Protein 8C2O (pdb70)

Organism: Escherichia coli (strain K12) (NCBI:txid83333)

B-factor: mean 55.03, std 24.87, range [28.3, 195.24]

Sequence (454 aa):
GKRVVVLDPGHGGIDTGAIGRNGSKEKHVVLAIAKNVRSILRNHGIDARLTRSGDTFIPLYDRVEIAHKHGADLFMSIHADGFTNPKAAGASVFALSNRGASSAMAKYLSERENRADEVAGKKATDKDHLLQQVLFDLVQTDTIKNSLTLGSHILKKIKPVHKLHSRNTEQAAFVVLKSPSVPSVLVETSFITNPEEERLLGTAAFRQKIATAIAEGVISYFHWFDNQKRVVVLDPGHGGIDTGAIGRNGSKEKHVVLAIAKNVRSILRNNHGIDARLTRSSGDTFIPLYDRVEIAHKHGADLFMSIHADGFTNPKAAGASVFALSNRGASSAMAKYLSERENRADEVAGKKATDKDHLLQQVLFDLVQTDTIKNSLTLGSHILKKIKPVHKLHSRNTEQAAFVVLKSPSVPSVLVETSFITNPEEERLLGTAAFRQKIATAIAEGVISYFHWFDN

GO terms:
  GO:0030288 outer membrane-bounded periplasmic space (C, IDA)
  GO:0008270 zinc ion binding (F, IDA)
  GO:0008745 N-acetylmuramoyl-L-alanine amidase activity (F, IDA)
  GO:0051301 cell division (P, EXP)
  GO:0071236 cellular response to antibiotic (P, EXP)
  GO:0042597 periplasmic space (C, IDA)

InterPro domains:
  IPR002508 N-acetylmuramoyl-L-alanine amidase, catalytic domain [PF01520] (59-273)
  IPR002508 N-acetylmuramoyl-L-alanine amidase, catalytic domain [SM00646] (118-273)
  IPR002508 N-acetylmuramoyl-L-alanine amidase, catalytic domain [cd02696] (58-273)
  IPR006311 Twin-arginine translocation pathway, signal sequence [PS51318] (1-34)
  IPR050695 N-acetylmuramoyl-L-alanine amidase 3 [PTHR30404] (40-277)

CATH classification: 3.40.630.40

Nearest PDB structures (foldseek):
  8c2o-assembly2_B  TM=9.843E-01  e=1.343E-42  Escherichia coli
  4bin-assembly1_A  TM=9.698E-01  e=2.801E-27  Escherichia coli K-12
  3ne8-assembly1_A-2  TM=9.179E-01  e=1.299E-21  Bartonella henselae
  8c0j-assembly1_A  TM=8.934E-01  e=5.867E-20  Citrobacter rodentium
  5emi-assembly1_A  TM=8.824E-01  e=1.692E-16  Nostoc punctiforme PCC 73102

Secondary structure (DSSP, 8-state):
---EEEEEE--BTTB---B-TT--BHHHHHHHHHHHHHHHHHHTT-EEEES-SSS----HHHHHHHHHHTT-SEEEEEE----SSTT--SBEEEEE-SS--SSHHHHHHHHHHHGGGGGGT-PPPHHHHHHHHHHHHTS-HHHHHHHHHHHHHHHHHHTTTS-BS-SS-EEE--GGG--SSS-EEEEE---TTSHHHHHHHTSHHHHHHHHHHHHHHHHHHHHHHHH-/--EEEEEE--BTTB---B-TT--BHHHHHHHHHHHHHHHHHHTT-EEEES-SSS----HHHHHHHHHHTT-SEEEEEE----SSTT--SBEEEEE-SS--SSHHHHHHHHHHHTHHHHTT--S-SHHHHHHHHHHHH--HHHHHHHHHHHHHHHHHHTTTS-BSSSS-EEE--GGG--SSS-EEEEE---TTSHHHHHHHTSHHHHHHHHHHHHHHHHHHHHHHH-

Structure (mmCIF, N/CA/C/O backbone):
data_8C2O
#
_entry.id   8C2O
#
_cell.length_a   59.515
_cell.length_b   73.899
_cell.length_c   115.563
_cell.angle_alpha   90.000
_cell.angle_beta   90.000
_cell.angle_gamma   90.000
#
_symmetry.space_group_name_H-M   'P 2 21 21'
#
loop_
_entity.id
_entity.type
_entity.pdbx_description
1 polymer 'N-acetylmuramoyl-L-alanine amidase AmiA'
2 non-polymer 'ZINC ION'
3 water water
#
loop_
_atom_site.group_PDB
_atom_site.id
_atom_site.type_symbol
_atom_site.label_atom_id
_atom_site.label_alt_id
_atom_site.label_comp_id
_atom_site.label_asym_id
_atom_site.label_entity_id
_atom_site.label_seq_id
_atom_site.pdbx_PDB_ins_code
_atom_site.Cartn_x
_atom_site.Cartn_y
_atom_site.Cartn_z
_atom_site.occupancy
_atom_site.B_iso_or_equiv
_atom_site.auth_seq_id
_atom_site.auth_comp_id
_atom_site.auth_asym_id
_atom_site.auth_atom_id
_atom_site.pdbx_PDB_model_num
ATOM 1 N N . GLY A 1 22 ? -38.295 11.939 -2.852 1.000 102.176 55 GLY A N 1
ATOM 2 C CA . GLY A 1 22 ? -36.986 11.781 -3.518 1.000 103.912 55 GLY A CA 1
ATOM 3 C C . GLY A 1 22 ? -36.915 12.527 -4.853 1.000 100.454 55 GLY A C 1
ATOM 4 O O . GLY A 1 22 ? -36.679 11.910 -5.894 1.000 86.802 55 GLY A O 1
ATOM 5 N N . LYS A 1 23 ? -37.115 13.856 -4.793 1.000 95.444 56 LYS A N 1
ATOM 6 C CA . LYS A 1 23 ? -36.980 14.760 -5.935 1.000 92.271 56 LYS A CA 1
ATOM 7 C C . LYS A 1 23 ? -35.494 14.951 -6.260 1.000 80.581 56 LYS A C 1
ATOM 8 O O . LYS A 1 23 ? -34.638 14.964 -5.364 1.000 74.333 56 LYS A O 1
ATOM 14 N N . ARG A 1 24 ? -35.184 15.079 -7.555 1.000 70.335 57 ARG A N 1
ATOM 15 C CA . ARG A 1 24 ? -33.825 15.347 -7.995 1.000 62.242 57 ARG A CA 1
ATOM 16 C C . ARG A 1 24 ? -33.467 16.809 -7.713 1.000 50.332 57 ARG A C 1
ATOM 17 O O . ARG A 1 24 ? -34.261 17.711 -8.000 1.000 48.923 57 ARG A O 1
ATOM 25 N N . VAL A 1 25 ? -32.252 17.029 -7.190 1.000 41.958 58 VAL A N 1
ATOM 26 C CA . VAL A 1 25 ? -31.733 18.374 -7.006 1.000 43.276 58 VAL A CA 1
ATOM 27 C C . VAL A 1 25 ? -30.631 18.655 -8.024 1.000 41.744 58 VAL A C 1
ATOM 28 O O . VAL A 1 25 ? -29.663 17.922 -8.123 1.000 48.842 58 VAL A O 1
ATOM 32 N N . VAL A 1 26 ? -30.796 19.735 -8.784 1.000 39.439 59 VAL A N 1
ATOM 33 C CA . VAL A 1 26 ? -29.820 20.134 -9.772 1.000 36.670 59 VAL A CA 1
ATOM 34 C C . VAL A 1 26 ? -29.360 21.534 -9.408 1.000 36.430 59 VAL A C 1
ATOM 35 O O . VAL A 1 26 ? -30.202 22.427 -9.260 1.000 35.903 59 VAL A O 1
ATOM 39 N N . VAL A 1 27 ? -28.041 21.739 -9.302 1.000 35.019 60 VAL A N 1
ATOM 40 C CA . VAL A 1 27 ? -27.561 23.070 -8.951 1.000 36.798 60 VAL A CA 1
ATOM 41 C C . VAL A 1 27 ? -26.904 23.669 -10.181 1.000 35.354 60 VAL A C 1
ATOM 42 O O . VAL A 1 27 ? -26.039 23.033 -10.761 1.000 36.137 60 VAL A O 1
ATOM 46 N N . LEU A 1 28 ? -27.401 24.844 -10.569 1.000 35.839 61 LEU A N 1
ATOM 47 C CA . LEU A 1 28 ? -26.977 25.558 -11.757 1.000 37.823 61 LEU A CA 1
ATOM 48 C C . LEU A 1 28 ? -26.151 26.741 -11.307 1.000 37.465 61 LEU A C 1
ATOM 49 O O . LEU A 1 28 ? -26.612 27.529 -10.503 1.000 42.744 61 LEU A O 1
ATOM 54 N N . ASP A 1 29 ? -24.955 26.866 -11.864 1.000 40.737 62 ASP A N 1
ATOM 55 C CA . ASP A 1 29 ? -24.045 27.921 -11.496 1.000 36.646 62 ASP A CA 1
ATOM 56 C C . ASP A 1 29 ? -23.897 28.850 -12.691 1.000 39.734 62 ASP A C 1
ATOM 57 O O . ASP A 1 29 ? -23.141 28.559 -13.616 1.000 41.114 62 ASP A O 1
ATOM 62 N N . PRO A 1 30 ? -24.555 30.021 -12.687 1.000 34.720 63 PRO A N 1
ATOM 63 C CA . PRO A 1 30 ? -24.306 31.019 -13.712 1.000 39.832 63 PRO A CA 1
ATOM 64 C C . PRO A 1 30 ? -22.937 31.638 -13.452 1.000 38.476 63 PRO A C 1
ATOM 65 O O . PRO A 1 30 ? -22.709 32.257 -12.422 1.000 39.834 63 PRO A O 1
ATOM 69 N N . GLY A 1 31 ? -22.026 31.455 -14.402 1.000 37.388 64 GLY A N 1
ATOM 70 C CA . GLY A 1 31 ? -20.637 31.804 -14.210 1.000 34.482 64 GLY A CA 1
ATOM 71 C C . GLY A 1 31 ? -20.493 33.301 -14.026 1.000 33.140 64 GLY A C 1
ATOM 72 O O . GLY A 1 31 ? -21.355 34.059 -14.451 1.000 34.600 64 GLY A O 1
ATOM 73 N N . HIS A 1 32 ? -19.399 33.701 -13.370 1.000 37.360 65 HIS A N 1
ATOM 74 C CA . HIS A 1 32 ? -19.090 35.103 -13.176 1.000 36.944 65 HIS A CA 1
ATOM 75 C C . HIS A 1 32 ? -20.188 35.755 -12.339 1.000 36.851 65 HIS A C 1
ATOM 76 O O . HIS A 1 32 ? -20.961 35.069 -11.655 1.000 38.596 65 HIS A O 1
ATOM 83 N N . GLY A 1 33 ? -20.203 37.086 -12.344 1.000 33.699 66 GLY A N 1
ATOM 84 C CA . GLY A 1 33 ? -21.123 37.834 -11.510 1.000 36.572 66 GLY A CA 1
ATOM 85 C C . GLY A 1 33 ? -20.427 39.002 -10.812 1.000 39.844 66 GLY A C 1
ATOM 86 O O . GLY A 1 33 ? -19.260 38.924 -10.430 1.000 39.342 66 GLY A O 1
ATOM 87 N N . GLY A 1 34 ? -21.156 40.105 -10.677 1.000 45.727 67 GLY A N 1
ATOM 88 C CA . GLY A 1 34 ? -20.661 41.284 -9.985 1.000 46.510 67 GLY A CA 1
ATOM 89 C C . GLY A 1 34 ? -19.463 41.882 -10.702 1.000 49.546 67 GLY A C 1
ATOM 90 O O . GLY A 1 34 ? -19.531 42.177 -11.892 1.000 46.545 67 GLY A O 1
ATOM 91 N N . ILE A 1 35 ? -18.354 42.033 -9.965 1.000 53.409 68 ILE A N 1
ATOM 92 C CA . ILE A 1 35 ? -17.168 42.685 -10.510 1.000 50.687 68 ILE A CA 1
ATOM 93 C C . ILE A 1 35 ? -16.563 41.815 -11.609 1.000 47.971 68 ILE A C 1
ATOM 94 O O . ILE A 1 35 ? -15.793 42.326 -12.402 1.000 41.760 68 ILE A O 1
ATOM 99 N N . ASP A 1 36 ? -16.854 40.494 -11.614 1.000 47.205 69 ASP A N 1
ATOM 100 C CA . ASP A 1 36 ? -16.399 39.605 -12.678 1.000 40.085 69 ASP A CA 1
ATOM 101 C C . ASP A 1 36 ? -17.435 39.587 -13.794 1.000 36.916 69 ASP A C 1
ATOM 102 O O . ASP A 1 36 ? -18.454 38.918 -13.686 1.000 42.924 69 ASP A O 1
ATOM 107 N N . THR A 1 37 ? -17.168 40.359 -14.852 1.000 36.610 70 THR A N 1
ATOM 108 C CA . THR A 1 37 ? -18.018 40.439 -16.024 1.000 35.243 70 THR A CA 1
ATOM 109 C C . THR A 1 37 ? -18.008 39.140 -16.833 1.000 36.141 70 THR A C 1
ATOM 110 O O . THR A 1 37 ? -18.885 38.949 -17.646 1.000 38.308 70 THR A O 1
ATOM 114 N N . GLY A 1 38 ? -17.042 38.254 -16.599 1.000 32.759 71 GLY A N 1
ATOM 115 C CA . GLY A 1 38 ? -16.683 37.239 -17.567 1.000 40.297 71 GLY A CA 1
ATOM 116 C C . GLY A 1 38 ? -16.123 37.850 -18.852 1.000 37.566 71 GLY A C 1
ATOM 117 O O . GLY A 1 38 ? -15.711 38.994 -18.858 1.000 37.972 71 GLY A O 1
ATOM 118 N N . ALA A 1 39 ? -16.130 37.084 -19.942 1.000 34.012 72 ALA A N 1
ATOM 119 C CA . ALA A 1 39 ? -15.675 37.591 -21.227 1.000 35.166 72 ALA A CA 1
ATOM 120 C C . ALA A 1 39 ? -16.604 38.699 -21.689 1.000 33.684 72 ALA A C 1
ATOM 121 O O . ALA A 1 39 ? -17.775 38.681 -21.333 1.000 46.649 72 ALA A O 1
ATOM 123 N N . ILE A 1 40 ? -16.042 39.685 -22.398 1.000 39.822 73 ILE A N 1
ATOM 124 C CA . ILE A 1 40 ? -16.785 40.735 -23.084 1.000 40.442 73 ILE A CA 1
ATOM 125 C C . ILE A 1 40 ? -16.713 40.541 -24.602 1.000 39.031 73 ILE A C 1
ATOM 126 O O . ILE A 1 40 ? -15.640 40.347 -25.143 1.000 39.250 73 ILE A O 1
ATOM 131 N N . GLY A 1 41 ? -17.846 40.646 -25.299 1.000 39.960 74 GLY A N 1
ATOM 132 C CA . GLY A 1 41 ? -17.864 40.483 -26.745 1.000 43.142 74 GLY A CA 1
ATOM 133 C C . GLY A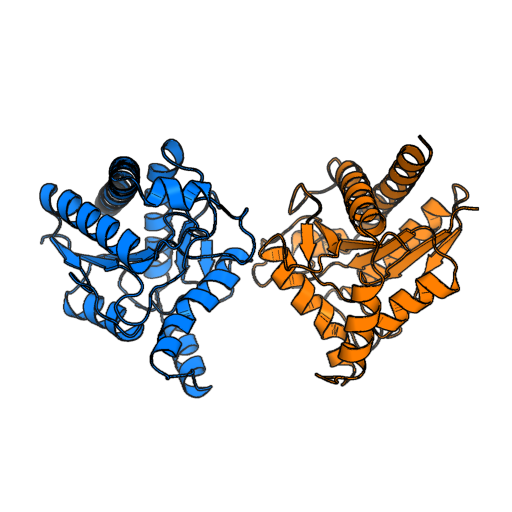 1 41 ? -17.322 41.724 -27.434 1.000 44.457 74 GLY A C 1
ATOM 134 O O . GLY A 1 41 ? -17.152 42.763 -26.795 1.000 38.581 74 GLY A O 1
ATOM 135 N N . ARG A 1 42 ? -17.081 41.598 -28.746 1.000 47.331 75 ARG A N 1
ATOM 136 C CA . ARG A 1 42 ? -16.578 42.697 -29.553 1.000 45.546 75 ARG A CA 1
ATOM 137 C C . ARG A 1 42 ? -17.505 43.903 -29.405 1.000 45.524 75 ARG A C 1
ATOM 138 O O . ARG A 1 42 ? -17.033 45.025 -29.337 1.000 44.949 75 ARG A O 1
ATOM 146 N N . ASN A 1 43 ? -18.824 43.668 -29.320 1.000 46.974 76 ASN A N 1
ATOM 147 C CA . ASN A 1 43 ? -19.770 44.763 -29.226 1.000 41.556 76 ASN A CA 1
ATOM 148 C C . ASN A 1 43 ? -20.263 44.955 -27.797 1.000 42.107 76 ASN A C 1
ATOM 149 O O . ASN A 1 43 ? -21.345 45.482 -27.599 1.000 44.230 76 ASN A O 1
ATOM 154 N N . GLY A 1 44 ? -19.482 44.555 -26.786 1.000 42.102 77 GLY A N 1
ATOM 155 C CA . GLY A 1 44 ? -19.745 45.018 -25.430 1.000 45.313 77 GLY A CA 1
ATOM 156 C C . GLY A 1 44 ? -20.614 44.117 -24.541 1.000 44.053 77 GLY A C 1
ATOM 157 O O . GLY A 1 44 ? -20.756 44.410 -23.365 1.000 40.804 77 GLY A O 1
ATOM 158 N N . SER A 1 45 ? -21.198 43.036 -25.064 1.000 42.126 78 SER A N 1
ATOM 159 C CA . SER A 1 45 ? -22.010 42.142 -24.243 1.000 43.324 78 SER A CA 1
ATOM 160 C C . SER A 1 45 ? -21.127 41.490 -23.167 1.000 39.367 78 SER A C 1
ATOM 161 O O . SER A 1 45 ? -19.989 41.170 -23.433 1.000 37.285 78 SER A O 1
ATOM 164 N N . LYS A 1 46 ? -21.670 41.261 -21.971 1.000 37.454 79 LYS A N 1
ATOM 165 C CA . LYS A 1 46 ? -20.973 40.644 -20.862 1.000 37.981 79 LYS A CA 1
ATOM 166 C C . LYS A 1 46 ? -21.492 39.220 -20.667 1.000 37.825 79 LYS A C 1
ATOM 167 O O . LYS A 1 46 ? -22.689 38.981 -20.561 1.000 35.855 79 LYS A O 1
ATOM 173 N N . GLU A 1 47 ? -20.558 38.269 -20.607 1.000 30.817 80 GLU A N 1
ATOM 174 C CA . GLU A 1 47 ? -20.874 36.883 -20.327 1.000 30.091 80 GLU A CA 1
ATOM 175 C C . GLU A 1 47 ? -21.812 36.754 -19.129 1.000 33.799 80 GLU A C 1
ATOM 176 O O . GLU A 1 47 ? -22.764 35.987 -19.200 1.000 36.154 80 GLU A O 1
ATOM 182 N N . LYS A 1 48 ? -21.552 37.500 -18.042 1.000 30.843 81 LYS A N 1
ATOM 183 C CA . LYS A 1 48 ? -22.222 37.266 -16.769 1.000 32.007 81 LYS A CA 1
ATOM 184 C C . LYS A 1 48 ? -23.725 37.511 -16.879 1.000 37.902 81 LYS A C 1
ATOM 185 O O . LYS A 1 48 ? -24.500 36.836 -16.186 1.000 35.730 81 LYS A O 1
ATOM 191 N N . HIS A 1 49 ? -24.145 38.454 -17.745 1.000 41.279 82 HIS A N 1
ATOM 192 C CA . HIS A 1 49 ? -25.565 38.795 -17.907 1.000 42.041 82 HIS A CA 1
ATOM 193 C C . HIS A 1 49 ? -26.314 37.752 -18.740 1.000 38.116 82 HIS A C 1
ATOM 194 O O . HIS A 1 49 ? -27.460 37.380 -18.491 1.000 41.041 82 HIS A O 1
ATOM 201 N N . VAL A 1 50 ? -25.630 37.324 -19.778 1.000 37.082 83 VAL A N 1
ATOM 202 C CA . VAL A 1 50 ? -26.098 36.330 -20.715 1.000 39.463 83 VAL A CA 1
ATOM 203 C C . VAL A 1 50 ? -26.307 34.990 -20.004 1.000 33.333 83 VAL A C 1
ATOM 204 O O . VAL A 1 50 ? -27.315 34.325 -20.211 1.000 38.232 83 VAL A O 1
ATOM 208 N N . VAL A 1 51 ? -25.361 34.561 -19.180 1.000 34.703 84 VAL A N 1
ATOM 209 C CA . VAL A 1 51 ? -25.412 33.232 -18.596 1.000 35.622 84 VAL A CA 1
ATOM 210 C C . VAL A 1 51 ? -26.396 33.203 -17.438 1.000 34.666 84 VAL A C 1
ATOM 211 O O . VAL A 1 51 ? -26.929 32.133 -17.144 1.000 37.123 84 VAL A O 1
ATOM 215 N N . LEU A 1 52 ? -26.646 34.346 -16.790 1.000 38.398 85 LEU A N 1
ATOM 216 C CA . LEU A 1 52 ? -27.699 34.410 -15.780 1.000 40.727 85 LEU A CA 1
ATOM 217 C C . LEU A 1 52 ? -29.053 34.211 -16.446 1.000 40.837 85 LEU A C 1
ATOM 218 O O . LEU A 1 52 ? -29.883 33.455 -15.942 1.000 41.776 85 LEU A O 1
ATOM 223 N N . ALA A 1 53 ? -29.265 34.854 -17.603 1.000 43.070 86 ALA A N 1
ATOM 224 C CA . ALA A 1 53 ? -30.520 34.719 -18.344 1.000 37.908 86 ALA A CA 1
ATOM 225 C C . ALA A 1 53 ? -30.745 33.267 -18.751 1.000 38.532 86 ALA A C 1
ATOM 226 O O . ALA A 1 53 ? -31.800 32.692 -18.490 1.000 44.042 86 ALA A O 1
ATOM 228 N N . ILE A 1 54 ? -29.706 32.629 -19.288 1.000 35.947 87 ILE A N 1
ATOM 229 C CA . ILE A 1 54 ? -29.824 31.251 -19.740 1.000 37.275 87 ILE A CA 1
ATOM 230 C C . ILE A 1 54 ? -30.049 30.323 -18.552 1.000 37.424 87 ILE A C 1
ATOM 231 O O . ILE A 1 54 ? -30.881 29.440 -18.617 1.000 39.653 87 ILE A O 1
ATOM 236 N N . ALA A 1 55 ? -29.266 30.503 -17.487 1.000 39.334 88 ALA A N 1
ATOM 237 C CA . ALA A 1 55 ? -29.422 29.712 -16.274 1.000 42.191 88 ALA A CA 1
ATOM 238 C C . ALA A 1 55 ? -30.843 29.792 -15.705 1.000 38.836 88 ALA A C 1
ATOM 239 O O . ALA A 1 55 ? -31.441 28.756 -15.388 1.000 37.844 88 ALA A O 1
ATOM 241 N N . LYS A 1 56 ? -31.406 31.002 -15.610 1.000 41.337 89 LYS A N 1
ATOM 242 C CA . LYS A 1 56 ? -32.774 31.133 -15.109 1.000 43.574 89 LYS A CA 1
ATOM 243 C C . LYS A 1 56 ? -33.751 30.357 -15.989 1.000 41.248 89 LYS A C 1
ATOM 244 O O . LYS A 1 56 ? -34.631 29.678 -15.478 1.000 42.874 89 LYS A O 1
ATOM 250 N N . ASN A 1 57 ? -33.575 30.427 -17.311 1.000 40.204 90 ASN A N 1
ATOM 251 C CA . ASN A 1 57 ? -34.437 29.720 -18.240 1.000 41.297 90 ASN A CA 1
ATOM 252 C C . ASN A 1 57 ? -34.354 28.207 -17.979 1.000 42.145 90 ASN A C 1
ATOM 253 O O . ASN A 1 57 ? -35.377 27.519 -17.886 1.000 48.528 90 ASN A O 1
ATOM 258 N N . VAL A 1 58 ? -33.134 27.685 -17.852 1.000 35.526 91 VAL A N 1
ATOM 259 C CA . VAL A 1 58 ? -32.937 26.267 -17.573 1.000 36.950 91 VAL A CA 1
ATOM 260 C C . VAL A 1 58 ? -33.654 25.878 -16.274 1.000 42.468 91 VAL A C 1
ATOM 261 O O . VAL A 1 58 ? -34.284 24.827 -16.221 1.000 40.846 91 VAL A O 1
ATOM 265 N N . ARG A 1 59 ? -33.510 26.695 -15.216 1.000 45.349 92 ARG A N 1
ATOM 266 C CA . ARG A 1 59 ? -34.140 26.422 -13.930 1.000 47.139 92 ARG A CA 1
ATOM 267 C C . ARG A 1 59 ? -35.644 26.232 -14.113 1.000 47.572 92 ARG A C 1
ATOM 268 O O . ARG A 1 59 ? -36.192 25.252 -13.607 1.000 43.746 92 ARG A O 1
ATOM 276 N N . SER A 1 60 ? -36.293 27.185 -14.804 1.000 50.391 93 SER A N 1
ATOM 277 C CA . SER A 1 60 ? -37.738 27.165 -15.012 1.000 50.044 93 SER A CA 1
ATOM 278 C C . SER A 1 60 ? -38.171 25.876 -15.697 1.000 51.592 93 SER A C 1
ATOM 279 O O . SER A 1 60 ? -39.107 25.225 -15.258 1.000 57.400 93 SER A O 1
ATOM 282 N N . ILE A 1 61 ? -37.491 25.524 -16.786 1.000 48.303 94 ILE A N 1
ATOM 283 C CA . ILE A 1 61 ? -37.845 24.333 -17.526 1.000 43.703 94 ILE A CA 1
ATOM 284 C C . ILE A 1 61 ? -37.685 23.116 -16.621 1.000 42.143 94 ILE A C 1
ATOM 285 O O . ILE A 1 61 ? -38.535 22.250 -16.617 1.000 44.786 94 ILE A O 1
ATOM 290 N N . LEU A 1 62 ? -36.587 23.007 -15.874 1.000 44.627 95 LEU A N 1
ATOM 291 C CA . LEU A 1 62 ? -36.393 21.850 -15.007 1.000 41.682 95 LEU A CA 1
ATOM 292 C C . LEU A 1 62 ? -37.448 21.797 -13.911 1.000 42.136 95 LEU A C 1
ATOM 293 O O . LEU A 1 62 ? -37.876 20.716 -13.534 1.000 55.536 95 LEU A O 1
ATOM 298 N N . ARG A 1 63 ? -37.868 22.944 -13.386 1.000 44.759 96 ARG A N 1
ATOM 299 C CA . ARG A 1 63 ? -38.861 22.936 -12.319 1.000 52.885 96 ARG A CA 1
ATOM 300 C C . ARG A 1 63 ? -40.237 22.572 -12.886 1.000 51.707 96 ARG A C 1
ATOM 301 O O . ARG A 1 63 ? -40.988 21.835 -12.248 1.00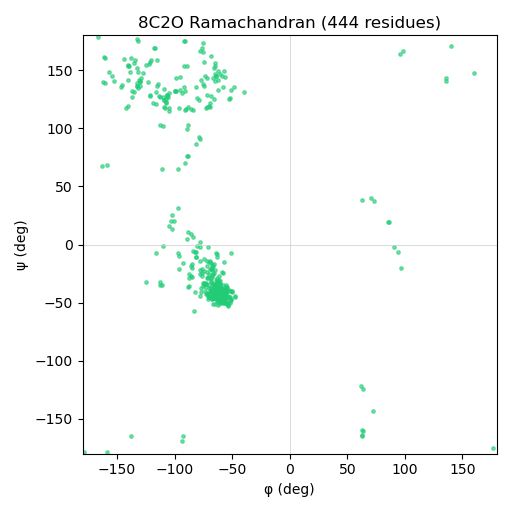0 47.801 96 ARG A O 1
ATOM 309 N N . ASN A 1 64 ? -40.538 23.041 -14.099 1.000 52.057 97 ASN A N 1
ATOM 310 C CA . ASN A 1 64 ? -41.771 22.678 -14.788 1.000 50.221 97 ASN A CA 1
ATOM 311 C C . ASN A 1 64 ? -41.857 21.165 -14.967 1.000 46.716 97 ASN A C 1
ATOM 312 O O . ASN A 1 64 ? -42.945 20.633 -15.054 1.000 61.816 97 ASN A O 1
ATOM 317 N N . HIS A 1 65 ? -40.719 20.470 -14.980 1.000 50.147 98 HIS A N 1
ATOM 318 C CA . HIS A 1 65 ? -40.659 19.025 -15.128 1.000 45.157 98 HIS A CA 1
ATOM 319 C C . HIS A 1 65 ? -40.340 18.304 -13.823 1.000 49.912 98 HIS A C 1
ATOM 320 O O . HIS A 1 65 ? -39.940 17.149 -13.852 1.000 51.123 98 HIS A O 1
ATOM 327 N N . GLY A 1 66 ? -40.473 18.983 -12.680 1.000 53.176 99 GLY A N 1
ATOM 328 C CA . GLY A 1 66 ? -40.469 18.286 -11.404 1.000 53.201 99 GLY A CA 1
ATOM 329 C C . GLY A 1 66 ? -39.075 18.038 -10.835 1.000 58.260 99 GLY A C 1
ATOM 330 O O . GLY A 1 66 ? -38.906 17.197 -9.951 1.000 51.720 99 GLY A O 1
ATOM 331 N N . ILE A 1 67 ? -38.083 18.793 -11.320 1.000 58.194 100 ILE A N 1
ATOM 332 C CA . ILE A 1 67 ? -36.733 18.731 -10.783 1.000 53.406 100 ILE A CA 1
ATOM 333 C C . ILE A 1 67 ? -36.495 19.971 -9.933 1.000 51.369 100 ILE A C 1
ATOM 334 O O . ILE A 1 67 ? -36.773 21.089 -10.379 1.000 45.258 100 ILE A O 1
ATOM 339 N N . ASP A 1 68 ? -35.990 19.764 -8.708 1.000 45.501 101 ASP A N 1
ATOM 340 C CA . ASP A 1 68 ? -35.684 20.870 -7.824 1.000 38.822 101 ASP A CA 1
ATOM 341 C C . ASP A 1 68 ? -34.347 21.488 -8.255 1.000 39.379 101 ASP A C 1
ATOM 342 O O . ASP A 1 68 ? -33.276 21.065 -7.838 1.000 48.691 101 ASP A O 1
ATOM 347 N N . ALA A 1 69 ? -34.437 22.502 -9.101 1.000 40.559 102 ALA A N 1
ATOM 348 C CA . ALA A 1 69 ? -33.303 23.187 -9.677 1.000 43.459 102 ALA A CA 1
ATOM 349 C C . ALA A 1 69 ? -33.036 24.496 -8.928 1.000 40.905 102 ALA A C 1
ATOM 350 O O . ALA A 1 69 ? -33.921 25.309 -8.773 1.000 44.031 102 ALA A O 1
ATOM 352 N N . ARG A 1 70 ? -31.782 24.745 -8.551 1.000 46.498 103 ARG A N 1
ATOM 353 C CA . ARG A 1 70 ? -31.432 25.926 -7.775 1.000 49.568 103 ARG A CA 1
ATOM 354 C C . ARG A 1 70 ? -30.223 26.607 -8.405 1.000 41.292 103 ARG A C 1
ATOM 355 O O . ARG A 1 70 ? -29.353 25.922 -8.925 1.000 39.931 103 ARG A O 1
ATOM 363 N N . LEU A 1 71 ? -30.165 27.941 -8.276 1.000 41.603 104 LEU A N 1
ATOM 364 C CA . LEU A 1 71 ? -29.046 28.771 -8.700 1.000 38.975 104 LEU A CA 1
ATOM 365 C C . LEU A 1 71 ? -28.075 29.047 -7.557 1.000 41.683 104 LEU A C 1
ATOM 366 O O . LEU A 1 71 ? -28.471 29.236 -6.396 1.000 39.762 104 LEU A O 1
ATOM 371 N N . THR A 1 72 ? -26.782 29.089 -7.915 1.000 43.278 105 THR A N 1
ATOM 372 C CA . THR A 1 72 ? -25.745 29.557 -7.010 1.000 39.255 105 THR A CA 1
ATOM 373 C C . THR A 1 72 ? -25.883 31.063 -6.810 1.000 39.398 105 THR A C 1
ATOM 374 O O . THR A 1 72 ? -25.462 31.576 -5.789 1.000 42.711 105 THR A O 1
ATOM 378 N N . ARG A 1 73 ? -26.481 31.766 -7.782 1.000 41.765 106 ARG A N 1
ATOM 379 C CA . ARG A 1 73 ? -26.806 33.177 -7.634 1.000 40.421 106 ARG A CA 1
ATOM 380 C C . ARG A 1 73 ? -28.000 33.490 -8.519 1.000 43.115 106 ARG A C 1
ATOM 381 O O . ARG A 1 73 ? -28.098 33.004 -9.631 1.000 45.711 106 ARG A O 1
ATOM 389 N N . SER A 1 74 ? -28.899 34.322 -8.010 1.000 46.820 107 SER A N 1
ATOM 390 C CA . SER A 1 74 ? -30.082 34.726 -8.737 1.000 46.180 107 SER A CA 1
ATOM 391 C C . SER A 1 74 ? -29.961 36.193 -9.119 1.000 42.487 107 SER A C 1
ATOM 392 O O . SER A 1 74 ? -30.830 36.670 -9.830 1.000 45.621 107 SER A O 1
ATOM 395 N N . GLY A 1 75 ? -28.861 36.871 -8.723 1.000 42.890 108 GLY A N 1
ATOM 396 C CA . GLY A 1 75 ? -28.622 38.233 -9.185 1.000 39.664 108 GLY A CA 1
ATOM 397 C C . GLY A 1 75 ? -27.162 38.457 -9.558 1.000 45.754 108 GLY A C 1
ATOM 398 O O . GLY A 1 75 ? -26.389 37.515 -9.705 1.000 37.661 108 GLY A O 1
ATOM 399 N N . ASP A 1 76 ? -26.782 39.728 -9.683 1.000 44.203 109 ASP A N 1
ATOM 400 C CA . ASP A 1 76 ? -25.477 40.072 -10.202 1.000 46.339 109 ASP A CA 1
ATOM 401 C C . ASP A 1 76 ? -24.467 40.138 -9.062 1.000 50.348 109 ASP A C 1
ATOM 402 O O . ASP A 1 76 ? -23.992 41.223 -8.712 1.000 41.252 109 ASP A O 1
ATOM 407 N N . THR A 1 77 ? -24.045 38.957 -8.592 1.000 48.547 110 THR A N 1
ATOM 408 C CA . THR A 1 77 ? -23.180 38.854 -7.420 1.000 52.211 110 THR A CA 1
ATOM 409 C C . THR A 1 77 ? -21.898 38.094 -7.758 1.000 44.846 110 THR A C 1
ATOM 410 O O . THR A 1 77 ? -21.959 37.074 -8.425 1.000 51.539 110 THR A O 1
ATOM 414 N N . PHE A 1 78 ? -20.758 38.538 -7.231 1.000 40.480 111 PHE A N 1
ATOM 415 C CA . PHE A 1 78 ? -19.530 37.787 -7.341 1.000 41.020 111 PHE A CA 1
ATOM 416 C C . PHE A 1 78 ? -19.544 36.597 -6.386 1.000 47.375 111 PHE A C 1
ATOM 417 O O . PHE A 1 78 ? -19.981 36.726 -5.243 1.000 45.511 111 PHE A O 1
ATOM 425 N N . ILE A 1 79 ? -19.061 35.439 -6.869 1.000 48.290 112 ILE A N 1
ATOM 426 C CA . ILE A 1 79 ? -18.925 34.280 -6.007 1.000 43.352 112 ILE A CA 1
ATOM 427 C C . ILE A 1 79 ? -17.583 33.619 -6.288 1.000 42.530 112 ILE A C 1
ATOM 428 O O . ILE A 1 79 ? -17.274 33.306 -7.432 1.000 41.202 112 ILE A O 1
ATOM 433 N N . PRO A 1 80 ? -16.749 33.386 -5.254 1.000 37.789 113 PRO A N 1
ATOM 434 C CA . PRO A 1 80 ? -15.524 32.603 -5.410 1.000 38.840 113 PRO A CA 1
ATOM 435 C C . PRO A 1 80 ? -15.811 31.177 -5.874 1.000 36.475 113 PRO A C 1
ATOM 436 O O . PRO A 1 80 ? -16.855 30.591 -5.579 1.000 40.104 113 PRO A O 1
ATOM 440 N N . LEU A 1 81 ? -14.884 30.640 -6.662 1.000 37.956 114 LEU A N 1
ATOM 441 C CA . LEU A 1 81 ? -15.128 29.397 -7.364 1.000 36.994 114 LEU A CA 1
ATOM 442 C C . LEU A 1 81 ? -15.446 28.265 -6.387 1.000 36.979 114 LEU A C 1
ATOM 443 O O . LEU A 1 81 ? -16.391 27.516 -6.620 1.000 35.598 114 LEU A O 1
ATOM 448 N N . TYR A 1 82 ? -14.731 28.175 -5.263 1.000 40.830 115 TYR A N 1
ATOM 449 C CA . TYR A 1 82 ? -14.968 27.125 -4.272 1.000 40.638 115 TYR A CA 1
ATOM 450 C C . TYR A 1 82 ? -16.365 27.208 -3.681 1.000 38.691 115 TYR A C 1
ATOM 451 O O . TYR A 1 82 ? -16.965 26.169 -3.421 1.000 41.149 115 TYR A O 1
ATOM 460 N N . ASP A 1 83 ? -16.875 28.430 -3.511 1.000 41.774 116 ASP A N 1
ATOM 461 C CA . ASP A 1 83 ? -18.178 28.654 -2.892 1.000 39.905 116 ASP A CA 1
ATOM 462 C C . ASP A 1 83 ? -19.307 28.149 -3.759 1.000 39.432 116 ASP A C 1
ATOM 463 O O . ASP A 1 83 ? -20.322 27.709 -3.234 1.000 45.487 116 ASP A O 1
ATOM 468 N N . ARG A 1 84 ? -19.116 28.194 -5.089 1.000 39.092 117 ARG A N 1
ATOM 469 C CA . ARG A 1 84 ? -20.090 27.653 -6.020 1.000 32.141 117 ARG A CA 1
ATOM 470 C C . ARG A 1 84 ? -20.268 26.156 -5.796 1.000 32.909 117 ARG A C 1
ATOM 471 O O . ARG A 1 84 ? -21.388 25.644 -5.758 1.000 39.338 117 ARG A O 1
ATOM 479 N N . VAL A 1 85 ? -19.144 25.444 -5.694 1.000 36.272 118 VAL A N 1
ATOM 480 C CA . VAL A 1 85 ? -19.142 24.027 -5.404 1.000 37.624 118 VAL A CA 1
ATOM 481 C C . VAL A 1 85 ? -19.631 23.778 -3.975 1.000 38.782 118 VAL A C 1
ATOM 482 O O . VAL A 1 85 ? -20.390 22.838 -3.765 1.000 37.254 118 VAL A O 1
ATOM 486 N N . GLU A 1 86 ? -19.261 24.617 -2.999 1.000 40.269 119 GLU A N 1
ATOM 487 C CA . GLU A 1 86 ? -19.785 24.444 -1.647 1.000 44.955 119 GLU A CA 1
ATOM 488 C C . GLU A 1 86 ? -21.310 24.489 -1.653 1.000 47.299 119 GLU A C 1
ATOM 489 O O . GLU A 1 86 ? -21.941 23.655 -0.980 1.000 40.487 119 GLU A O 1
ATOM 495 N N . ILE A 1 87 ? -21.892 25.384 -2.478 1.000 47.687 120 ILE A N 1
ATOM 496 C CA . ILE A 1 87 ? -23.348 25.493 -2.551 1.000 44.862 120 ILE A CA 1
ATOM 497 C C . ILE A 1 87 ? -23.935 24.202 -3.096 1.000 44.954 120 ILE A C 1
ATOM 498 O O . ILE A 1 87 ? -24.934 23.745 -2.590 1.000 46.232 120 ILE A O 1
ATOM 503 N N . ALA A 1 88 ? -23.290 23.567 -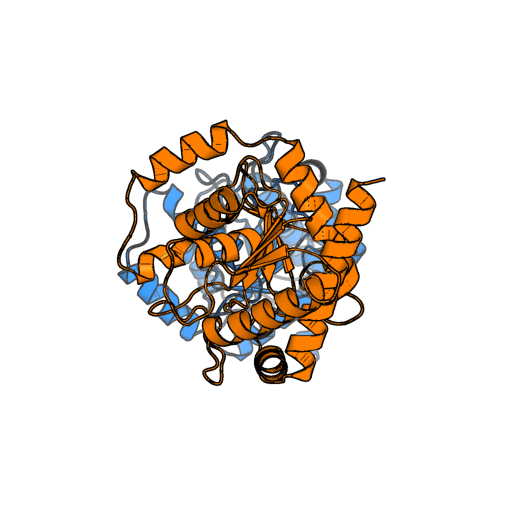4.076 1.000 44.986 121 ALA A N 1
ATOM 504 C CA . ALA A 1 88 ? -23.783 22.290 -4.568 1.000 41.659 121 ALA A CA 1
ATOM 505 C C . ALA A 1 88 ? -23.830 21.252 -3.455 1.000 41.257 121 ALA A C 1
ATOM 506 O O . ALA A 1 88 ? -24.784 20.471 -3.373 1.000 49.436 121 ALA A O 1
ATOM 508 N N . HIS A 1 89 ? -22.749 21.195 -2.671 1.000 40.507 122 HIS A N 1
ATOM 509 C CA . HIS A 1 89 ? -22.647 20.256 -1.570 1.000 46.083 122 HIS A CA 1
ATOM 510 C C . HIS A 1 89 ? -23.719 20.514 -0.516 1.000 49.096 122 HIS A C 1
ATOM 511 O O . HIS A 1 89 ? -24.404 19.564 -0.134 1.000 45.223 122 HIS A O 1
ATOM 518 N N . LY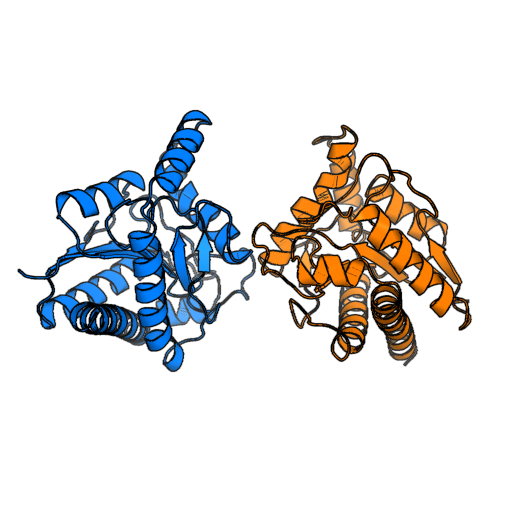S A 1 90 ? -23.927 21.782 -0.126 1.000 51.843 123 LYS A N 1
ATOM 519 C CA . LYS A 1 90 ? -24.902 22.106 0.923 1.000 54.384 123 LYS A CA 1
ATOM 520 C C . LYS A 1 90 ? -26.310 21.676 0.530 1.000 55.968 123 LYS A C 1
ATOM 521 O O . LYS A 1 90 ? -27.067 21.226 1.379 1.000 57.232 123 LYS A O 1
ATOM 527 N N . HIS A 1 91 ? -26.666 21.814 -0.747 1.000 53.133 124 HIS A N 1
ATOM 528 C CA . HIS A 1 91 ? -28.018 21.5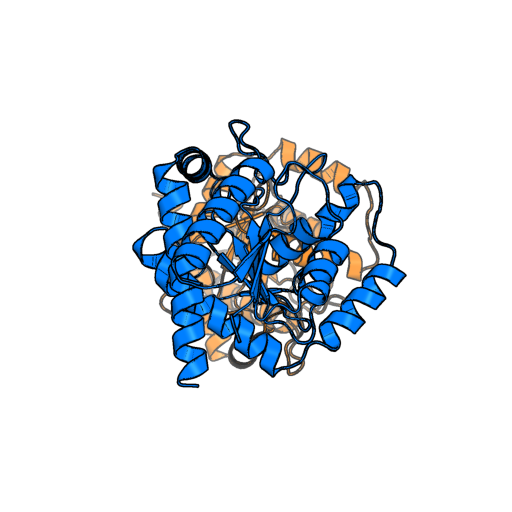40 -1.200 1.000 45.412 124 HIS A CA 1
ATOM 529 C C . HIS A 1 91 ? -28.219 20.058 -1.484 1.000 39.991 124 HIS A C 1
ATOM 530 O O . HIS A 1 91 ? -29.319 19.657 -1.848 1.000 48.107 124 HIS A O 1
ATOM 537 N N . GLY A 1 92 ? -27.159 19.256 -1.397 1.000 43.707 125 GLY A N 1
ATOM 538 C CA . GLY A 1 92 ? -27.277 17.823 -1.633 1.000 48.248 125 GLY A CA 1
ATOM 539 C C . GLY A 1 92 ? -27.534 17.469 -3.109 1.000 48.280 125 GLY A C 1
ATOM 540 O O . GLY A 1 92 ? -28.258 16.531 -3.408 1.000 46.864 125 GLY A O 1
ATOM 541 N N . ALA A 1 93 ? -26.865 18.174 -4.016 1.000 43.560 126 ALA A N 1
ATOM 542 C CA . ALA A 1 93 ? -27.130 18.096 -5.440 1.000 44.088 126 ALA A CA 1
ATOM 543 C C . ALA A 1 93 ? -26.877 16.701 -6.007 1.000 42.225 126 ALA A C 1
ATOM 544 O O . ALA A 1 93 ? -25.900 16.038 -5.676 1.000 45.475 126 ALA A O 1
ATOM 546 N N . ASP A 1 94 ? -27.755 16.311 -6.927 1.000 38.411 127 ASP A N 1
ATOM 547 C CA . ASP A 1 94 ? -27.593 15.107 -7.722 1.000 44.271 127 ASP A CA 1
ATOM 548 C C . ASP A 1 94 ? -26.735 15.422 -8.933 1.000 45.154 127 ASP A C 1
ATOM 549 O O . ASP A 1 94 ? -26.138 14.528 -9.528 1.000 48.352 127 ASP A O 1
ATOM 554 N N . LEU A 1 95 ? -26.637 16.715 -9.241 1.000 46.988 128 LEU A N 1
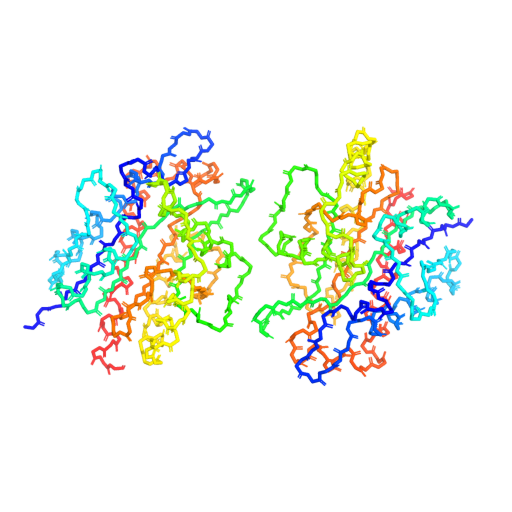ATOM 555 C CA . LEU A 1 95 ? -26.023 17.151 -10.476 1.000 46.437 128 LEU A CA 1
ATOM 556 C C . LEU A 1 95 ? -25.659 18.632 -10.348 1.000 40.266 128 LEU A C 1
ATOM 557 O O . LEU A 1 95 ? -26.373 19.380 -9.707 1.000 38.478 128 LEU A O 1
ATOM 562 N N . PHE A 1 96 ? -24.489 19.033 -10.867 1.000 39.752 129 PHE A N 1
ATOM 563 C CA . PHE A 1 96 ? -24.028 20.420 -10.799 1.000 40.603 129 PHE A CA 1
ATOM 564 C C . PHE A 1 96 ? -23.567 20.850 -12.180 1.000 36.702 129 PHE A C 1
ATOM 565 O O . PHE A 1 96 ? -22.827 20.123 -12.823 1.000 40.312 129 PHE A O 1
ATOM 573 N N . MET A 1 97 ? -23.971 22.051 -12.602 1.000 39.847 130 MET A N 1
ATOM 574 C CA . MET A 1 97 ? -23.697 22.493 -13.954 1.000 36.882 130 MET A CA 1
ATOM 575 C C . MET A 1 97 ? -23.376 23.982 -13.963 1.000 36.777 130 MET A C 1
ATOM 576 O O . MET A 1 97 ? -24.231 24.779 -13.610 1.000 32.771 130 MET A O 1
ATOM 581 N N . SER A 1 98 ? -22.142 24.327 -14.387 1.000 32.985 131 SER A N 1
ATOM 582 C CA . SER A 1 98 ? -21.752 25.705 -14.576 1.000 33.597 131 SER A CA 1
ATOM 583 C C . SER A 1 98 ? -22.016 26.126 -16.033 1.000 41.514 131 SER A C 1
ATOM 584 O O . SER A 1 98 ? -21.676 25.415 -16.968 1.000 34.556 131 SER A O 1
ATOM 587 N N . ILE A 1 99 ? -22.595 27.309 -16.221 1.000 42.438 132 ILE A N 1
ATOM 588 C CA . ILE A 1 99 ? -23.015 27.793 -17.520 1.000 40.340 132 ILE A CA 1
ATOM 589 C C . ILE A 1 99 ? -22.247 29.066 -17.838 1.000 40.088 132 ILE A C 1
ATOM 590 O O . ILE A 1 99 ? -22.314 30.045 -17.092 1.000 35.537 132 ILE A O 1
ATOM 595 N N . HIS A 1 100 ? -21.530 29.015 -18.970 1.000 35.638 133 HIS A N 1
ATOM 596 C CA . HIS A 1 100 ? -20.605 30.053 -19.363 1.000 34.920 133 HIS A CA 1
ATOM 597 C C . HIS A 1 100 ? -20.861 30.396 -20.817 1.000 38.666 133 HIS A C 1
ATOM 598 O O . HIS A 1 100 ? -21.667 29.762 -21.494 1.000 41.178 133 HIS A O 1
ATOM 605 N N . ALA A 1 101 ? -20.116 31.391 -21.271 1.000 41.467 134 ALA A N 1
ATOM 606 C CA . ALA A 1 101 ? -20.093 31.852 -22.651 1.000 35.369 134 ALA A CA 1
ATOM 607 C C . ALA A 1 101 ? -18.820 32.674 -22.783 1.000 34.965 134 ALA A C 1
ATOM 608 O O . ALA A 1 101 ? -18.864 33.895 -22.886 1.000 35.562 134 ALA A O 1
ATOM 610 N N . ASP A 1 102 ? -17.684 31.983 -22.693 1.000 34.626 135 ASP A N 1
ATOM 611 C CA . ASP A 1 102 ? -16.431 32.665 -22.453 1.000 37.617 135 ASP A CA 1
ATOM 612 C C . ASP A 1 102 ? -15.738 32.996 -23.783 1.000 38.592 135 ASP A C 1
ATOM 613 O O . ASP A 1 102 ? -16.351 33.043 -24.857 1.000 34.531 135 ASP A O 1
ATOM 618 N N . GLY A 1 103 ? -14.443 33.329 -23.696 1.000 36.180 136 GLY A N 1
ATOM 619 C CA . GLY A 1 103 ? -13.778 33.959 -24.821 1.000 39.608 136 GLY A CA 1
ATOM 620 C C . GLY A 1 103 ? -12.523 33.211 -25.259 1.000 42.381 136 GLY A C 1
ATOM 621 O O . GLY A 1 103 ? -11.918 32.485 -24.482 1.000 37.609 136 GLY A O 1
ATOM 622 N N . PHE A 1 104 ? -12.203 33.411 -26.543 1.000 48.754 137 PHE A N 1
ATOM 623 C CA . PHE A 1 104 ? -10.885 33.164 -27.093 1.000 47.338 137 PHE A CA 1
ATOM 624 C C . PHE A 1 104 ? -10.333 34.454 -27.703 1.000 49.408 137 PHE A C 1
ATOM 625 O O . PHE A 1 104 ? -11.090 35.350 -28.059 1.000 47.163 137 PHE A O 1
ATOM 633 N N . THR A 1 105 ? -9.000 34.525 -27.813 1.000 52.277 138 THR A N 1
ATOM 634 C CA . THR A 1 105 ? -8.284 35.699 -28.294 1.000 52.279 138 THR A CA 1
ATOM 635 C C . THR A 1 105 ? -8.465 35.899 -29.792 1.000 51.201 138 THR A C 1
ATOM 636 O O . THR A 1 105 ? -8.179 36.981 -30.294 1.000 61.691 138 THR A O 1
ATOM 640 N N . ASN A 1 106 ? -8.964 34.878 -30.493 1.000 48.928 139 ASN A N 1
ATOM 641 C CA . ASN A 1 106 ? -9.308 35.026 -31.900 1.000 52.200 139 ASN A CA 1
ATOM 642 C C . ASN A 1 106 ? -10.829 35.044 -32.061 1.000 47.649 139 ASN A C 1
ATOM 643 O O . ASN A 1 106 ? -11.511 34.070 -31.763 1.000 51.277 139 ASN A O 1
ATOM 648 N N . PRO A 1 107 ? -11.395 36.119 -32.637 1.000 51.150 140 PRO A N 1
ATOM 649 C CA . PRO A 1 107 ? -12.826 36.165 -32.962 1.000 52.901 140 PRO A CA 1
ATOM 650 C C . PRO A 1 107 ? -13.464 35.019 -33.753 1.000 43.208 140 PRO A C 1
ATOM 651 O O . PRO A 1 107 ? -14.681 35.000 -33.898 1.000 46.234 140 PRO A O 1
ATOM 655 N N . LYS A 1 108 ? -12.689 34.065 -34.263 1.000 48.908 141 LYS A N 1
ATOM 656 C CA . LYS A 1 108 ? -13.274 33.072 -35.167 1.000 55.757 141 LYS A CA 1
ATOM 657 C C . LYS A 1 108 ? -13.649 31.803 -34.410 1.000 47.487 141 LYS A C 1
ATOM 658 O O . LYS A 1 108 ? -14.466 30.995 -34.870 1.000 42.688 141 LYS A O 1
ATOM 664 N N . ALA A 1 109 ? -13.040 31.609 -33.244 1.000 46.145 142 ALA A N 1
ATOM 665 C CA . ALA A 1 109 ? -13.436 30.480 -32.413 1.000 46.954 142 ALA A CA 1
ATOM 666 C C . ALA A 1 109 ? -14.935 30.584 -32.105 1.000 36.858 142 ALA A C 1
ATOM 667 O O . ALA A 1 109 ? -15.435 31.655 -31.794 1.000 39.971 142 ALA A O 1
ATOM 669 N N . ALA A 1 110 ? -15.634 29.457 -32.225 1.000 33.372 143 ALA A N 1
ATOM 670 C CA . ALA A 1 110 ? -17.072 29.421 -32.232 1.000 37.448 143 ALA A CA 1
ATOM 671 C C . ALA A 1 110 ? -17.580 28.007 -31.911 1.000 37.049 143 ALA A C 1
ATOM 672 O O . ALA A 1 110 ? -16.860 27.006 -32.029 1.000 37.252 143 ALA A O 1
ATOM 674 N N . GLY A 1 111 ? -18.856 27.971 -31.509 1.000 36.181 144 GLY A N 1
ATOM 675 C CA . GLY A 1 111 ? -19.554 26.768 -31.131 1.000 39.195 144 GLY A CA 1
ATOM 676 C C . GLY A 1 111 ? -19.546 26.522 -29.621 1.000 38.301 144 GLY A C 1
ATOM 677 O O . GLY A 1 111 ? -18.694 27.053 -28.924 1.000 37.567 144 GLY A O 1
ATOM 678 N N . ALA A 1 112 ? -20.458 25.623 -29.210 1.000 36.112 145 ALA A N 1
ATOM 679 C CA . ALA A 1 112 ? -20.729 25.249 -27.835 1.000 42.099 145 ALA A CA 1
ATOM 680 C C . ALA A 1 112 ? -19.861 24.053 -27.456 1.000 46.102 145 ALA A C 1
ATOM 681 O O . ALA A 1 112 ? -19.479 23.302 -28.352 1.000 41.913 145 ALA A O 1
ATOM 683 N N . SER A 1 113 ? -19.567 23.935 -26.137 1.000 36.137 146 SER A N 1
ATOM 684 C CA . SER A 1 113 ? -18.728 22.890 -25.574 1.000 37.796 146 SER A CA 1
ATOM 685 C C . SER A 1 113 ? -19.331 22.435 -24.258 1.000 38.653 146 SER A C 1
ATOM 686 O O . SER A 1 113 ? -20.009 23.203 -23.584 1.000 38.211 146 SER A O 1
ATOM 689 N N . VAL A 1 114 ? -19.041 21.193 -23.884 1.000 38.921 147 VAL A N 1
ATOM 690 C CA . VAL A 1 114 ? -19.275 20.737 -22.528 1.000 39.460 147 VAL A CA 1
ATOM 691 C C . VAL A 1 114 ? -17.986 20.065 -22.069 1.000 40.702 147 VAL A C 1
ATOM 692 O O . VAL A 1 114 ? -17.363 19.365 -22.875 1.000 37.075 147 VAL A O 1
ATOM 696 N N . PHE A 1 115 ? -17.644 20.285 -20.783 1.000 38.457 148 PHE A N 1
ATOM 697 C CA . PHE A 1 115 ? -16.401 19.836 -20.181 1.000 38.690 148 PHE A CA 1
ATOM 698 C C . PHE A 1 115 ? -16.714 19.114 -18.876 1.000 40.271 148 PHE A C 1
ATOM 699 O O . PHE A 1 115 ? -17.580 19.538 -18.132 1.000 36.560 148 PHE A O 1
ATOM 707 N N . ALA A 1 116 ? -15.987 18.010 -18.643 1.000 39.699 149 ALA A N 1
ATOM 708 C CA . ALA A 1 116 ? -15.931 17.311 -17.378 1.000 37.255 149 ALA A CA 1
ATOM 709 C C . ALA A 1 116 ? -14.481 17.383 -16.887 1.000 39.159 149 ALA A C 1
ATOM 710 O O . ALA A 1 116 ? -13.612 17.864 -17.614 1.000 33.140 149 ALA A O 1
ATOM 712 N N . LEU A 1 117 ? -14.244 16.992 -15.626 1.000 42.322 150 LEU A N 1
ATOM 713 C CA . LEU A 1 117 ? -12.909 17.020 -15.027 1.000 40.918 150 LEU A CA 1
ATOM 714 C C . LEU A 1 117 ? -11.969 16.017 -15.688 1.000 43.458 150 LEU A C 1
ATOM 715 O O . LEU A 1 117 ? -12.374 14.917 -16.057 1.000 39.802 150 LEU A O 1
ATOM 720 N N . SER A 1 118 ? -10.703 16.437 -15.804 1.000 48.221 151 SER A N 1
ATOM 721 C CA . SER A 1 118 ? -9.552 15.550 -15.846 1.000 51.236 151 SER A CA 1
ATOM 722 C C . SER A 1 118 ? -8.481 16.131 -14.922 1.000 56.326 151 SER A C 1
ATOM 723 O O . SER A 1 118 ? -8.177 17.327 -14.972 1.000 65.529 151 SER A O 1
ATOM 726 N N . ASN A 1 119 ? -7.929 15.284 -14.049 1.000 60.941 152 ASN A N 1
ATOM 727 C CA . ASN A 1 119 ? -6.814 15.669 -13.181 1.000 64.182 152 ASN A CA 1
ATOM 728 C C . ASN A 1 119 ? -5.488 15.209 -13.802 1.000 73.465 152 ASN A C 1
ATOM 729 O O . ASN A 1 119 ? -4.417 15.525 -13.296 1.000 60.740 152 ASN A O 1
ATOM 734 N N . ARG A 1 120 ? -5.575 14.436 -14.894 1.000 89.817 153 ARG A N 1
ATOM 735 C CA . ARG A 1 120 ? -4.425 13.839 -15.557 1.000 92.583 153 ARG A CA 1
ATOM 736 C C . ARG A 1 120 ? -3.843 14.780 -16.610 1.000 83.793 153 ARG A C 1
ATOM 737 O O . ARG A 1 120 ? -2.630 14.813 -16.779 1.000 88.286 153 ARG A O 1
ATOM 745 N N . GLY A 1 121 ? -4.710 15.518 -17.313 1.000 79.725 154 GLY A N 1
ATOM 746 C CA . GLY A 1 121 ? -4.290 16.408 -18.387 1.000 63.822 154 GLY A CA 1
ATOM 747 C C . GLY A 1 121 ? -5.460 16.739 -19.308 1.000 55.239 154 GLY A C 1
ATOM 748 O O . GLY A 1 121 ? -6.353 15.919 -19.502 1.000 44.286 154 GLY A O 1
ATOM 749 N N . ALA A 1 122 ? -5.461 17.952 -19.871 1.000 50.350 155 ALA A N 1
ATOM 750 C CA . ALA A 1 122 ? -6.528 18.402 -20.759 1.000 44.161 155 ALA A CA 1
ATOM 751 C C . ALA A 1 122 ? -6.695 17.448 -21.953 1.000 44.079 155 ALA A C 1
ATOM 752 O O . ALA A 1 122 ? -5.742 16.847 -22.413 1.000 46.722 155 ALA A O 1
ATOM 754 N N . SER A 1 123 ? -7.916 17.329 -22.467 1.000 45.255 156 SER A N 1
ATOM 755 C CA . SER A 1 123 ? -8.209 16.469 -23.593 1.000 41.963 156 SER A CA 1
ATOM 756 C C . SER A 1 123 ? -7.992 17.213 -24.912 1.000 44.088 156 SER A C 1
ATOM 757 O O . SER A 1 123 ? -7.720 16.578 -25.921 1.000 39.480 156 SER A O 1
ATOM 760 N N . SER A 1 124 ? -8.097 18.546 -24.889 1.000 42.319 157 SER A N 1
ATOM 761 C CA . SER A 1 124 ? -7.917 19.372 -26.080 1.000 42.039 157 SER A CA 1
ATOM 762 C C . SER A 1 124 ? -7.228 20.661 -25.665 1.000 44.678 157 SER A C 1
ATOM 763 O O . SER A 1 124 ? -7.199 21.022 -24.470 1.000 47.172 157 SER A O 1
ATOM 766 N N . ALA A 1 125 ? -6.618 21.332 -26.643 1.000 38.769 158 ALA A N 1
ATOM 767 C CA . ALA A 1 125 ? -5.931 22.572 -26.339 1.000 38.824 158 ALA A CA 1
ATOM 768 C C . ALA A 1 125 ? -6.948 23.597 -25.862 1.000 42.193 158 ALA A C 1
ATOM 769 O O . ALA A 1 125 ? -6.642 24.403 -24.978 1.000 37.723 158 ALA A O 1
ATOM 771 N N . MET A 1 126 ? -8.174 23.534 -26.413 1.000 42.422 159 MET A N 1
ATOM 772 C CA . MET A 1 126 ? -9.148 24.538 -26.042 1.000 36.993 159 MET A CA 1
ATOM 773 C C . MET A 1 126 ? -9.646 24.277 -24.615 1.000 38.387 159 MET A C 1
ATOM 774 O O . MET A 1 126 ? -9.908 25.236 -23.887 1.000 40.254 159 MET A O 1
ATOM 779 N N . ALA A 1 127 ? -9.743 23.007 -24.199 1.000 39.481 160 ALA A N 1
ATOM 780 C CA . ALA A 1 127 ? -10.079 22.668 -22.815 1.000 43.335 160 ALA A CA 1
ATOM 781 C C . ALA A 1 127 ? -9.026 23.218 -21.857 1.000 38.366 160 ALA A C 1
ATOM 782 O O . ALA A 1 127 ? -9.323 23.731 -20.772 1.000 41.967 160 ALA A O 1
ATOM 784 N N . LYS A 1 128 ? -7.773 23.140 -22.282 1.000 37.862 161 LYS A N 1
ATOM 785 C CA . LYS A 1 128 ? -6.713 23.570 -21.398 1.000 40.905 161 LYS A CA 1
ATOM 786 C C . LYS A 1 128 ? -6.768 25.089 -21.287 1.000 40.022 161 LYS A C 1
ATOM 787 O O . LYS A 1 128 ? -6.639 25.629 -20.184 1.000 41.379 161 LYS A O 1
ATOM 793 N N . TYR A 1 129 ? -6.937 25.769 -22.424 1.000 38.356 162 TYR A N 1
ATOM 794 C CA . TYR A 1 129 ? -7.045 27.225 -22.450 1.000 39.766 162 TYR A CA 1
ATOM 795 C C . TYR A 1 129 ? -8.168 27.732 -21.540 1.000 35.707 162 TYR A C 1
ATOM 796 O O . TYR A 1 129 ? -7.933 28.648 -20.748 1.000 41.059 162 TYR A O 1
ATOM 805 N N . LEU A 1 130 ? -9.373 27.147 -21.669 1.000 33.307 163 LEU A N 1
ATOM 806 C CA . LEU A 1 130 ? -10.567 27.665 -21.017 1.000 31.597 163 LEU A CA 1
ATOM 807 C C . LEU A 1 130 ? -10.544 27.323 -19.524 1.000 38.685 163 LEU A C 1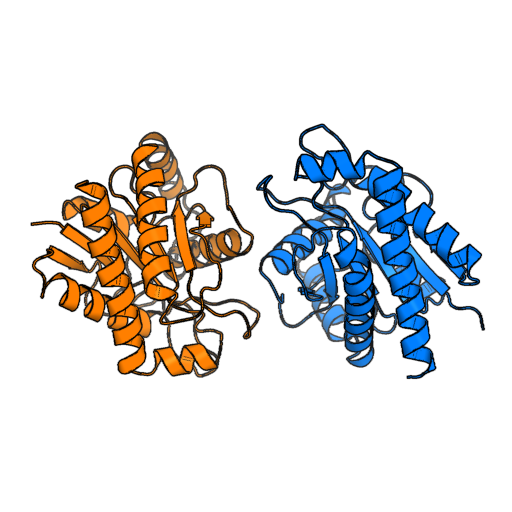
ATOM 808 O O . LEU A 1 130 ? -10.964 28.137 -18.707 1.000 43.054 163 LEU A O 1
ATOM 813 N N . SER A 1 131 ? -10.018 26.151 -19.153 1.000 39.404 164 SER A N 1
ATOM 814 C CA . SER A 1 131 ? -9.860 25.838 -17.741 1.000 45.736 164 SER A CA 1
ATOM 815 C C . SER A 1 131 ? -8.988 26.885 -17.048 1.000 46.621 164 SER A C 1
ATOM 816 O O . SER A 1 131 ? -9.328 27.315 -15.944 1.000 37.877 164 SER A O 1
ATOM 819 N N . GLU A 1 132 ? -7.918 27.338 -17.712 1.000 47.895 165 GLU A N 1
ATOM 820 C CA . GLU A 1 132 ? -7.057 28.390 -17.168 1.000 52.222 165 GLU A CA 1
ATOM 821 C C . GLU A 1 132 ? -7.795 29.723 -17.070 1.000 50.255 165 GLU A C 1
ATOM 822 O O . GLU A 1 132 ? -7.824 30.359 -16.025 1.000 55.770 165 GLU A O 1
ATOM 828 N N . ARG A 1 133 ? -8.414 30.135 -18.169 1.000 48.016 166 ARG A N 1
ATOM 829 C CA . ARG A 1 133 ? -9.157 31.378 -18.191 1.000 48.626 166 ARG A CA 1
ATOM 830 C C . ARG A 1 133 ? -10.282 31.339 -17.140 1.000 55.144 166 ARG A C 1
ATOM 831 O O . ARG A 1 133 ? -10.449 32.294 -16.377 1.000 46.729 166 ARG A O 1
ATOM 839 N N . GLU A 1 134 ? -11.062 30.241 -17.081 1.000 45.801 167 GLU A N 1
ATOM 840 C CA . GLU A 1 134 ? -12.173 30.195 -16.149 1.000 44.315 167 GLU A CA 1
ATOM 841 C C . GLU A 1 134 ? -11.635 30.110 -14.710 1.000 45.149 167 GLU A C 1
ATOM 842 O O . GLU A 1 134 ? -12.197 30.683 -13.777 1.000 37.317 167 GLU A O 1
ATOM 848 N N . ASN A 1 135 ? -10.553 29.371 -14.504 1.000 43.174 168 ASN A N 1
ATOM 849 C CA . ASN A 1 135 ? -10.057 29.163 -13.155 1.000 43.039 168 ASN A CA 1
ATOM 850 C C . ASN A 1 135 ? -9.499 30.442 -12.546 1.000 47.254 168 ASN A C 1
ATOM 851 O O . ASN A 1 135 ? -9.439 30.512 -11.324 1.000 51.428 168 ASN A O 1
ATOM 856 N N . ARG A 1 136 ? -9.132 31.427 -13.377 1.000 52.018 169 ARG A N 1
ATOM 857 C CA . ARG A 1 136 ? -8.539 32.674 -12.901 1.000 55.389 169 ARG A CA 1
ATOM 858 C C . ARG A 1 136 ? -9.599 33.726 -12.582 1.000 55.461 169 ARG A C 1
ATOM 859 O O . ARG A 1 136 ? -9.267 34.871 -12.254 1.000 53.590 169 ARG A O 1
ATOM 867 N N . ALA A 1 137 ? -10.885 33.365 -12.673 1.000 51.218 170 ALA A N 1
ATOM 868 C CA . ALA A 1 137 ? -11.957 34.275 -12.305 1.000 47.074 170 ALA A CA 1
ATOM 869 C C . ALA A 1 137 ? -11.789 34.784 -10.871 1.000 40.427 170 ALA A C 1
ATOM 870 O O . ALA A 1 137 ? -12.159 35.906 -10.580 1.000 46.362 170 ALA A O 1
ATOM 872 N N . ASP A 1 138 ? -11.267 33.943 -9.976 1.000 47.901 171 ASP A N 1
ATOM 873 C CA . ASP A 1 138 ? -11.018 34.291 -8.588 1.000 56.463 171 ASP A CA 1
ATOM 874 C C . ASP A 1 138 ? -10.059 35.486 -8.454 1.000 55.137 171 ASP A C 1
ATOM 875 O O . ASP A 1 138 ? -10.087 36.183 -7.441 1.000 50.379 171 ASP A O 1
ATOM 880 N N . GLU A 1 139 ? -9.224 35.730 -9.474 1.000 52.476 172 GLU A N 1
ATOM 881 C CA . GLU A 1 139 ? -8.246 36.807 -9.419 1.000 60.425 172 GLU A CA 1
ATOM 882 C C . GLU A 1 139 ? -8.876 38.195 -9.459 1.000 48.310 172 GLU A C 1
ATOM 883 O O . GLU A 1 139 ? -8.232 39.153 -9.077 1.000 54.288 172 GLU A O 1
ATOM 889 N N . VAL A 1 140 ? -10.104 38.297 -9.961 1.000 47.398 173 VAL A N 1
ATOM 890 C CA . VAL A 1 140 ? -10.753 39.583 -10.100 1.000 45.960 173 VAL A CA 1
ATOM 891 C C . VAL A 1 140 ? -10.891 40.178 -8.704 1.000 47.912 173 VAL A C 1
ATOM 892 O O . VAL A 1 140 ? -10.895 41.393 -8.553 1.000 53.389 173 VAL A O 1
ATOM 896 N N . ALA A 1 141 ? -10.958 39.318 -7.677 1.000 56.506 174 ALA A N 1
ATOM 897 C CA . ALA A 1 141 ? -11.132 39.777 -6.307 1.000 65.607 174 ALA A CA 1
ATOM 898 C C . ALA A 1 141 ? -9.793 40.069 -5.615 1.000 70.653 174 ALA A C 1
ATOM 899 O O . ALA A 1 141 ? -9.784 40.275 -4.405 1.000 63.937 174 ALA A O 1
ATOM 901 N N . GLY A 1 142 ? -8.685 40.100 -6.378 1.000 74.566 175 GLY A N 1
ATOM 902 C CA . GLY A 1 142 ? -7.360 40.421 -5.861 1.000 80.017 175 GLY A CA 1
ATOM 903 C C . GLY A 1 142 ? -6.552 39.167 -5.526 1.000 86.816 175 GLY A C 1
ATOM 904 O O . GLY A 1 142 ? -5.328 39.202 -5.490 1.000 75.520 175 GLY A O 1
ATOM 905 N N . LYS A 1 143 ? -7.262 38.050 -5.335 1.000 103.111 176 LYS A N 1
ATOM 906 C CA . LYS A 1 143 ? -6.721 36.815 -4.790 1.000 113.613 176 LYS A CA 1
ATOM 907 C C . LYS A 1 143 ? -6.003 36.026 -5.888 1.000 94.548 176 LYS A C 1
ATOM 908 O O . LYS A 1 143 ? -6.598 35.151 -6.515 1.000 89.623 176 LYS A O 1
ATOM 914 N N . LYS A 1 144 ? -4.712 36.327 -6.102 1.000 91.189 177 LYS A N 1
ATOM 915 C CA . LYS A 1 144 ? -3.844 35.507 -6.946 1.000 103.235 177 LYS A CA 1
ATOM 916 C C . LYS A 1 144 ? -3.524 34.190 -6.224 1.000 92.856 177 LYS A C 1
ATOM 917 O O . LYS A 1 144 ? -3.348 34.177 -5.002 1.000 80.619 177 LYS A O 1
ATOM 923 N N . ALA A 1 145 ? -3.441 33.087 -6.985 1.000 77.780 178 ALA A N 1
ATOM 924 C CA . ALA A 1 145 ? -3.331 31.753 -6.411 1.000 73.643 178 ALA A CA 1
ATOM 925 C C . ALA A 1 145 ? -1.886 31.460 -5.994 1.000 79.904 178 ALA A C 1
ATOM 926 O O . ALA A 1 145 ? -0.978 31.558 -6.821 1.000 74.410 178 ALA A O 1
ATOM 928 N N . THR A 1 146 ? -1.693 31.069 -4.717 1.000 73.037 179 THR A N 1
ATOM 929 C CA . THR A 1 146 ? -0.397 30.660 -4.193 1.000 65.349 179 THR A CA 1
ATOM 930 C C . THR A 1 146 ? -0.081 29.256 -4.714 1.000 69.898 179 THR A C 1
ATOM 931 O O . THR A 1 146 ? -0.965 28.566 -5.227 1.000 72.909 179 THR A O 1
ATOM 935 N N . ASP A 1 147 ? 1.182 28.833 -4.584 1.000 82.565 180 ASP A N 1
ATOM 936 C CA . ASP A 1 147 ? 1.563 27.472 -4.945 1.000 79.837 180 ASP A CA 1
ATOM 937 C C . ASP A 1 147 ? 0.770 26.493 -4.090 1.000 70.055 180 ASP A C 1
ATOM 938 O O . ASP A 1 147 ? 0.412 25.428 -4.572 1.000 65.241 180 ASP A O 1
ATOM 943 N N . LYS A 1 148 ? 0.568 26.851 -2.813 1.000 72.414 181 LYS A N 1
ATOM 944 C CA . LYS A 1 148 ? -0.098 26.001 -1.832 1.000 77.126 181 LYS A CA 1
ATOM 945 C C . LYS A 1 148 ? -1.561 25.818 -2.241 1.000 70.669 181 LYS A C 1
ATOM 946 O O . LYS A 1 148 ? -2.099 24.733 -2.074 1.000 68.997 181 LYS A O 1
ATOM 952 N N . ASP A 1 149 ? -2.191 26.880 -2.767 1.000 66.198 182 ASP A N 1
ATOM 953 C CA . ASP A 1 149 ? -3.531 26.807 -3.339 1.000 70.473 182 ASP A CA 1
ATOM 954 C C . ASP A 1 149 ? -3.575 25.813 -4.496 1.000 66.210 182 ASP A C 1
ATOM 955 O O . ASP A 1 149 ? -4.510 25.005 -4.581 1.000 61.293 182 ASP A O 1
ATOM 960 N N . HIS A 1 150 ? -2.578 25.907 -5.393 1.000 62.114 183 HIS A N 1
ATOM 961 C CA . HIS A 1 150 ? -2.494 25.017 -6.547 1.000 71.947 183 HIS A CA 1
ATOM 962 C C . HIS A 1 150 ? -2.321 23.551 -6.117 1.000 59.244 183 HIS A C 1
ATOM 963 O O . HIS A 1 150 ? -2.889 22.642 -6.723 1.000 47.282 183 HIS A O 1
ATOM 970 N N . LEU A 1 151 ? -1.513 23.321 -5.078 1.000 61.417 184 LEU A N 1
ATOM 971 C CA . LEU A 1 151 ? -1.275 21.977 -4.573 1.000 72.575 184 LEU A CA 1
ATOM 972 C C . LEU A 1 151 ? -2.599 21.390 -4.090 1.000 62.716 184 LEU A C 1
ATOM 973 O O . LEU A 1 151 ? -2.930 20.250 -4.427 1.000 55.174 184 LEU A O 1
ATOM 978 N N . LEU A 1 152 ? -3.367 22.202 -3.349 1.000 54.828 185 LEU A N 1
ATOM 979 C CA . LEU A 1 152 ? -4.634 21.756 -2.788 1.000 56.166 185 LEU A CA 1
ATOM 980 C C . LEU A 1 152 ? -5.624 21.469 -3.910 1.000 47.158 185 LEU A C 1
ATOM 981 O O . LEU A 1 152 ? -6.384 20.502 -3.818 1.000 46.463 185 LEU A O 1
ATOM 986 N N . GLN A 1 153 ? -5.557 22.240 -5.001 1.000 54.010 186 GLN A N 1
ATOM 987 C CA . GLN A 1 153 ? -6.403 21.928 -6.147 1.000 59.914 186 GLN A CA 1
ATOM 988 C C . GLN A 1 153 ? -6.111 20.546 -6.726 1.000 51.704 186 GLN A C 1
ATOM 989 O O . GLN A 1 153 ? -7.035 19.772 -6.984 1.000 58.996 186 GLN A O 1
ATOM 995 N N . GLN A 1 154 ? -4.832 20.277 -6.981 1.000 51.438 187 GLN A N 1
ATOM 996 C CA . GLN A 1 154 ? -4.441 19.053 -7.661 1.000 59.457 187 GLN A CA 1
ATOM 997 C C . GLN A 1 154 ? -4.832 17.863 -6.788 1.000 50.277 187 GLN A C 1
ATOM 998 O O . GLN A 1 154 ? -5.352 16.881 -7.302 1.000 47.642 187 GLN A O 1
ATOM 1004 N N . VAL A 1 155 ? -4.587 17.978 -5.472 1.000 45.449 188 VAL A N 1
ATOM 1005 C CA . VAL A 1 155 ? -4.923 16.933 -4.512 1.000 47.033 188 VAL A CA 1
ATOM 1006 C C . VAL A 1 155 ? -6.418 16.642 -4.596 1.000 43.732 188 VAL A C 1
ATOM 1007 O O . VAL A 1 155 ? -6.818 15.492 -4.733 1.000 50.622 188 VAL A O 1
ATOM 1011 N N . LEU A 1 156 ? -7.230 17.708 -4.558 1.000 48.836 189 LEU A N 1
ATOM 1012 C CA . LEU A 1 156 ? -8.689 17.623 -4.599 1.000 49.292 189 LEU A CA 1
ATOM 1013 C C . LEU A 1 156 ? -9.209 17.067 -5.924 1.000 42.703 189 LEU A C 1
ATOM 1014 O O . LEU A 1 156 ? -10.123 16.264 -5.905 1.000 51.357 189 LEU A O 1
ATOM 1019 N N . PHE A 1 157 ? -8.640 17.476 -7.061 1.000 43.850 190 PHE A N 1
ATOM 1020 C CA . PHE A 1 157 ? -9.009 16.862 -8.337 1.000 48.232 190 PHE A CA 1
ATOM 1021 C C . PHE A 1 157 ? -8.657 15.373 -8.325 1.000 46.699 190 PHE A C 1
ATOM 1022 O O . PHE A 1 157 ? -9.391 14.541 -8.848 1.000 45.496 190 PHE A O 1
ATOM 1030 N N . ASP A 1 158 ? -7.513 15.034 -7.733 1.000 46.592 191 ASP A N 1
ATOM 1031 C CA . ASP A 1 158 ? -7.067 13.647 -7.700 1.000 54.842 191 ASP A CA 1
ATOM 1032 C C . ASP A 1 158 ? -8.053 12.784 -6.907 1.000 49.164 191 ASP A C 1
ATOM 1033 O O . ASP A 1 158 ? -8.230 11.638 -7.276 1.000 51.216 191 ASP A O 1
ATOM 1038 N N . LEU A 1 159 ? -8.772 13.345 -5.911 1.000 52.398 192 LEU A N 1
ATOM 1039 C CA . LEU A 1 159 ? -9.709 12.584 -5.065 1.000 51.701 192 LEU A CA 1
ATOM 1040 C C . LEU A 1 159 ? -11.100 12.336 -5.690 1.000 43.550 192 LEU A C 1
ATOM 1041 O O . LEU A 1 159 ? -11.936 11.588 -5.154 1.000 42.265 192 LEU A O 1
ATOM 1046 N N . VAL A 1 160 ? -11.424 12.983 -6.813 1.000 47.417 193 VAL A N 1
ATOM 1047 C CA . VAL A 1 160 ? -12.728 12.812 -7.464 1.000 44.713 193 VAL A CA 1
ATOM 1048 C C . VAL A 1 160 ? -12.891 11.350 -7.901 1.000 47.638 193 VAL A C 1
ATOM 1049 O O . VAL A 1 160 ? -11.970 10.758 -8.448 1.000 44.870 193 VAL A O 1
ATOM 1053 N N . GLN A 1 161 ? -14.048 10.743 -7.616 1.000 51.567 194 GLN A N 1
ATOM 1054 C CA . GLN A 1 161 ? -14.264 9.328 -7.898 1.000 52.134 194 GLN A CA 1
ATOM 1055 C C . GLN A 1 161 ? -14.307 9.107 -9.412 1.000 58.254 194 GLN A C 1
ATOM 1056 O O . GLN A 1 161 ? -14.432 10.045 -10.185 1.000 63.717 194 GLN A O 1
ATOM 1062 N N . THR A 1 162 ? -14.137 7.860 -9.839 1.000 65.559 195 THR A N 1
ATOM 1063 C CA . THR A 1 162 ? -14.079 7.546 -11.253 1.000 59.097 195 THR A CA 1
ATOM 1064 C C . THR A 1 162 ? -15.507 7.562 -11.780 1.000 53.194 195 THR A C 1
ATOM 1065 O O . THR A 1 162 ? -15.765 8.151 -12.833 1.000 46.557 195 THR A O 1
ATOM 1069 N N . ASP A 1 163 ? -16.420 6.950 -11.015 1.000 46.296 196 ASP A N 1
ATOM 1070 C CA . ASP A 1 163 ? -17.851 6.982 -11.320 1.000 54.191 196 ASP A CA 1
ATOM 1071 C C . ASP A 1 163 ? -18.380 8.414 -11.477 1.000 49.770 196 ASP A C 1
ATOM 1072 O O . ASP A 1 163 ? -19.252 8.661 -12.300 1.000 55.346 196 ASP A O 1
ATOM 1077 N N . THR A 1 164 ? -17.874 9.362 -10.676 1.000 47.805 197 THR A N 1
ATOM 1078 C CA . THR A 1 164 ? -18.311 10.738 -10.770 1.000 46.743 197 THR A CA 1
ATOM 1079 C C . THR A 1 164 ? -17.956 11.281 -12.152 1.000 43.213 197 THR A C 1
ATOM 1080 O O . THR A 1 164 ? -18.799 11.890 -12.809 1.000 49.794 197 THR A O 1
ATOM 1084 N N . ILE A 1 165 ? -16.705 11.073 -12.571 1.000 42.384 198 ILE A N 1
ATOM 1085 C CA . ILE A 1 165 ? -16.185 11.637 -13.815 1.000 41.934 198 ILE A CA 1
ATOM 1086 C C . ILE A 1 165 ? -16.860 10.958 -15.009 1.000 47.151 198 ILE A C 1
ATOM 1087 O O . ILE A 1 165 ? -17.290 11.650 -15.941 1.000 44.254 198 ILE A O 1
ATOM 1092 N N . LYS A 1 166 ? -17.013 9.625 -14.921 1.000 42.458 199 LYS A N 1
ATOM 1093 C CA . LYS A 1 166 ? -17.771 8.828 -15.873 1.000 48.600 199 LYS A CA 1
ATOM 1094 C C . LYS A 1 166 ? -19.204 9.334 -16.016 1.000 47.927 199 LYS A C 1
ATOM 1095 O O . LYS A 1 166 ? -19.741 9.411 -17.124 1.000 52.625 199 LYS A O 1
ATOM 1101 N N . ASN A 1 167 ? -19.847 9.661 -14.898 1.000 43.521 200 ASN A N 1
ATOM 1102 C CA . ASN A 1 167 ? -21.219 10.134 -14.952 1.000 41.175 200 ASN A CA 1
ATOM 1103 C C . ASN A 1 167 ? -21.284 11.550 -15.519 1.000 38.468 200 ASN A C 1
ATOM 1104 O O . ASN A 1 167 ? -22.259 11.877 -16.204 1.000 40.612 200 ASN A O 1
ATOM 1109 N N . SER A 1 168 ? -20.264 12.373 -15.243 1.000 33.055 201 SER A N 1
ATOM 1110 C CA . SER A 1 168 ? -20.225 13.722 -15.776 1.000 34.073 201 SER A CA 1
ATOM 1111 C C . SER A 1 168 ? -20.022 13.658 -17.304 1.000 40.596 201 SER A C 1
ATOM 1112 O O . SER A 1 168 ? -20.586 14.469 -18.034 1.000 36.576 201 SER A O 1
ATOM 1115 N N . LEU A 1 169 ? -19.186 12.726 -17.794 1.000 43.353 202 LEU A N 1
ATOM 1116 C CA . LEU A 1 169 ? -18.955 12.561 -19.229 1.000 44.467 202 LEU A CA 1
ATOM 1117 C C . LEU A 1 169 ? -20.244 12.158 -19.929 1.000 40.383 202 LEU A C 1
ATOM 1118 O O . LEU A 1 169 ? -20.541 12.661 -21.014 1.000 50.235 202 LEU A O 1
ATOM 1123 N N . THR A 1 170 ? -21.008 11.269 -19.299 1.000 41.723 203 THR A N 1
ATOM 1124 C CA . THR A 1 170 ? -22.277 10.811 -19.850 1.000 38.127 203 THR A CA 1
ATOM 1125 C C . THR A 1 170 ? -23.246 11.979 -19.845 1.000 41.614 203 THR A C 1
ATOM 1126 O O . THR A 1 170 ? -23.917 12.247 -20.830 1.000 45.904 203 THR A O 1
ATOM 1130 N N . LEU A 1 171 ? -23.326 12.689 -18.720 1.000 47.077 204 LEU A N 1
ATOM 1131 C CA . LEU A 1 171 ? -24.183 13.854 -18.700 1.000 44.086 204 LEU A CA 1
ATOM 1132 C C . LEU A 1 171 ? -23.817 14.741 -19.888 1.000 40.116 204 LEU A C 1
ATOM 1133 O O . LEU A 1 171 ? -24.700 15.140 -20.646 1.000 42.044 204 LEU A O 1
ATOM 1138 N N . GLY A 1 172 ? -22.514 15.019 -20.034 1.000 36.838 205 GLY A N 1
ATOM 1139 C CA . GLY A 1 172 ? -21.997 15.876 -21.086 1.000 42.302 205 GLY A CA 1
ATOM 1140 C C . GLY A 1 172 ? -22.416 15.425 -22.493 1.000 39.040 205 GLY A C 1
ATOM 1141 O O . GLY A 1 172 ? -22.770 16.242 -23.326 1.000 39.990 205 GLY A O 1
ATOM 1142 N N . SER A 1 173 ? -22.380 14.123 -22.769 1.000 44.370 206 SER A N 1
ATOM 1143 C CA . SER A 1 173 ? -22.770 13.655 -24.092 1.000 43.665 206 SER A CA 1
ATOM 1144 C C . SER A 1 173 ? -24.279 13.776 -24.265 1.000 41.984 206 SER A C 1
ATOM 1145 O O . SER A 1 173 ? -24.759 14.017 -25.367 1.000 43.142 206 SER A O 1
ATOM 1148 N N . HIS A 1 174 ? -25.045 13.679 -23.176 1.000 41.504 207 HIS A N 1
ATOM 1149 C CA . HIS A 1 174 ? -26.474 13.918 -23.291 1.000 43.285 207 HIS A CA 1
ATOM 1150 C C . HIS A 1 174 ? -26.762 15.367 -23.677 1.000 45.593 207 HIS A C 1
ATOM 1151 O O . HIS A 1 174 ? -27.658 15.620 -24.482 1.000 48.730 207 HIS A O 1
ATOM 1158 N N . ILE A 1 175 ? -26.006 16.315 -23.105 1.000 46.183 208 ILE A N 1
ATOM 1159 C CA . ILE A 1 175 ? -26.254 17.727 -23.374 1.000 43.796 208 ILE A CA 1
ATOM 1160 C C . ILE A 1 175 ? -25.818 18.075 -24.801 1.000 40.018 208 ILE A C 1
ATOM 1161 O O . ILE A 1 175 ? -26.527 18.809 -25.471 1.000 39.611 208 ILE A O 1
ATOM 1166 N N . LEU A 1 176 ? -24.671 17.553 -25.256 1.000 42.089 209 LEU A N 1
ATOM 1167 C CA . LEU A 1 176 ? -24.163 17.837 -26.593 1.000 45.143 209 LEU A CA 1
ATOM 1168 C C . LEU A 1 176 ? -25.102 17.324 -27.673 1.000 41.613 209 LEU A C 1
ATOM 1169 O O . LEU A 1 176 ? -25.335 18.009 -28.657 1.000 44.397 209 LEU A O 1
ATOM 1174 N N . LYS A 1 177 ? -25.624 16.119 -27.470 1.000 54.539 210 LYS A N 1
ATOM 1175 C CA . LYS A 1 177 ? -26.634 15.525 -28.326 1.000 57.828 210 LYS A CA 1
ATOM 1176 C C . LYS A 1 177 ? -27.797 16.493 -28.549 1.000 56.108 210 LYS A C 1
ATOM 1177 O O . LYS A 1 177 ? -28.322 16.583 -29.659 1.000 54.386 210 LYS A O 1
ATOM 1183 N N . LYS A 1 178 ? -28.222 17.224 -27.508 1.000 51.453 211 LYS A N 1
ATOM 1184 C CA . LYS A 1 178 ? -29.388 18.085 -27.650 1.000 45.787 211 LYS A CA 1
ATOM 1185 C C . LYS A 1 178 ? -29.007 19.444 -28.231 1.000 46.067 211 LYS A C 1
ATOM 1186 O O . LYS A 1 178 ? -29.841 20.087 -28.871 1.000 43.935 211 LYS A O 1
ATOM 1192 N N . ILE A 1 179 ? -27.771 19.902 -28.007 1.000 43.434 212 ILE A N 1
ATOM 1193 C CA . ILE A 1 179 ? -27.374 21.199 -28.538 1.000 44.568 212 ILE A CA 1
ATOM 1194 C C . ILE A 1 179 ? -27.121 21.076 -30.034 1.000 41.133 212 ILE A C 1
ATOM 1195 O O . ILE A 1 179 ? -27.324 22.027 -30.761 1.000 43.144 212 ILE A O 1
ATOM 1200 N N . LYS A 1 180 ? -26.628 19.913 -30.458 1.000 44.066 213 LYS A N 1
ATOM 1201 C CA . LYS A 1 180 ? -26.055 19.737 -31.789 1.000 55.132 213 LYS A CA 1
ATOM 1202 C C . LYS A 1 180 ? -27.044 20.138 -32.887 1.000 49.395 213 LYS A C 1
ATOM 1203 O O . LYS A 1 180 ? -26.690 20.916 -33.752 1.000 48.534 213 LYS A O 1
ATOM 1209 N N . PRO A 1 181 ? -28.309 19.670 -32.901 1.000 51.049 214 PRO A N 1
ATOM 1210 C CA . PRO A 1 181 ? -29.246 20.100 -33.945 1.000 52.483 214 PRO A CA 1
ATOM 1211 C C . PRO A 1 181 ? -29.560 21.599 -33.940 1.000 52.783 214 PRO A C 1
ATOM 1212 O O . PRO A 1 181 ? -30.147 22.105 -34.872 1.000 54.171 214 PRO A O 1
ATOM 1216 N N . VAL A 1 182 ? -29.148 22.319 -32.905 1.000 53.006 215 VAL A N 1
ATOM 1217 C CA . VAL A 1 182 ? -29.634 23.668 -32.664 1.000 49.840 215 VAL A CA 1
ATOM 1218 C C . VAL A 1 182 ? -28.518 24.674 -32.904 1.000 47.054 215 VAL A C 1
ATOM 1219 O O . VAL A 1 182 ? -28.785 25.794 -33.340 1.000 46.235 215 VAL A O 1
ATOM 1223 N N . HIS A 1 183 ? -27.279 24.278 -32.574 1.000 41.889 216 HIS A N 1
ATOM 1224 C CA . HIS A 1 183 ? -26.153 25.183 -32.680 1.000 42.159 216 HIS A CA 1
ATOM 1225 C C . HIS A 1 183 ? -24.877 24.374 -32.865 1.000 45.244 216 HIS A C 1
ATOM 1226 O O . HIS A 1 183 ? -24.743 23.269 -32.330 1.000 52.774 216 HIS A O 1
ATOM 1233 N N . LYS A 1 184 ? -23.980 24.951 -33.662 1.000 42.378 217 LYS A N 1
ATOM 1234 C CA . LYS A 1 184 ? -22.606 24.519 -33.846 1.000 47.994 217 LYS A CA 1
ATOM 1235 C C . LYS A 1 184 ? -21.962 24.067 -32.525 1.000 49.577 217 LYS A C 1
ATOM 1236 O O . LYS A 1 184 ? -22.002 24.771 -31.509 1.000 43.489 217 LYS A O 1
ATOM 1242 N N . LEU A 1 185 ? -21.328 22.885 -32.563 1.000 48.710 218 LEU A N 1
ATOM 1243 C CA . LEU A 1 185 ? -20.455 22.421 -31.499 1.000 41.947 218 LEU A CA 1
ATOM 1244 C C . LEU A 1 185 ? -19.007 22.767 -31.824 1.000 40.275 218 LEU A C 1
ATOM 1245 O O . LEU A 1 185 ? -18.522 22.549 -32.936 1.000 44.766 218 LEU A O 1
ATOM 1250 N N . HIS A 1 186 ? -18.297 23.322 -30.846 1.000 42.557 219 HIS A N 1
ATOM 1251 C CA . HIS A 1 186 ? -16.879 23.553 -31.035 1.000 45.160 219 HIS A CA 1
ATOM 1252 C C . HIS A 1 186 ? -16.153 22.208 -31.092 1.000 46.970 219 HIS A C 1
ATOM 1253 O O . HIS A 1 186 ? -15.136 22.067 -31.766 1.000 50.055 219 HIS A O 1
ATOM 1260 N N . SER A 1 187 ? -16.675 21.237 -30.350 1.000 47.958 220 SER A N 1
ATOM 1261 C CA . SER A 1 187 ? -16.171 19.880 -30.392 1.000 48.872 220 SER A CA 1
ATOM 1262 C C . SER A 1 187 ? -17.343 18.930 -30.187 1.000 51.305 220 SER A C 1
ATOM 1263 O O . SER A 1 187 ? -18.175 19.209 -29.328 1.000 52.155 220 SER A O 1
ATOM 1266 N N . ARG A 1 188 ? -17.378 17.840 -30.973 1.000 53.591 221 ARG A N 1
ATOM 1267 C CA . ARG A 1 188 ? -18.417 16.819 -30.917 1.000 59.658 221 ARG A CA 1
ATOM 1268 C C . ARG A 1 188 ? -18.386 15.982 -29.639 1.000 54.821 221 ARG A C 1
ATOM 1269 O O . ARG A 1 188 ? -19.323 15.235 -29.373 1.000 66.069 221 ARG A O 1
ATOM 1277 N N . ASN A 1 189 ? -17.304 16.038 -28.864 1.000 46.005 222 ASN A N 1
ATOM 1278 C CA . ASN A 1 189 ? -17.234 15.217 -27.661 1.000 55.273 222 ASN A CA 1
ATOM 1279 C C . ASN A 1 189 ? -17.183 16.063 -26.394 1.000 43.152 222 ASN A C 1
ATOM 1280 O O . ASN A 1 189 ? -16.747 17.203 -26.426 1.000 36.162 222 ASN A O 1
ATOM 1285 N N . THR A 1 190 ? -17.554 15.451 -25.263 1.000 43.627 223 THR A N 1
ATOM 1286 C CA . THR A 1 190 ? -17.324 16.099 -23.991 1.000 39.333 223 THR A CA 1
ATOM 1287 C C . THR A 1 190 ? -15.837 16.077 -23.772 1.000 41.297 223 THR A C 1
ATOM 1288 O O . THR A 1 190 ? -15.270 14.988 -23.682 1.000 47.552 223 THR A O 1
ATOM 1292 N N . GLU A 1 191 ? -15.238 17.267 -23.664 1.000 41.100 224 GLU A N 1
ATOM 1293 C CA . GLU A 1 191 ? -13.806 17.365 -23.426 1.000 37.792 224 GLU A CA 1
ATOM 1294 C C . GLU A 1 191 ? -13.583 17.420 -21.907 1.000 43.708 224 GLU A C 1
ATOM 1295 O O . GLU A 1 191 ? -14.545 17.421 -21.130 1.000 50.740 224 GLU A O 1
ATOM 1301 N N . GLN A 1 192 ? -12.317 17.410 -21.482 1.000 40.351 225 GLN A N 1
ATOM 1302 C CA . GLN A 1 192 ? -11.990 17.386 -20.076 1.000 40.705 225 GLN A CA 1
ATOM 1303 C C . GLN A 1 192 ? -10.800 18.294 -19.801 1.000 43.194 225 GLN A C 1
ATOM 1304 O O . GLN A 1 192 ? -9.853 18.341 -20.590 1.000 43.963 225 GLN A O 1
ATOM 1310 N N . ALA A 1 193 ? -10.866 18.987 -18.661 1.000 37.710 226 ALA A N 1
ATOM 1311 C CA . ALA A 1 193 ? -9.701 19.677 -18.137 1.000 42.190 226 ALA A CA 1
ATOM 1312 C C . ALA A 1 193 ? -9.886 19.927 -16.640 1.000 38.560 226 ALA A C 1
ATOM 1313 O O . ALA A 1 193 ? -10.859 19.464 -16.054 1.000 36.609 226 ALA A O 1
ATOM 1315 N N . ALA A 1 194 ? -8.910 20.588 -16.017 1.000 39.143 227 ALA A N 1
ATOM 1316 C CA . ALA A 1 194 ? -8.893 20.776 -14.574 1.000 39.550 227 ALA A CA 1
ATOM 1317 C C . ALA A 1 194 ? -9.590 22.084 -14.214 1.000 37.052 227 ALA A C 1
ATOM 1318 O O . ALA A 1 194 ? -8.943 23.048 -13.824 1.000 39.074 227 ALA A O 1
ATOM 1320 N N . PHE A 1 195 ? -10.911 22.093 -14.389 1.000 41.503 228 PHE A N 1
ATOM 1321 C CA . PHE A 1 195 ? -11.756 23.197 -13.957 1.000 38.768 228 PHE A CA 1
ATOM 1322 C C . PHE A 1 195 ? -12.006 23.118 -12.442 1.000 36.951 228 PHE A C 1
ATOM 1323 O O . PHE A 1 195 ? -12.515 22.126 -11.930 1.000 32.740 228 PHE A O 1
ATOM 1331 N N . VAL A 1 196 ? -11.682 24.186 -11.723 1.000 41.962 229 VAL A N 1
ATOM 1332 C CA . VAL A 1 196 ? -11.945 24.272 -10.285 1.000 36.539 229 VAL A CA 1
ATOM 1333 C C . VAL A 1 196 ? -13.400 23.921 -9.957 1.000 36.745 229 VAL A C 1
ATOM 1334 O O . VAL A 1 196 ? -13.628 23.140 -9.040 1.000 39.729 229 VAL A O 1
ATOM 1338 N N . VAL A 1 197 ? -14.393 24.475 -10.693 1.000 35.071 230 VAL A N 1
ATOM 1339 C CA . VAL A 1 197 ? -15.791 24.265 -10.316 1.000 35.302 230 VAL A CA 1
ATOM 1340 C C . VAL A 1 197 ? -16.237 22.830 -10.575 1.000 36.684 230 VAL A C 1
ATOM 1341 O O . VAL A 1 197 ? -17.367 22.462 -10.225 1.000 34.584 230 VAL A O 1
ATOM 1345 N N . LEU A 1 198 ? -15.350 21.987 -11.127 1.000 40.240 231 LEU A N 1
ATOM 1346 C CA . LEU A 1 198 ? -15.685 20.579 -11.321 1.000 39.488 231 LEU A CA 1
ATOM 1347 C C . LEU A 1 198 ? -15.029 19.687 -10.266 1.000 38.342 231 LEU A C 1
ATOM 1348 O O . LEU A 1 198 ? -14.962 18.473 -10.453 1.000 39.177 231 LEU A O 1
ATOM 1353 N N . LYS A 1 199 ? -14.625 20.266 -9.132 1.000 38.238 232 LYS A N 1
ATOM 1354 C CA . LYS A 1 199 ? -13.847 19.550 -8.132 1.000 42.189 232 LYS A CA 1
ATOM 1355 C C . LYS A 1 199 ? -14.671 18.704 -7.154 1.000 37.134 232 LYS A C 1
ATOM 1356 O O . LYS A 1 199 ? -14.102 18.180 -6.202 1.000 44.086 232 LYS A O 1
ATOM 1362 N N . SER A 1 200 ? -15.987 18.562 -7.339 1.000 37.369 233 SER A N 1
ATOM 1363 C CA . SER A 1 200 ? -16.775 17.775 -6.410 1.000 38.474 233 SER A CA 1
ATOM 1364 C C . SER A 1 200 ? -16.449 16.295 -6.603 1.000 43.440 233 SER A C 1
ATOM 1365 O O . SER A 1 200 ? -16.429 15.786 -7.734 1.000 42.407 233 SER A O 1
ATOM 1368 N N . PRO A 1 201 ? -16.113 15.578 -5.510 1.000 39.439 234 PRO A N 1
ATOM 1369 C CA . PRO A 1 201 ? -15.786 14.159 -5.590 1.000 45.534 234 PRO A CA 1
ATOM 1370 C C . PRO A 1 201 ? -16.940 13.244 -5.962 1.000 40.140 234 PRO A C 1
ATOM 1371 O O . PRO A 1 201 ? -16.678 12.205 -6.552 1.000 39.539 234 PRO A O 1
ATOM 1375 N N . SER A 1 202 ? -18.180 13.667 -5.656 1.000 41.364 235 SER A N 1
ATOM 1376 C CA . SER A 1 202 ? -19.345 12.801 -5.607 1.000 40.695 235 SER A CA 1
ATOM 1377 C C . SER A 1 202 ? -20.465 13.310 -6.503 1.000 42.807 235 SER A C 1
ATOM 1378 O O . SER A 1 202 ? -21.261 12.490 -6.990 1.000 39.649 235 SER A O 1
ATOM 1381 N N . VAL A 1 203 ? -20.580 14.645 -6.658 1.000 35.062 236 VAL A N 1
ATOM 1382 C CA . VAL A 1 203 ? -21.618 15.214 -7.507 1.000 40.051 236 VAL A CA 1
ATOM 1383 C C . VAL A 1 203 ? -21.149 15.264 -8.965 1.000 38.130 236 VAL A C 1
ATOM 1384 O O . VAL A 1 203 ? -20.182 15.946 -9.307 1.000 40.977 236 VAL A O 1
ATOM 1388 N N . PRO A 1 204 ? -21.798 14.544 -9.903 1.000 42.563 237 PRO A N 1
ATOM 1389 C CA . PRO A 1 204 ? -21.512 14.724 -11.339 1.000 43.914 237 PRO A CA 1
ATOM 1390 C C . PRO A 1 204 ? -21.632 16.194 -11.717 1.000 41.973 237 PRO A C 1
ATOM 1391 O O . PRO A 1 204 ? -22.657 16.830 -11.438 1.000 43.239 237 PRO A O 1
ATOM 1395 N N . SER A 1 205 ? -20.556 16.711 -12.317 1.000 43.745 238 SER A N 1
ATOM 1396 C CA . SER A 1 205 ? -20.424 18.128 -12.600 1.000 36.950 238 SER A CA 1
ATOM 1397 C C . SER A 1 205 ? -19.946 18.315 -14.045 1.000 41.343 238 SER A C 1
ATOM 1398 O O . SER A 1 205 ? -19.014 17.648 -14.492 1.000 47.257 238 SER A O 1
ATOM 1401 N N . VAL A 1 206 ? -20.548 19.268 -14.750 1.000 36.999 239 VAL A N 1
ATOM 1402 C CA . VAL A 1 206 ? -20.045 19.711 -16.031 1.000 38.024 239 VAL A CA 1
ATOM 1403 C C . VAL A 1 206 ? -20.072 21.234 -16.101 1.000 36.710 239 VAL A C 1
ATOM 1404 O O . VAL A 1 206 ? -20.809 21.894 -15.373 1.000 35.995 239 VAL A O 1
ATOM 1408 N N . LEU A 1 207 ? -19.215 21.763 -16.972 1.000 33.713 240 LEU A N 1
ATOM 1409 C CA . LEU A 1 207 ? -19.255 23.161 -17.359 1.000 36.393 240 LEU A CA 1
ATOM 1410 C C . LEU A 1 207 ? -19.656 23.232 -18.833 1.000 37.746 240 LEU A C 1
ATOM 1411 O O . LEU A 1 207 ? -19.066 22.578 -19.682 1.000 34.191 240 LEU A O 1
ATOM 1416 N N . VAL A 1 208 ? -20.683 24.026 -19.119 1.000 39.250 241 VAL A N 1
ATOM 1417 C CA . VAL A 1 208 ? -21.222 24.180 -20.444 1.000 33.500 241 VAL A CA 1
ATOM 1418 C C . VAL A 1 208 ? -20.836 25.550 -20.978 1.000 39.905 241 VAL A C 1
ATOM 1419 O O . VAL A 1 208 ? -21.146 26.557 -20.356 1.000 36.168 241 VAL A O 1
ATOM 1423 N N . GLU A 1 209 ? -20.153 25.566 -22.132 1.000 42.148 242 GLU A N 1
ATOM 1424 C CA . GLU A 1 209 ? -19.937 26.798 -22.861 1.000 38.495 242 GLU A CA 1
ATOM 1425 C C . GLU A 1 209 ? -21.034 26.849 -23.905 1.000 37.499 242 GLU A C 1
ATOM 1426 O O . GLU A 1 209 ? -21.115 25.952 -24.719 1.000 43.273 242 GLU A O 1
ATOM 1432 N N . THR A 1 210 ? -21.903 27.865 -23.809 1.000 37.955 243 THR A N 1
ATOM 1433 C CA . THR A 1 210 ? -23.033 28.035 -24.694 1.000 35.239 243 THR A CA 1
ATOM 1434 C C . THR A 1 210 ? -22.618 28.573 -26.069 1.000 38.274 243 THR A C 1
ATOM 1435 O O . THR A 1 210 ? -23.365 28.393 -27.026 1.000 42.250 243 THR A O 1
ATOM 1439 N N . SER A 1 211 ? -21.447 29.208 -26.134 1.000 36.141 244 SER A N 1
ATOM 1440 C CA . SER A 1 211 ? -20.849 29.791 -27.327 1.000 35.184 244 SER A CA 1
ATOM 1441 C C . SER A 1 211 ? -19.562 30.477 -26.881 1.000 36.349 244 SER A C 1
ATOM 1442 O O . SER A 1 211 ? -19.173 30.387 -25.705 1.000 36.696 244 SER A O 1
ATOM 1445 N N . PHE A 1 212 ? -18.907 31.164 -27.821 1.000 32.615 245 PHE A N 1
ATOM 1446 C CA . PHE A 1 212 ? -17.850 32.112 -27.522 1.000 35.660 245 PHE A CA 1
ATOM 1447 C C . PHE A 1 212 ? -18.411 33.518 -27.692 1.000 36.550 245 PHE A C 1
ATOM 1448 O O . PHE A 1 212 ? -18.783 33.925 -28.782 1.000 33.731 245 PHE A O 1
ATOM 1456 N N . ILE A 1 213 ? -18.482 34.267 -26.600 1.000 37.865 246 ILE A N 1
ATOM 1457 C CA . ILE A 1 213 ? -19.044 35.601 -26.701 1.000 37.784 246 ILE A CA 1
ATOM 1458 C C . ILE A 1 213 ? -18.143 36.469 -27.573 1.000 34.262 246 ILE A C 1
ATOM 1459 O O . ILE A 1 213 ? -18.579 37.525 -27.993 1.000 35.014 246 ILE A O 1
ATOM 1464 N N . THR A 1 214 ? -16.889 36.033 -27.791 1.000 37.762 247 THR A N 1
ATOM 1465 C CA . THR A 1 214 ? -15.860 36.786 -28.503 1.000 37.349 247 THR A CA 1
ATOM 1466 C C . THR A 1 214 ? -16.039 36.642 -30.023 1.000 42.229 247 THR A C 1
ATOM 1467 O O . THR A 1 214 ? -15.409 37.361 -30.802 1.000 44.157 247 THR A O 1
ATOM 1471 N N . ASN A 1 215 ? -16.912 35.726 -30.441 1.000 43.071 248 ASN A N 1
ATOM 1472 C CA . ASN A 1 215 ? -17.273 35.553 -31.833 1.000 42.499 248 ASN A CA 1
ATOM 1473 C C . ASN A 1 215 ? -18.440 36.485 -32.109 1.000 46.594 248 ASN A C 1
ATOM 1474 O O . ASN A 1 215 ? -19.467 36.361 -31.446 1.000 45.263 248 ASN A O 1
ATOM 1479 N N . PRO A 1 216 ? -18.309 37.474 -33.025 1.000 37.441 249 PRO A N 1
ATOM 1480 C CA . PRO A 1 216 ? -19.378 38.448 -33.254 1.000 37.709 249 PRO A CA 1
ATOM 1481 C C . PRO A 1 216 ? -20.768 37.888 -33.547 1.000 37.624 249 PRO A C 1
ATOM 1482 O O . PRO A 1 216 ? -21.766 38.400 -33.035 1.000 40.736 249 PRO A O 1
ATOM 1486 N N . GLU A 1 217 ? -20.828 36.819 -34.326 1.000 38.727 250 GLU A N 1
ATOM 1487 C CA . GLU A 1 217 ? -22.104 36.211 -34.666 1.000 41.430 250 GLU A CA 1
ATOM 1488 C C . GLU A 1 217 ? -22.732 35.586 -33.419 1.000 40.930 250 GLU A C 1
ATOM 1489 O O . GLU A 1 217 ? -23.900 35.797 -33.109 1.000 44.927 250 GLU A O 1
ATOM 1495 N N . GLU A 1 218 ? -21.940 34.831 -32.666 1.000 38.989 251 GLU A N 1
ATOM 1496 C CA . GLU A 1 218 ? -22.451 34.218 -31.450 1.000 42.700 251 GLU A CA 1
ATOM 1497 C C . GLU A 1 218 ? -22.843 35.236 -30.374 1.000 35.109 251 GLU A C 1
ATOM 1498 O O . GLU A 1 218 ? -23.874 35.042 -29.740 1.000 34.761 251 GLU A O 1
ATOM 1504 N N . GLU A 1 219 ? -22.087 36.334 -30.214 1.000 32.954 252 GLU A N 1
ATOM 1505 C CA . GLU A 1 219 ? -22.514 37.455 -29.372 1.000 36.339 252 GLU A CA 1
ATOM 1506 C C . GLU A 1 219 ? -23.904 37.972 -29.764 1.000 39.180 252 GLU A C 1
ATOM 1507 O O . GLU A 1 219 ? -24.725 38.272 -28.907 1.000 43.983 252 GLU A O 1
ATOM 1513 N N . ARG A 1 220 ? -24.147 38.130 -31.065 1.000 44.378 253 ARG A N 1
ATOM 1514 C CA . ARG A 1 220 ? -25.416 38.599 -31.575 1.000 43.193 253 ARG A CA 1
ATOM 1515 C C . ARG A 1 220 ? -26.510 37.609 -31.184 1.000 45.432 253 ARG A C 1
ATOM 1516 O O . ARG A 1 220 ? -27.587 38.001 -30.708 1.000 49.018 253 ARG A O 1
ATOM 1524 N N . LEU A 1 221 ? -26.232 36.311 -31.379 1.000 46.818 254 LEU A N 1
ATOM 1525 C CA . LEU A 1 221 ? -27.224 35.298 -31.058 1.000 44.075 254 LEU A CA 1
ATOM 1526 C C . LEU A 1 221 ? -27.531 35.301 -29.562 1.000 45.699 254 LEU A C 1
ATOM 1527 O O . LEU A 1 221 ? -28.699 35.160 -29.177 1.000 46.918 254 LEU A O 1
ATOM 1532 N N . LEU A 1 222 ? -26.472 35.462 -28.751 1.000 35.617 255 LEU A N 1
ATOM 1533 C CA . LEU A 1 222 ? -26.581 35.435 -27.308 1.000 39.997 255 LEU A CA 1
ATOM 1534 C C . LEU A 1 222 ? -27.399 36.627 -26.851 1.000 44.109 255 LEU A C 1
ATOM 1535 O O . LEU A 1 222 ? -28.036 36.528 -25.803 1.000 34.929 255 LEU A O 1
ATOM 1540 N N . GLY A 1 223 ? -27.418 37.681 -27.691 1.000 43.428 256 GLY A N 1
ATOM 1541 C CA . GLY A 1 223 ? -28.219 38.858 -27.429 1.000 42.400 256 GLY A CA 1
ATOM 1542 C C . GLY A 1 223 ? -29.702 38.688 -27.757 1.000 45.098 256 GLY A C 1
ATOM 1543 O O . GLY A 1 223 ? -30.432 39.644 -27.621 1.000 43.950 256 GLY A O 1
ATOM 1544 N N . THR A 1 224 ? -30.157 37.506 -28.196 1.000 47.592 257 THR A N 1
ATOM 1545 C CA . THR A 1 224 ? -31.551 37.338 -28.565 1.000 53.978 257 THR A CA 1
ATOM 1546 C C . THR A 1 224 ? -32.226 36.369 -27.600 1.000 59.823 257 THR A C 1
ATOM 1547 O O . THR A 1 224 ? -31.671 35.319 -27.281 1.000 52.362 257 THR A O 1
ATOM 1551 N N . ALA A 1 225 ? -33.460 36.717 -27.205 1.000 51.957 258 ALA A N 1
ATOM 1552 C CA . ALA A 1 225 ? -34.256 35.885 -26.330 1.000 54.340 258 ALA A CA 1
ATOM 1553 C C . ALA A 1 225 ? -34.443 34.503 -26.939 1.000 55.026 258 ALA A C 1
ATOM 1554 O O . ALA A 1 225 ? -34.387 33.518 -26.214 1.000 53.781 258 ALA A O 1
ATOM 1556 N N . ALA A 1 226 ? -34.675 34.431 -28.259 1.000 49.351 259 ALA A N 1
ATOM 1557 C CA . ALA A 1 226 ? -34.994 33.172 -28.904 1.000 43.856 259 ALA A CA 1
ATOM 1558 C C . ALA A 1 226 ? -33.849 32.170 -28.785 1.000 40.632 259 ALA A C 1
ATOM 1559 O O . ALA A 1 226 ? -34.041 30.988 -28.523 1.000 44.810 259 ALA A O 1
ATOM 1561 N N . PHE A 1 227 ? -32.643 32.640 -29.058 1.000 43.983 260 PHE A N 1
ATOM 1562 C CA . PHE A 1 227 ? -31.460 31.802 -28.969 1.000 45.038 260 PHE A CA 1
ATOM 1563 C C . PHE A 1 227 ? -31.203 31.384 -27.516 1.000 41.870 260 PHE A C 1
ATOM 1564 O O . PHE A 1 227 ? -30.947 30.217 -27.242 1.000 41.474 260 PHE A O 1
ATOM 1572 N N . ARG A 1 228 ? -31.274 32.324 -26.575 1.000 37.790 261 ARG A N 1
ATOM 1573 C CA . ARG A 1 228 ? -31.063 31.964 -25.172 1.000 41.387 261 ARG A CA 1
ATOM 1574 C C . ARG A 1 228 ? -32.034 30.873 -24.747 1.000 43.982 261 ARG A C 1
ATOM 1575 O O . ARG A 1 228 ? -31.654 29.953 -24.035 1.000 43.876 261 ARG A O 1
ATOM 1583 N N . GLN A 1 229 ? -33.278 30.961 -25.241 1.000 48.752 262 GLN A N 1
ATOM 1584 C CA . GLN A 1 229 ? -34.325 30.005 -24.925 1.000 48.835 262 GLN A CA 1
ATOM 1585 C C . GLN A 1 229 ? -34.036 28.656 -25.579 1.000 49.506 262 GLN A C 1
ATOM 1586 O O . GLN A 1 229 ? -34.186 27.617 -24.940 1.000 48.002 262 GLN A O 1
ATOM 1592 N N . LYS A 1 230 ? -33.640 28.677 -26.855 1.000 53.344 263 LYS A N 1
ATOM 1593 C CA . LYS A 1 230 ? -33.294 27.459 -27.578 1.000 56.802 263 LYS A CA 1
ATOM 1594 C C . LYS A 1 230 ? -32.144 26.728 -26.878 1.000 46.275 263 LYS A C 1
ATOM 1595 O O . LYS A 1 230 ? -32.213 25.539 -26.651 1.000 48.268 263 LYS A O 1
ATOM 1601 N N . ILE A 1 231 ? -31.071 27.446 -26.550 1.000 43.765 264 ILE A N 1
ATOM 1602 C CA . ILE A 1 231 ? -29.927 26.882 -25.843 1.000 46.320 264 ILE A CA 1
ATOM 1603 C C . ILE A 1 231 ? -30.341 26.334 -24.477 1.000 39.290 264 ILE A C 1
ATOM 1604 O O . ILE A 1 231 ? -29.963 25.212 -24.142 1.000 35.658 264 ILE A O 1
ATOM 1609 N N . ALA A 1 232 ? -31.133 27.093 -23.703 1.000 42.662 265 ALA A N 1
ATOM 1610 C CA . ALA A 1 232 ? -31.581 26.627 -22.391 1.000 46.882 265 ALA A CA 1
ATOM 1611 C C . ALA A 1 232 ? -32.463 25.378 -22.512 1.000 47.072 265 ALA A C 1
ATOM 1612 O O . ALA A 1 232 ? -32.471 24.513 -21.624 1.000 42.058 265 ALA A O 1
ATOM 1614 N N . THR A 1 233 ? -33.207 25.282 -23.625 1.000 43.798 266 THR A N 1
ATOM 1615 C CA . THR A 1 233 ? -34.113 24.167 -23.816 1.000 51.544 266 THR A CA 1
ATOM 1616 C C . THR A 1 233 ? -33.279 22.914 -24.059 1.000 51.265 266 THR A C 1
ATOM 1617 O O . THR A 1 233 ? -33.537 21.864 -23.476 1.000 46.164 266 THR A O 1
ATOM 1621 N N . ALA A 1 234 ? -32.239 23.070 -24.879 1.000 49.429 267 ALA A N 1
ATOM 1622 C CA . ALA A 1 234 ? -31.340 21.980 -25.226 1.000 48.590 267 ALA A CA 1
ATOM 1623 C C . ALA A 1 234 ? -30.604 21.496 -23.978 1.000 41.976 267 ALA A C 1
ATOM 1624 O O . ALA A 1 234 ? -30.541 20.300 -23.695 1.000 37.330 267 ALA A O 1
ATOM 1626 N N . ILE A 1 235 ? -30.091 22.431 -23.180 1.000 43.593 268 ILE A N 1
ATOM 1627 C CA . ILE A 1 235 ? -29.475 22.033 -21.917 1.000 45.806 268 ILE A CA 1
ATOM 1628 C C . ILE A 1 235 ? -30.440 21.250 -21.016 1.000 39.890 268 ILE A C 1
ATOM 1629 O O . ILE A 1 235 ? -30.074 20.196 -20.509 1.000 39.334 268 ILE A O 1
ATOM 1634 N N . ALA A 1 236 ? -31.676 21.726 -20.832 1.000 41.926 269 ALA A N 1
ATOM 1635 C CA . ALA A 1 236 ? -32.622 21.055 -19.934 1.000 41.792 269 ALA A CA 1
ATOM 1636 C C . ALA A 1 236 ? -33.026 19.672 -20.452 1.000 43.658 269 ALA A C 1
ATOM 1637 O O . ALA A 1 236 ? -33.141 18.728 -19.679 1.000 39.139 269 ALA A O 1
ATOM 1639 N N . GLU A 1 237 ? -33.267 19.552 -21.762 1.000 40.053 270 GLU A N 1
ATOM 1640 C CA . GLU A 1 237 ? -33.507 18.263 -22.392 1.000 45.270 270 GLU A CA 1
ATOM 1641 C C . GLU A 1 237 ? -32.349 17.313 -22.113 1.000 41.511 270 GLU A C 1
ATOM 1642 O O . GLU A 1 237 ? -32.564 16.120 -21.927 1.000 46.325 270 GLU A O 1
ATOM 1648 N N . GLY A 1 238 ? -31.123 17.849 -22.174 1.000 43.502 271 GLY A N 1
ATOM 1649 C CA . GLY A 1 238 ? -29.944 17.058 -21.876 1.000 44.087 271 GLY A CA 1
ATOM 1650 C C . GLY A 1 238 ? -29.942 16.506 -20.451 1.000 42.119 271 GLY A C 1
ATOM 1651 O O . GLY A 1 238 ? -29.677 15.332 -20.230 1.000 49.437 271 GLY A O 1
ATOM 1652 N N . VAL A 1 239 ? -30.245 17.373 -19.490 1.000 39.503 272 VAL A N 1
ATOM 1653 C CA . VAL A 1 239 ? -30.337 16.964 -18.103 1.000 41.734 272 VAL A CA 1
ATOM 1654 C C . VAL A 1 239 ? -31.405 15.878 -17.964 1.000 41.406 272 VAL A C 1
ATOM 1655 O O . VAL A 1 239 ? -31.204 14.879 -17.280 1.000 36.902 272 VAL A O 1
ATOM 1659 N N . ILE A 1 240 ? -32.576 16.118 -18.563 1.000 44.370 273 ILE A N 1
ATOM 1660 C CA . ILE A 1 240 ? -33.702 15.222 -18.394 1.000 45.222 273 ILE A CA 1
ATOM 1661 C C . ILE A 1 240 ? -33.362 13.881 -19.016 1.000 48.632 273 ILE A C 1
ATOM 1662 O O . ILE A 1 240 ? -33.581 12.851 -18.400 1.000 58.094 273 ILE A O 1
ATOM 1667 N N . SER A 1 241 ? -32.805 13.919 -20.224 1.000 45.591 274 SER A N 1
ATOM 1668 C CA . SER A 1 241 ? -32.370 12.723 -20.920 1.000 42.517 274 SER A CA 1
ATOM 1669 C C . SER A 1 241 ? -31.375 11.953 -20.061 1.000 43.941 274 SER A C 1
ATOM 1670 O O . SER A 1 241 ? -31.453 10.731 -19.950 1.000 54.117 274 SER A O 1
ATOM 1673 N N . TYR A 1 242 ? -30.441 12.673 -19.433 1.000 48.687 275 TYR A N 1
ATOM 1674 C CA . TYR A 1 242 ? -29.455 12.064 -18.556 1.000 45.588 275 TYR A CA 1
ATOM 1675 C C . TYR A 1 242 ? -30.124 11.357 -17.387 1.000 47.181 275 TYR A C 1
ATOM 1676 O O . TYR A 1 242 ? -29.702 10.261 -17.037 1.000 50.800 275 TYR A O 1
ATOM 1685 N N . PHE A 1 243 ? -31.133 11.977 -16.773 1.000 43.906 276 PHE A N 1
ATOM 1686 C CA . PHE A 1 243 ? -31.755 11.342 -15.620 1.000 49.265 276 PHE A CA 1
ATOM 1687 C C . PHE A 1 243 ? -32.487 10.072 -16.062 1.000 57.024 276 PHE A C 1
ATOM 1688 O O . PHE A 1 243 ? -32.525 9.089 -15.317 1.000 49.709 276 PHE A O 1
ATOM 1696 N N . HIS A 1 244 ? -33.051 10.098 -17.276 1.000 57.361 277 HIS A N 1
ATOM 1697 C CA . HIS A 1 244 ? -33.753 8.948 -17.829 1.000 61.035 277 HIS A CA 1
ATOM 1698 C C . HIS A 1 244 ? -32.785 7.778 -17.977 1.000 55.782 277 HIS A C 1
ATOM 1699 O O . HIS A 1 244 ? -33.073 6.680 -17.513 1.000 59.194 277 HIS A O 1
ATOM 1706 N N . TRP A 1 245 ? -31.647 8.033 -18.634 1.000 53.709 278 TRP A N 1
ATOM 1707 C CA . TRP A 1 245 ? -30.600 7.043 -18.801 1.000 50.761 278 TRP A CA 1
ATOM 1708 C C . TRP A 1 245 ? -30.182 6.504 -17.437 1.000 56.095 278 TRP A C 1
ATOM 1709 O O . TRP A 1 245 ? -29.973 5.307 -17.265 1.000 68.919 278 TRP A O 1
ATOM 1720 N N . PHE A 1 246 ? -30.021 7.403 -16.468 1.000 62.011 279 PHE A N 1
ATOM 1721 C CA . PHE A 1 246 ? -29.479 7.019 -15.182 1.000 58.517 279 PHE A CA 1
ATOM 1722 C C . PHE A 1 246 ? -30.427 6.029 -14.521 1.000 63.316 279 PHE A C 1
ATOM 1723 O O . PHE A 1 246 ? -29.951 5.058 -13.937 1.000 65.721 279 PHE A O 1
ATOM 1731 N N . ASP A 1 247 ? -31.740 6.275 -14.641 1.000 54.308 280 ASP A N 1
ATOM 1732 C CA . ASP A 1 247 ? -32.745 5.512 -13.914 1.000 66.152 280 ASP A CA 1
ATOM 1733 C C . ASP A 1 247 ? -32.889 4.114 -14.515 1.000 77.544 280 ASP A C 1
ATOM 1734 O O . ASP A 1 247 ? -33.018 3.139 -13.775 1.000 79.692 280 ASP A O 1
ATOM 1739 N N . ASN A 1 248 ? -32.845 4.018 -15.848 1.000 86.382 281 ASN A N 1
ATOM 1740 C CA . ASN A 1 248 ? -32.725 2.731 -16.520 1.000 94.170 281 ASN A CA 1
ATOM 1741 C C . ASN A 1 248 ? -31.359 2.112 -16.219 1.000 84.630 281 ASN A C 1
ATOM 1742 O O . ASN A 1 248 ? -31.200 0.908 -16.349 1.000 81.979 281 ASN A O 1
ATOM 1747 N N . GLN A 1 249 ? -30.408 2.939 -15.769 1.000 81.887 282 GLN A N 1
ATOM 1748 C CA . GLN A 1 249 ? -29.028 2.549 -15.519 1.000 88.948 282 GLN A CA 1
ATOM 1749 C C . GLN A 1 249 ? -28.291 2.458 -16.864 1.000 99.815 282 GLN A C 1
ATOM 1750 O O . GLN A 1 249 ? -28.989 2.490 -17.918 1.000 95.390 282 GLN A O 1
ATOM 1756 N N . LYS B 1 23 ? 19.249 28.058 -58.991 1.000 61.907 56 LYS B N 1
ATOM 1757 C CA . LYS B 1 23 ? 18.720 26.961 -58.133 1.000 75.783 56 LYS B CA 1
ATOM 1758 C C . LYS B 1 23 ? 17.855 27.555 -57.012 1.000 78.081 56 LYS B C 1
ATOM 1759 O O . LYS B 1 23 ? 18.155 28.604 -56.462 1.000 66.702 56 LYS B O 1
ATOM 1765 N N . ARG B 1 24 ? 16.741 26.887 -56.698 1.000 70.701 57 ARG B N 1
ATOM 1766 C CA . ARG B 1 24 ? 15.867 27.312 -55.614 1.000 56.560 57 ARG B CA 1
ATOM 1767 C C . ARG B 1 24 ? 16.441 26.806 -54.291 1.000 49.630 57 ARG B C 1
ATOM 1768 O O . ARG B 1 24 ? 16.916 25.681 -54.222 1.000 47.794 57 ARG B O 1
ATOM 1776 N N . VAL B 1 25 ? 16.463 27.653 -53.267 1.000 46.573 58 VAL B N 1
ATOM 1777 C CA . VAL B 1 25 ? 17.078 27.307 -51.990 1.000 50.047 58 VAL B CA 1
ATOM 1778 C C . VAL B 1 25 ? 16.004 27.130 -50.916 1.000 50.860 58 VAL B C 1
ATOM 1779 O O . VAL B 1 25 ? 15.174 27.998 -50.686 1.000 55.424 58 VAL B O 1
ATOM 1783 N N . VAL B 1 26 ? 16.045 25.979 -50.256 1.000 46.363 59 VAL B N 1
ATOM 1784 C CA . VAL B 1 26 ? 15.130 25.628 -49.199 1.000 47.040 59 VAL B CA 1
ATOM 1785 C C . VAL B 1 26 ? 15.953 25.352 -47.943 1.000 44.583 59 VAL B C 1
ATOM 1786 O O . VAL B 1 26 ? 16.898 24.572 -47.997 1.000 42.095 59 VAL B O 1
ATOM 1790 N N . VAL B 1 27 ? 15.603 25.975 -46.808 1.000 45.940 60 VAL B N 1
ATOM 1791 C CA . VAL B 1 27 ? 16.308 25.675 -45.569 1.000 40.878 60 VAL B CA 1
ATOM 1792 C C . VAL B 1 27 ? 15.374 24.900 -44.658 1.000 37.314 60 VAL B C 1
ATOM 1793 O O . VAL B 1 27 ? 14.269 25.354 -44.426 1.000 31.044 60 VAL B O 1
ATOM 1797 N N . LEU B 1 28 ? 15.823 23.716 -44.230 1.000 39.238 61 LEU B N 1
ATOM 1798 C CA . LEU B 1 28 ? 15.080 22.822 -43.356 1.000 44.599 61 LEU B CA 1
ATOM 1799 C C . LEU B 1 28 ? 15.687 22.877 -41.961 1.000 41.308 61 LEU B C 1
ATOM 1800 O O . LEU B 1 28 ? 16.885 22.689 -41.812 1.000 37.769 61 LEU B O 1
ATOM 1805 N N . ASP B 1 29 ? 14.855 23.142 -40.959 1.000 39.881 62 ASP B N 1
ATOM 1806 C CA . ASP B 1 29 ? 15.303 23.247 -39.575 1.000 36.068 62 ASP B CA 1
ATOM 1807 C C . ASP B 1 29 ? 14.785 22.053 -38.787 1.000 33.825 62 ASP B C 1
ATOM 1808 O O . ASP B 1 29 ? 13.627 22.020 -38.403 1.000 36.753 62 ASP B O 1
ATOM 1813 N N . PRO B 1 30 ? 15.610 21.033 -38.514 1.000 31.263 63 PRO B N 1
ATOM 1814 C CA . PRO B 1 30 ? 15.204 19.932 -37.661 1.000 35.557 63 PRO B CA 1
ATOM 1815 C C . PRO B 1 30 ? 15.140 20.426 -36.214 1.000 31.964 63 PRO B C 1
ATOM 1816 O O . PRO B 1 30 ? 16.137 20.858 -35.662 1.000 32.951 63 PRO B O 1
ATOM 1820 N N . GLY B 1 31 ? 13.950 20.357 -35.634 1.000 32.591 64 GLY B N 1
ATOM 1821 C CA . GLY B 1 31 ? 13.696 20.998 -34.364 1.000 39.846 64 GLY B CA 1
ATOM 1822 C C . GLY B 1 31 ? 14.518 20.394 -33.239 1.000 34.519 64 GLY B C 1
ATOM 1823 O O . GLY B 1 31 ? 14.922 19.234 -33.347 1.000 34.055 64 GLY B O 1
ATOM 1824 N N . HIS B 1 32 ? 14.787 21.197 -32.203 1.000 32.996 65 HIS B N 1
ATOM 1825 C CA . HIS B 1 32 ? 15.523 20.701 -31.043 1.000 37.754 65 HIS B CA 1
ATOM 1826 C C . HIS B 1 32 ? 16.928 20.271 -31.477 1.000 41.697 65 HIS B C 1
ATOM 1827 O O . HIS B 1 32 ? 17.432 20.703 -32.518 1.000 44.055 65 HIS B O 1
ATOM 1834 N N . GLY B 1 33 ? 17.600 19.499 -30.624 1.000 46.052 66 GLY B N 1
ATOM 1835 C CA . GLY B 1 33 ? 18.993 19.161 -30.873 1.000 46.489 66 GLY B CA 1
ATOM 1836 C C . GLY B 1 33 ? 19.856 19.275 -29.617 1.000 42.922 66 GLY B C 1
ATOM 1837 O O . GLY B 1 33 ? 19.679 20.190 -28.830 1.000 43.161 66 GLY B O 1
ATOM 1838 N N . GLY B 1 34 ? 20.790 18.333 -29.454 1.000 44.590 67 GLY B N 1
ATOM 1839 C CA . GLY B 1 34 ? 21.719 18.372 -28.342 1.000 49.468 67 GLY B CA 1
ATOM 1840 C C . GLY B 1 34 ? 20.987 18.270 -27.006 1.000 47.301 67 GLY B C 1
ATOM 1841 O O . GLY B 1 34 ? 20.263 17.304 -26.777 1.000 49.489 67 GLY B O 1
ATOM 1842 N N . ILE B 1 35 ? 21.165 19.277 -26.144 1.000 48.878 68 ILE B N 1
ATOM 1843 C CA . ILE B 1 35 ? 20.657 19.245 -24.773 1.000 48.880 68 ILE B CA 1
ATOM 1844 C C . ILE B 1 35 ? 19.133 19.200 -24.832 1.000 45.775 68 ILE B C 1
ATOM 1845 O O . ILE B 1 35 ? 18.518 18.631 -23.927 1.000 37.475 68 ILE B O 1
ATOM 1850 N N . ASP B 1 36 ? 18.560 19.813 -25.897 1.000 40.595 69 ASP B N 1
ATOM 1851 C CA . ASP B 1 36 ? 17.117 19.880 -26.080 1.000 40.201 69 ASP B CA 1
ATOM 1852 C C . ASP B 1 36 ? 16.637 18.641 -26.836 1.000 38.432 69 ASP B C 1
ATOM 1853 O O . ASP B 1 36 ? 16.785 18.534 -28.045 1.000 39.823 69 ASP B O 1
ATOM 1858 N N . THR B 1 37 ? 16.061 17.708 -26.086 1.000 42.963 70 THR B N 1
ATOM 1859 C CA . THR B 1 37 ? 15.542 16.462 -26.613 1.000 39.252 70 THR B CA 1
ATOM 1860 C C . THR B 1 37 ? 14.265 16.665 -27.414 1.000 33.853 70 THR B C 1
ATOM 1861 O O . THR B 1 37 ? 13.904 15.756 -28.158 1.000 30.952 70 THR B O 1
ATOM 1865 N N . GLY B 1 38 ? 13.599 17.819 -27.216 1.000 34.683 71 GLY B N 1
ATOM 1866 C CA . GLY B 1 38 ? 12.189 17.998 -27.565 1.000 33.729 71 GLY B CA 1
ATOM 1867 C C . GLY B 1 38 ? 11.280 17.061 -26.756 1.000 38.348 71 GLY B C 1
ATOM 1868 O O . GLY B 1 38 ? 11.681 16.536 -25.713 1.000 42.492 71 GLY B O 1
ATOM 1869 N N . ALA B 1 39 ? 10.071 16.825 -27.267 1.000 34.570 72 ALA B N 1
ATOM 1870 C CA . ALA B 1 39 ? 9.107 15.963 -26.617 1.000 37.544 72 ALA B CA 1
ATOM 1871 C C . ALA B 1 39 ? 9.621 14.534 -26.615 1.000 45.628 72 ALA B C 1
ATOM 1872 O O . ALA B 1 39 ? 10.394 14.147 -27.489 1.000 39.796 72 ALA B O 1
ATOM 1874 N N . ILE B 1 40 ? 9.175 13.790 -25.592 1.000 45.091 73 ILE B N 1
ATOM 1875 C CA . ILE B 1 40 ? 9.485 12.383 -25.389 1.000 41.913 73 ILE B CA 1
ATOM 1876 C C . ILE B 1 40 ? 8.209 11.553 -25.469 1.000 41.907 73 ILE B C 1
ATOM 1877 O O . ILE B 1 40 ? 7.235 11.879 -24.830 1.000 46.820 73 ILE B O 1
ATOM 1882 N N . GLY B 1 41 ? 8.205 10.470 -26.240 1.000 49.142 74 GLY B N 1
ATOM 1883 C CA . GLY B 1 41 ? 7.036 9.615 -26.328 1.000 47.827 74 GLY B CA 1
ATOM 1884 C C . GLY B 1 41 ? 6.867 8.748 -25.080 1.000 52.702 74 GLY B C 1
ATOM 1885 O O . GLY B 1 41 ? 7.752 8.691 -24.202 1.000 42.359 74 GLY B O 1
ATOM 1886 N N . ARG B 1 42 ? 5.727 8.048 -25.044 1.000 59.448 75 ARG B N 1
ATOM 1887 C CA . ARG B 1 42 ? 5.402 7.168 -23.931 1.000 58.051 75 ARG B CA 1
ATOM 1888 C C . ARG B 1 42 ? 6.479 6.096 -23.830 1.000 53.465 75 ARG B C 1
ATOM 1889 O O . ARG B 1 42 ? 6.833 5.712 -22.710 1.000 47.782 75 ARG B O 1
ATOM 1897 N N . ASN B 1 43 ? 7.050 5.654 -24.974 1.000 44.756 76 ASN B N 1
ATOM 1898 C CA . ASN B 1 43 ? 8.081 4.618 -24.904 1.000 40.418 76 ASN B CA 1
ATOM 1899 C C . ASN B 1 43 ? 9.488 5.193 -25.015 1.000 33.437 76 ASN B C 1
ATOM 1900 O O . ASN B 1 43 ? 10.432 4.451 -25.240 1.000 43.795 76 ASN B O 1
ATOM 1905 N N . GLY B 1 44 ? 9.669 6.485 -24.742 1.000 33.446 77 GLY B N 1
ATOM 1906 C CA . GLY B 1 44 ? 11.004 7.045 -24.592 1.000 35.023 77 GLY B CA 1
ATOM 1907 C C . GLY B 1 44 ? 11.631 7.600 -25.887 1.000 38.305 77 GLY B C 1
ATOM 1908 O O . GLY B 1 44 ? 12.752 8.093 -25.794 1.000 36.928 77 GLY B O 1
ATOM 1909 N N . SER B 1 45 ? 10.965 7.511 -27.068 1.000 37.611 78 SER B N 1
ATOM 1910 C CA . SER B 1 45 ? 11.486 8.149 -28.277 1.000 36.308 78 SER B CA 1
ATOM 1911 C C . SER B 1 45 ? 11.701 9.647 -28.030 1.000 38.784 78 SER B C 1
ATOM 1912 O O . SER B 1 45 ? 10.899 10.266 -27.344 1.000 43.291 78 SER B O 1
ATOM 1915 N N . LYS B 1 46 ? 12.754 10.227 -28.626 1.000 39.203 79 LYS B N 1
ATOM 1916 C CA . LYS B 1 46 ? 13.030 11.657 -28.565 1.000 37.438 79 LYS B CA 1
ATOM 1917 C C . LYS B 1 46 ? 12.719 12.315 -29.907 1.000 38.189 79 LYS B C 1
ATOM 1918 O O . LYS B 1 46 ? 13.222 11.879 -30.964 1.000 37.340 79 LYS B O 1
ATOM 1924 N N . GLU B 1 47 ? 11.933 13.389 -29.829 1.000 36.951 80 GLU B N 1
ATOM 1925 C CA . GLU B 1 47 ? 11.568 14.214 -30.967 1.000 36.620 80 GLU B CA 1
ATOM 1926 C C . GLU B 1 47 ? 12.805 14.553 -31.801 1.000 39.755 80 GLU B C 1
ATOM 1927 O O . GLU B 1 47 ? 12.761 14.447 -33.031 1.000 38.719 80 GLU B O 1
ATOM 1933 N N . LYS B 1 48 ? 13.905 14.940 -31.140 1.000 40.383 81 LYS B N 1
ATOM 1934 C CA . LYS B 1 48 ? 15.041 15.530 -31.829 1.000 37.892 81 LYS B CA 1
ATOM 1935 C C . LYS B 1 48 ? 15.661 14.551 -32.829 1.000 35.256 81 LYS B C 1
ATOM 1936 O O . LYS B 1 48 ? 16.179 14.988 -33.852 1.000 37.797 81 LYS B O 1
ATOM 1942 N N . HIS B 1 49 ? 15.622 13.238 -32.543 1.000 36.330 82 HIS B N 1
ATOM 1943 C CA . HIS B 1 49 ? 16.256 12.243 -33.402 1.000 32.810 82 HIS B CA 1
ATOM 1944 C C . HIS B 1 49 ? 15.352 11.888 -34.592 1.000 37.093 82 HIS B C 1
ATOM 1945 O O . HIS B 1 49 ? 15.788 11.674 -35.726 1.000 40.473 82 HIS B O 1
ATOM 1952 N N . VAL B 1 50 ? 14.076 11.773 -34.289 1.000 35.648 83 VAL B N 1
ATOM 1953 C CA . VAL B 1 50 ? 13.008 11.552 -35.247 1.000 43.510 83 VAL B CA 1
ATOM 1954 C C . VAL B 1 50 ? 12.949 12.658 -36.316 1.000 37.647 83 VAL B C 1
ATOM 1955 O O . VAL B 1 50 ? 12.907 12.375 -37.518 1.000 39.731 83 VAL B O 1
ATOM 1959 N N . VAL B 1 51 ? 12.982 13.928 -35.901 1.000 33.468 84 VAL B N 1
ATOM 1960 C CA . VAL B 1 51 ? 12.864 15.020 -36.865 1.000 31.851 84 VAL B CA 1
ATOM 1961 C C . VAL B 1 51 ? 14.152 15.248 -37.664 1.000 31.747 84 VAL B C 1
ATOM 1962 O O . VAL B 1 51 ? 14.108 15.793 -38.767 1.000 29.660 84 VAL B O 1
ATOM 1966 N N . LEU B 1 52 ? 15.316 14.906 -37.100 1.000 36.934 85 LEU B N 1
ATOM 1967 C CA . LEU B 1 52 ? 16.542 14.960 -37.894 1.000 41.011 85 LEU B CA 1
ATOM 1968 C C . LEU B 1 52 ? 16.456 13.957 -39.059 1.000 39.015 85 LEU B C 1
ATOM 1969 O O . LEU B 1 52 ? 16.835 14.290 -40.186 1.000 36.965 85 LEU B O 1
ATOM 1974 N N . ALA B 1 53 ? 15.950 12.742 -38.777 1.000 36.948 86 ALA B N 1
ATOM 1975 C CA . ALA B 1 53 ? 15.849 11.702 -39.787 1.000 38.299 86 ALA B CA 1
ATOM 1976 C C . ALA B 1 53 ? 14.883 12.135 -40.900 1.000 40.017 86 ALA B C 1
ATOM 1977 O O . ALA B 1 53 ? 15.193 12.036 -42.087 1.000 38.387 86 ALA B O 1
ATOM 1979 N N . ILE B 1 54 ? 13.738 12.701 -40.519 1.000 39.374 87 ILE B N 1
ATOM 1980 C CA . ILE B 1 54 ? 12.751 13.155 -41.477 1.000 40.574 87 ILE B CA 1
ATOM 1981 C C . ILE B 1 54 ? 13.312 14.294 -42.325 1.000 40.400 87 ILE B C 1
ATOM 1982 O O . ILE B 1 54 ? 13.098 14.352 -43.552 1.000 36.097 87 ILE B O 1
ATOM 1987 N N . ALA B 1 55 ? 13.962 15.240 -41.651 1.000 37.721 88 ALA B N 1
ATOM 1988 C CA . ALA B 1 55 ? 14.532 16.394 -42.324 1.000 37.115 88 ALA B CA 1
ATOM 1989 C C . ALA B 1 55 ? 15.550 15.947 -43.372 1.000 40.879 88 ALA B C 1
ATOM 1990 O O . ALA B 1 55 ? 15.514 16.439 -44.514 1.000 39.772 88 ALA B O 1
ATOM 1992 N N . LYS B 1 56 ? 16.436 15.007 -42.990 1.000 35.310 89 LYS B N 1
ATOM 1993 C CA . LYS B 1 56 ? 17.410 14.504 -43.944 1.000 37.498 89 LYS B CA 1
ATOM 1994 C C . LYS B 1 56 ? 16.712 13.905 -45.167 1.000 38.398 89 LYS B C 1
ATOM 1995 O O . LYS B 1 56 ? 17.160 14.117 -46.280 1.000 42.066 89 LYS B O 1
ATOM 2001 N N . ASN B 1 57 ? 15.625 13.162 -44.967 1.000 38.811 90 ASN B N 1
ATOM 2002 C CA . ASN B 1 57 ? 14.929 12.551 -46.075 1.000 35.141 90 ASN B CA 1
ATOM 2003 C C . ASN B 1 57 ? 14.362 13.627 -46.998 1.000 40.764 90 ASN B C 1
ATOM 2004 O O . ASN B 1 57 ? 14.491 13.529 -48.222 1.000 41.476 90 ASN B O 1
ATOM 2009 N N . VAL B 1 58 ? 13.758 14.675 -46.423 1.000 41.269 91 VAL B N 1
ATOM 2010 C CA . VAL B 1 58 ? 13.209 15.758 -47.234 1.000 39.480 91 VAL B CA 1
ATOM 2011 C C . VAL B 1 58 ? 14.323 16.387 -48.074 1.000 41.117 91 VAL B C 1
ATOM 2012 O O . VAL B 1 58 ? 14.123 16.699 -49.255 1.000 37.210 91 VAL B O 1
ATOM 2016 N N . ARG B 1 59 ? 15.486 16.598 -47.443 1.000 41.758 92 ARG B N 1
ATOM 2017 C CA . ARG B 1 59 ? 16.626 17.189 -48.126 1.000 49.759 92 ARG B CA 1
ATOM 2018 C C . ARG B 1 59 ? 16.961 16.393 -49.383 1.000 49.715 92 ARG B C 1
ATOM 2019 O O . ARG B 1 59 ? 17.083 16.962 -50.458 1.000 42.356 92 ARG B O 1
ATOM 2027 N N . SER B 1 60 ? 17.106 15.077 -49.206 1.000 44.739 93 SER B N 1
ATOM 2028 C CA . SER B 1 60 ? 17.485 14.182 -50.276 1.000 49.311 93 SER B CA 1
ATOM 2029 C C . SER B 1 60 ? 16.492 14.251 -51.420 1.000 48.536 93 SER B C 1
ATOM 2030 O O . SER B 1 60 ? 16.900 14.364 -52.556 1.000 47.311 93 SER B O 1
ATOM 2033 N N . ILE B 1 61 ? 15.199 14.150 -51.116 1.000 44.852 94 ILE B N 1
ATOM 2034 C CA . ILE B 1 61 ? 14.202 14.215 -52.175 1.000 48.015 94 ILE B CA 1
ATOM 2035 C C . ILE B 1 61 ? 14.291 15.547 -52.933 1.000 44.992 94 ILE B C 1
ATOM 2036 O O . ILE B 1 61 ? 14.285 15.548 -54.169 1.000 46.793 94 ILE B O 1
ATOM 2041 N N . LEU B 1 62 ? 14.410 16.672 -52.216 1.000 43.709 95 LEU B N 1
ATOM 2042 C CA . LEU B 1 62 ? 14.492 17.957 -52.895 1.000 44.649 95 LEU B CA 1
ATOM 2043 C C . LEU B 1 62 ? 15.765 18.051 -53.751 1.000 45.687 95 LEU B C 1
ATOM 2044 O O . LEU B 1 62 ? 15.754 18.624 -54.837 1.000 41.925 95 LEU B O 1
ATOM 2049 N N . ARG B 1 63 ? 16.873 17.518 -53.263 1.000 43.681 96 ARG B N 1
ATOM 2050 C CA . ARG B 1 63 ? 18.108 17.598 -54.012 1.000 47.027 96 ARG B CA 1
ATOM 2051 C C . ARG B 1 63 ? 18.068 16.661 -55.225 1.000 44.720 96 ARG B C 1
ATOM 2052 O O . ARG B 1 63 ? 18.598 17.021 -56.271 1.000 47.295 96 ARG B O 1
ATOM 2060 N N A ASN B 1 64 ? 17.441 15.490 -55.084 0.500 39.911 97 ASN B N 1
ATOM 2061 N N B ASN B 1 64 ? 17.459 15.477 -55.074 0.500 42.106 97 ASN B N 1
ATOM 2062 C CA A ASN B 1 64 ? 17.284 14.559 -56.188 0.500 41.238 97 ASN B CA 1
ATOM 2063 C CA B ASN B 1 64 ? 17.272 14.581 -56.204 0.500 44.788 97 ASN B CA 1
ATOM 2064 C C A ASN B 1 64 ? 16.549 15.236 -57.342 0.500 43.503 97 ASN B C 1
ATOM 2065 C C B ASN B 1 64 ? 16.728 15.420 -57.350 0.500 43.973 97 ASN B C 1
ATOM 2066 O O A ASN B 1 64 ? 16.755 14.853 -58.487 0.500 47.202 97 ASN B O 1
ATOM 2067 O O B ASN B 1 64 ? 17.300 15.410 -58.437 0.500 38.801 97 ASN B O 1
ATOM 2076 N N . HIS B 1 65 ? 15.714 16.239 -57.035 1.000 46.165 98 HIS B N 1
ATOM 2077 C CA . HIS B 1 65 ? 14.977 16.961 -58.051 1.000 46.740 98 HIS B CA 1
ATOM 2078 C C . HIS B 1 65 ? 15.543 18.356 -58.300 1.000 42.051 98 HIS B C 1
ATOM 2079 O O . HIS B 1 65 ? 14.912 19.148 -58.988 1.000 44.321 98 HIS B O 1
ATOM 2086 N N . GLY B 1 66 ? 16.755 18.645 -57.838 1.000 37.405 99 GLY B N 1
ATOM 2087 C CA . GLY B 1 66 ? 17.439 19.856 -58.284 1.000 45.634 99 GLY B CA 1
ATOM 2088 C C . GLY B 1 66 ? 17.102 21.122 -57.488 1.000 49.329 99 GLY B C 1
ATOM 2089 O O . GLY B 1 66 ? 17.381 22.220 -57.942 1.000 45.445 99 GLY B O 1
ATOM 2090 N N . ILE B 1 67 ? 16.574 20.964 -56.267 1.000 52.411 100 ILE B N 1
ATOM 2091 C CA . ILE B 1 67 ? 16.427 22.066 -55.324 1.000 45.366 100 ILE B CA 1
ATOM 2092 C C . ILE B 1 67 ? 17.554 22.053 -54.289 1.000 39.650 100 ILE B C 1
ATOM 2093 O O . ILE B 1 67 ? 17.901 21.027 -53.743 1.000 42.008 100 ILE B O 1
ATOM 2098 N N . ASP B 1 68 ? 18.164 23.209 -54.075 1.000 41.347 101 ASP B N 1
ATOM 2099 C CA . ASP B 1 68 ? 19.253 23.337 -53.130 1.000 48.026 101 ASP B CA 1
ATOM 2100 C C . ASP B 1 68 ? 18.674 23.395 -51.716 1.000 48.428 101 ASP B C 1
ATOM 2101 O O . ASP B 1 68 ? 18.359 24.467 -51.227 1.000 46.914 101 ASP B O 1
ATOM 2106 N N . ALA B 1 69 ? 18.529 22.229 -51.085 1.000 40.586 102 ALA B N 1
ATOM 2107 C CA . ALA B 1 69 ? 18.008 22.117 -49.746 1.000 49.084 102 ALA B CA 1
ATOM 2108 C C . ALA B 1 69 ? 19.147 21.971 -48.733 1.000 42.432 102 ALA B C 1
ATOM 2109 O O . ALA B 1 69 ? 20.026 21.141 -48.890 1.000 44.564 102 ALA B O 1
ATOM 2111 N N . ARG B 1 70 ? 19.100 22.742 -47.652 1.000 43.988 103 ARG B N 1
ATOM 2112 C CA . ARG B 1 70 ? 20.149 22.722 -46.643 1.000 41.179 103 ARG B CA 1
ATOM 2113 C C . ARG B 1 70 ? 19.522 22.619 -45.255 1.000 38.399 103 ARG B C 1
ATOM 2114 O O . ARG B 1 70 ? 18.400 23.070 -45.053 1.000 45.000 103 ARG B O 1
ATOM 2122 N N . LEU B 1 71 ? 20.267 22.028 -44.319 1.000 42.894 104 LEU B N 1
ATOM 2123 C CA . LEU B 1 71 ? 19.862 21.861 -42.929 1.000 44.398 104 LEU B CA 1
ATOM 2124 C C . LEU B 1 71 ? 20.469 22.940 -42.035 1.000 41.844 104 LEU B C 1
ATOM 2125 O O . LEU B 1 71 ? 21.629 23.287 -42.195 1.000 37.071 104 LEU B O 1
ATOM 2130 N N . THR B 1 72 ? 19.702 23.392 -41.033 1.000 43.194 105 THR B N 1
ATOM 2131 C CA . THR B 1 72 ? 20.246 24.202 -39.956 1.000 40.836 105 THR B CA 1
ATOM 2132 C C . THR B 1 72 ? 21.219 23.384 -39.113 1.000 42.583 105 THR B C 1
ATOM 2133 O O . THR B 1 72 ? 22.086 23.987 -38.482 1.000 44.842 105 THR B O 1
ATOM 2137 N N . ARG B 1 73 ? 21.066 22.043 -39.088 1.000 35.348 106 ARG B N 1
ATOM 2138 C CA . ARG B 1 73 ? 22.027 21.181 -38.405 1.000 33.924 106 ARG B CA 1
ATOM 2139 C C . ARG B 1 73 ? 21.981 19.798 -39.042 1.000 36.003 106 ARG B C 1
ATOM 2140 O O . ARG B 1 73 ? 20.904 19.335 -39.383 1.000 39.502 106 ARG B O 1
ATOM 2148 N N A SER B 1 74 ? 23.135 19.137 -39.155 0.500 37.875 107 SER B N 1
ATOM 2149 N N B SER B 1 74 ? 23.157 19.155 -39.184 0.500 38.637 107 SER B N 1
ATOM 2150 C CA A SER B 1 74 ? 23.193 17.810 -39.744 0.500 37.138 107 SER B CA 1
ATOM 2151 C CA B SER B 1 74 ? 23.303 17.807 -39.732 0.500 38.562 107 SER B CA 1
ATOM 2152 C C A SER B 1 74 ? 23.537 16.776 -38.679 0.500 34.577 107 SER B C 1
ATOM 2153 C C B SER B 1 74 ? 23.356 16.766 -38.626 0.500 35.484 107 SER B C 1
ATOM 2154 O O A SER B 1 74 ? 23.622 15.603 -38.989 0.500 36.174 107 SER B O 1
ATOM 2155 O O B SER B 1 74 ? 23.096 15.593 -38.856 0.500 36.099 107 SER B O 1
ATOM 2160 N N . GLY B 1 75 ? 23.718 17.205 -37.423 1.000 36.158 108 GLY B N 1
ATOM 2161 C CA . GLY B 1 75 ? 23.961 16.285 -36.321 1.000 35.564 108 GLY B CA 1
ATOM 2162 C C . GLY B 1 75 ? 23.196 16.704 -35.072 1.000 35.343 108 GLY B C 1
ATOM 2163 O O . GLY B 1 75 ? 22.379 17.622 -35.096 1.000 37.666 108 GLY B O 1
ATOM 2164 N N . ASP B 1 76 ? 23.519 16.059 -33.966 1.000 41.864 109 ASP B N 1
ATOM 2165 C CA . ASP B 1 76 ? 22.764 16.253 -32.741 1.000 42.052 109 ASP B CA 1
ATOM 2166 C C . ASP B 1 76 ? 23.336 17.423 -31.947 1.000 42.936 109 ASP B C 1
ATOM 2167 O O . ASP B 1 76 ? 23.962 17.198 -30.920 1.000 51.455 109 ASP B O 1
ATOM 2172 N N . THR B 1 77 ? 23.034 18.651 -32.397 1.000 46.939 110 THR B N 1
ATOM 2173 C CA . THR B 1 77 ? 23.541 19.871 -31.795 1.000 46.594 110 THR B CA 1
ATOM 2174 C C . THR B 1 77 ? 22.399 20.832 -31.463 1.000 45.523 110 THR B C 1
ATOM 2175 O O . THR B 1 77 ? 21.407 20.959 -32.172 1.000 38.708 110 THR B O 1
ATOM 2179 N N . PHE B 1 78 ? 22.611 21.589 -30.390 1.000 49.993 111 PHE B N 1
ATOM 2180 C CA . PHE B 1 78 ? 21.699 22.633 -29.992 1.000 50.037 111 PHE B CA 1
ATOM 2181 C C . PHE B 1 78 ? 21.892 23.863 -30.878 1.000 40.202 111 PHE B C 1
ATOM 2182 O O . PHE B 1 78 ? 23.006 24.215 -31.243 1.000 44.445 111 PHE B O 1
ATOM 2190 N N . ILE B 1 79 ? 20.786 24.515 -31.226 1.000 33.082 112 ILE B N 1
ATOM 2191 C CA . ILE B 1 79 ? 20.811 25.782 -31.913 1.000 39.314 112 ILE B CA 1
ATOM 2192 C C . ILE B 1 79 ? 19.759 26.693 -31.283 1.000 38.737 112 ILE B C 1
ATOM 2193 O O . ILE B 1 79 ? 18.603 26.302 -31.126 1.000 39.952 112 ILE B O 1
ATOM 2198 N N . PRO B 1 80 ? 20.099 27.961 -30.955 1.000 42.476 113 PRO B N 1
ATOM 2199 C CA . PRO B 1 80 ? 19.100 28.925 -30.482 1.000 39.687 113 PRO B CA 1
ATOM 2200 C C . PRO B 1 80 ? 18.045 29.200 -31.539 1.000 41.004 113 PRO B C 1
ATOM 2201 O O . PRO B 1 80 ? 18.327 29.163 -32.749 1.000 48.190 113 PRO B O 1
ATOM 2205 N N . LEU B 1 81 ? 16.829 29.504 -31.088 1.000 38.355 114 LEU B N 1
ATOM 2206 C CA . LEU B 1 81 ? 15.718 29.667 -32.011 1.000 44.192 114 LEU B CA 1
ATOM 2207 C C . LEU B 1 81 ? 16.027 30.704 -33.101 1.000 45.942 114 LEU B C 1
ATOM 2208 O O . LEU B 1 81 ? 15.821 30.430 -34.285 1.000 50.491 114 LEU B O 1
ATOM 2213 N N . TYR B 1 82 ? 16.576 31.872 -32.744 1.000 45.957 115 TYR B N 1
ATOM 2214 C CA . TYR B 1 82 ? 16.741 32.934 -33.733 1.000 53.796 115 TYR B CA 1
ATOM 2215 C C . TYR B 1 82 ? 17.870 32.543 -34.673 1.000 53.124 115 TYR B C 1
ATOM 2216 O O . TYR B 1 82 ? 17.810 32.846 -35.870 1.000 52.302 115 TYR B O 1
ATOM 2225 N N . ASP B 1 83 ? 18.876 31.836 -34.127 1.000 50.525 116 ASP B N 1
ATOM 2226 C CA . ASP B 1 83 ? 20.008 31.397 -34.931 1.000 48.600 116 ASP B CA 1
ATOM 2227 C C . ASP B 1 83 ? 19.526 30.582 -36.133 1.000 50.520 116 ASP B C 1
ATOM 2228 O O . ASP B 1 83 ? 20.127 30.678 -37.199 1.000 54.526 116 ASP B O 1
ATOM 2233 N N . ARG B 1 84 ? 18.469 29.779 -35.930 1.000 48.687 117 ARG B N 1
ATOM 2234 C CA . ARG B 1 84 ? 17.884 28.971 -36.985 1.000 48.842 117 ARG B CA 1
ATOM 2235 C C . ARG B 1 84 ? 17.377 29.872 -38.109 1.000 48.148 117 ARG B C 1
ATOM 2236 O O . ARG B 1 84 ? 17.564 29.562 -39.282 1.000 51.080 117 ARG B O 1
ATOM 2244 N N . VAL B 1 85 ? 16.701 30.967 -37.753 1.000 49.238 118 VAL B N 1
ATOM 2245 C CA . VAL B 1 85 ? 16.242 31.939 -38.739 1.000 55.921 118 VAL B CA 1
ATOM 2246 C C . VAL B 1 85 ? 17.427 32.632 -39.422 1.000 53.265 118 VAL B C 1
ATOM 2247 O O . VAL B 1 85 ? 17.433 32.834 -40.636 1.000 44.742 118 VAL B O 1
ATOM 2251 N N . GLU B 1 86 ? 18.443 32.999 -38.641 1.000 52.715 119 GLU B N 1
ATOM 2252 C CA . GLU B 1 86 ? 19.575 33.678 -39.237 1.000 61.757 119 GLU B CA 1
ATOM 2253 C C . GLU B 1 86 ? 20.242 32.739 -40.244 1.000 60.745 119 GLU B C 1
ATOM 2254 O O . GLU B 1 86 ? 20.697 33.217 -41.280 1.000 56.849 119 GLU B O 1
ATOM 2260 N N . ILE B 1 87 ? 20.257 31.416 -39.979 1.000 54.441 120 ILE B N 1
ATOM 2261 C CA . ILE B 1 87 ? 20.860 30.474 -40.910 1.000 48.501 120 ILE B CA 1
ATOM 2262 C C . ILE B 1 87 ? 20.094 30.498 -42.228 1.000 53.485 120 ILE B C 1
ATOM 2263 O O . ILE B 1 87 ? 20.703 30.460 -43.295 1.000 60.526 120 ILE B O 1
ATOM 2268 N N . ALA B 1 88 ? 18.763 30.603 -42.178 1.000 56.338 121 ALA B N 1
ATOM 2269 C CA . ALA B 1 88 ? 17.997 30.710 -43.407 1.000 57.043 121 ALA B CA 1
ATOM 2270 C C . ALA B 1 88 ? 18.396 31.957 -44.196 1.000 56.423 121 ALA B C 1
ATOM 2271 O O . ALA B 1 88 ? 18.475 31.924 -45.424 1.000 53.126 121 ALA B O 1
ATOM 22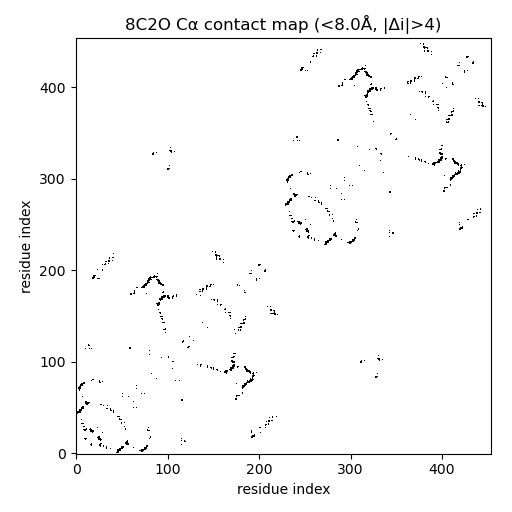73 N N . HIS B 1 89 ? 18.560 33.076 -43.489 1.000 56.787 122 HIS B N 1
ATOM 2274 C CA . HIS B 1 89 ? 18.962 34.334 -44.110 1.000 62.316 122 HIS B CA 1
ATOM 2275 C C . HIS B 1 89 ? 20.359 34.215 -44.726 1.000 58.882 122 HIS B C 1
ATOM 2276 O O . HIS B 1 89 ? 20.522 34.619 -45.875 1.000 58.232 122 HIS B O 1
ATOM 2283 N N . LYS B 1 90 ? 21.340 33.620 -44.017 1.000 51.553 123 LYS B N 1
ATOM 2284 C CA . LYS B 1 90 ? 22.696 33.491 -44.557 1.000 56.831 123 LYS B CA 1
ATOM 2285 C C . LYS B 1 90 ? 22.699 32.723 -45.886 1.000 62.980 123 LYS B C 1
ATOM 2286 O O . LYS B 1 90 ? 23.445 33.080 -46.790 1.000 64.407 123 LYS B O 1
ATOM 2292 N N . HIS B 1 91 ? 21.874 31.666 -46.009 1.000 60.844 124 HIS B N 1
ATOM 2293 C CA . HIS B 1 91 ? 21.891 30.796 -47.178 1.000 53.877 124 HIS B CA 1
ATOM 2294 C C . HIS B 1 91 ? 21.083 31.399 -48.324 1.000 56.252 124 HIS B C 1
ATOM 2295 O O . HIS B 1 91 ? 21.066 30.854 -49.422 1.000 53.122 124 HIS B O 1
ATOM 2302 N N . GLY B 1 92 ? 20.389 32.511 -48.067 1.000 59.063 125 GLY B N 1
ATOM 2303 C CA . GLY B 1 92 ? 19.614 33.174 -49.103 1.000 56.997 125 GLY B CA 1
ATOM 2304 C C . GLY B 1 92 ? 18.350 32.401 -49.461 1.000 54.375 125 GLY B C 1
ATOM 2305 O O . GLY B 1 92 ? 17.949 32.389 -50.617 1.000 48.273 125 GLY B O 1
ATOM 2306 N N . ALA B 1 93 ? 17.702 31.803 -48.451 1.000 59.521 126 ALA B N 1
ATOM 2307 C CA . ALA B 1 93 ? 16.627 30.843 -48.670 1.000 58.201 126 ALA B CA 1
ATOM 2308 C C . ALA B 1 93 ? 15.417 31.491 -49.339 1.000 58.471 126 ALA B C 1
ATOM 2309 O O . ALA B 1 93 ? 15.046 32.615 -49.008 1.000 66.982 126 ALA B O 1
ATOM 2311 N N . ASP B 1 94 ? 14.807 30.745 -50.269 1.000 52.276 127 ASP B N 1
ATOM 2312 C CA . ASP B 1 94 ? 13.551 31.120 -50.879 1.000 49.969 127 ASP B CA 1
ATOM 2313 C C . ASP B 1 94 ? 12.411 30.647 -49.982 1.000 52.114 127 ASP B C 1
ATOM 2314 O O . ASP B 1 94 ? 11.269 31.101 -50.113 1.000 45.510 127 ASP B O 1
ATOM 2319 N N . LEU B 1 95 ? 12.735 29.725 -49.062 1.000 52.522 128 LEU B N 1
ATOM 2320 C CA . LEU B 1 95 ? 11.726 29.027 -48.285 1.000 51.766 128 LEU B CA 1
ATOM 2321 C C . LEU B 1 95 ? 12.372 28.438 -47.028 1.000 49.467 128 LEU B C 1
ATOM 2322 O O . LEU B 1 95 ? 13.517 27.989 -47.094 1.000 52.247 128 LEU B O 1
ATOM 2327 N N . PHE B 1 96 ? 11.684 28.512 -45.871 1.000 48.719 129 PHE B N 1
ATOM 2328 C CA . PHE B 1 96 ? 12.196 27.953 -44.620 1.000 45.903 129 PHE B CA 1
ATOM 2329 C C . PHE B 1 96 ? 11.128 27.082 -43.972 1.000 49.049 129 PHE B C 1
ATOM 2330 O O . PHE B 1 96 ? 9.968 27.495 -43.884 1.000 45.016 129 PHE B O 1
ATOM 2338 N N . MET B 1 97 ? 11.540 25.905 -43.474 1.000 46.604 130 MET B N 1
ATOM 2339 C CA . MET B 1 97 ? 10.608 24.979 -42.861 1.000 43.195 130 MET B CA 1
ATOM 2340 C C . MET B 1 97 ? 11.218 24.313 -41.632 1.000 41.230 130 MET B C 1
ATOM 2341 O O . MET B 1 97 ? 12.221 23.638 -41.740 1.000 45.861 130 MET B O 1
ATOM 2346 N N . SER B 1 98 ? 10.602 24.510 -40.468 1.000 36.519 131 SER B N 1
ATOM 2347 C CA . SER B 1 98 ? 10.962 23.818 -39.235 1.000 37.550 131 SER B CA 1
ATOM 2348 C C . SER B 1 98 ? 10.140 22.530 -39.095 1.000 33.591 131 SER B C 1
ATOM 2349 O O . SER B 1 98 ? 8.937 22.526 -39.282 1.000 38.250 131 SER B O 1
ATOM 2352 N N . ILE B 1 99 ? 10.787 21.413 -38.787 1.000 34.988 132 ILE B N 1
ATOM 2353 C CA . ILE B 1 99 ? 10.148 20.102 -38.753 1.000 33.655 132 ILE B CA 1
ATOM 2354 C C . ILE B 1 99 ? 10.200 19.571 -37.318 1.000 33.856 132 ILE B C 1
ATOM 2355 O O . ILE B 1 99 ? 11.278 19.401 -36.751 1.000 32.060 132 ILE B O 1
ATOM 2360 N N . HIS B 1 100 ? 9.022 19.300 -36.758 1.000 35.172 133 HIS B N 1
ATOM 2361 C CA . HIS B 1 100 ? 8.886 18.936 -35.358 1.000 36.324 133 HIS B CA 1
ATOM 2362 C C . HIS B 1 100 ? 8.001 17.697 -35.268 1.000 39.377 133 HIS B C 1
ATOM 2363 O O . HIS B 1 100 ? 7.442 17.222 -36.259 1.000 33.521 133 HIS B O 1
ATOM 2370 N N . ALA B 1 101 ? 7.892 17.201 -34.032 1.000 41.291 134 ALA B N 1
ATOM 2371 C CA . ALA B 1 101 ? 7.011 16.097 -33.704 1.000 41.673 134 ALA B CA 1
ATOM 2372 C C . ALA B 1 101 ? 6.769 16.206 -32.212 1.000 41.970 134 ALA B C 1
ATOM 2373 O O . ALA B 1 101 ? 7.273 15.390 -31.451 1.000 43.122 134 ALA B O 1
ATOM 2375 N N . ASP B 1 102 ? 6.042 17.255 -31.809 1.000 42.434 135 ASP B N 1
ATOM 2376 C CA . ASP B 1 102 ? 6.057 17.668 -30.417 1.000 45.798 135 ASP B CA 1
ATOM 2377 C C . ASP B 1 102 ? 4.894 16.998 -29.659 1.000 50.371 135 ASP B C 1
ATOM 2378 O O . ASP B 1 102 ? 4.291 16.023 -30.133 1.000 50.848 135 ASP B O 1
ATOM 2383 N N . GLY B 1 103 ? 4.632 17.450 -28.425 1.000 47.278 136 GLY B N 1
ATOM 2384 C CA . GLY B 1 103 ? 3.741 16.731 -27.521 1.000 56.091 136 GLY B CA 1
ATOM 2385 C C . GLY B 1 103 ? 2.521 17.538 -27.050 1.000 50.598 136 GLY B C 1
ATOM 2386 O O . GLY B 1 103 ? 2.528 18.773 -27.101 1.000 45.190 136 GLY B O 1
ATOM 2387 N N . PHE B 1 104 ? 1.496 16.792 -26.613 1.000 47.104 137 PHE B N 1
ATOM 2388 C CA . PHE B 1 104 ? 0.315 17.275 -25.906 1.000 58.413 137 PHE B CA 1
ATOM 2389 C C . PHE B 1 104 ? 0.009 16.370 -24.696 1.000 58.155 137 PHE B C 1
ATOM 2390 O O . PHE B 1 104 ? 0.403 15.211 -24.661 1.000 60.301 137 PHE B O 1
ATOM 2398 N N . THR B 1 105 ? -0.736 16.905 -23.719 1.000 64.100 138 THR B N 1
ATOM 2399 C CA . THR B 1 105 ? -1.025 16.260 -22.446 1.000 59.959 138 THR B CA 1
ATOM 2400 C C . THR B 1 105 ? -2.061 15.142 -22.608 1.000 56.203 138 THR B C 1
ATOM 2401 O O . THR B 1 105 ? -2.281 14.358 -21.695 1.000 53.694 138 THR B O 1
ATOM 2405 N N . ASN B 1 106 ? -2.718 15.073 -23.763 1.000 49.904 139 ASN B N 1
ATOM 2406 C CA . ASN B 1 106 ? -3.622 13.980 -24.064 1.000 49.574 139 ASN B CA 1
ATOM 2407 C C . ASN B 1 106 ? -2.982 13.079 -25.118 1.000 54.408 139 ASN B C 1
ATOM 2408 O O . ASN B 1 106 ? -2.800 13.496 -26.269 1.000 53.946 139 ASN B O 1
ATOM 2413 N N . PRO B 1 107 ? -2.713 11.798 -24.768 1.000 49.867 140 PRO B N 1
ATOM 2414 C CA . PRO B 1 107 ? -2.092 10.852 -25.677 1.000 58.871 140 PRO B CA 1
ATOM 2415 C C . PRO B 1 107 ? -2.919 10.548 -26.915 1.000 58.727 140 PRO B C 1
ATOM 2416 O O . PRO B 1 107 ? -2.431 9.878 -27.805 1.000 60.114 140 PRO B O 1
ATOM 2420 N N . LYS B 1 108 ? -4.161 11.009 -26.979 1.000 58.113 141 LYS B N 1
ATOM 2421 C CA . LYS B 1 108 ? -4.972 10.725 -28.147 1.000 67.827 141 LYS B CA 1
ATOM 2422 C C . LYS B 1 108 ? -4.828 11.859 -29.159 1.000 56.553 141 LYS B C 1
ATOM 2423 O O . LYS B 1 108 ? -5.180 11.661 -30.315 1.000 55.789 141 LYS B O 1
ATOM 2429 N N . ALA B 1 109 ? -4.313 13.029 -28.747 1.000 54.654 142 ALA B N 1
ATOM 2430 C CA . ALA B 1 109 ? -3.959 14.057 -29.723 1.000 56.869 142 ALA B CA 1
ATOM 2431 C C . ALA B 1 109 ? -3.072 13.434 -30.799 1.000 54.170 142 ALA B C 1
ATOM 2432 O O . ALA B 1 109 ? -2.111 12.737 -30.493 1.000 49.990 142 ALA B O 1
ATOM 2434 N N . ALA B 1 110 ? -3.401 13.708 -32.058 1.000 42.706 143 ALA B N 1
ATOM 2435 C CA . ALA B 1 110 ? -2.802 13.005 -33.164 1.000 51.479 143 ALA B CA 1
ATOM 2436 C C . ALA B 1 110 ? -2.969 13.819 -34.441 1.000 47.674 143 ALA B C 1
ATOM 2437 O O . ALA B 1 110 ? -3.871 14.637 -34.546 1.000 44.577 143 ALA B O 1
ATOM 2439 N N . GLY B 1 111 ? -2.122 13.482 -35.413 1.000 45.751 144 GLY B N 1
ATOM 2440 C CA . GLY B 1 111 ? -2.178 14.014 -36.765 1.000 44.600 144 GLY B CA 1
ATOM 2441 C C . GLY B 1 111 ? -1.160 15.142 -36.899 1.000 45.576 144 GLY B C 1
ATOM 2442 O O . GLY B 1 111 ? -0.708 15.698 -35.868 1.000 36.973 144 GLY B O 1
ATOM 2443 N N . ALA B 1 112 ? -0.932 15.499 -38.173 1.000 39.570 145 ALA B N 1
ATOM 2444 C CA . ALA B 1 112 ? 0.024 16.503 -38.606 1.000 42.046 145 ALA B CA 1
ATOM 2445 C C . ALA B 1 112 ? -0.626 17.873 -38.640 1.000 42.979 145 ALA B C 1
ATOM 2446 O O . ALA B 1 112 ? -1.829 17.949 -38.814 1.000 44.853 145 ALA B O 1
ATOM 2448 N N . SER B 1 113 ? 0.195 18.922 -38.472 1.000 44.248 146 SER B N 1
ATOM 2449 C CA . SER B 1 113 ? -0.235 20.318 -38.491 1.000 45.486 146 SER B CA 1
ATOM 2450 C C . SER B 1 113 ? 0.821 21.133 -39.226 1.000 48.142 146 SER B C 1
ATOM 2451 O O . SER B 1 113 ? 1.999 20.758 -39.222 1.000 49.298 146 SER B O 1
ATOM 2454 N N . VAL B 1 114 ? 0.385 22.254 -39.805 1.000 43.073 147 VAL B N 1
ATOM 2455 C CA . VAL B 1 114 ? 1.318 23.237 -40.320 1.000 45.270 147 VAL B CA 1
ATOM 2456 C C . VAL B 1 114 ? 0.903 24.593 -39.778 1.000 45.078 147 VAL B C 1
ATOM 2457 O O . VAL B 1 114 ? -0.288 24.877 -39.720 1.000 43.814 147 VAL B O 1
ATOM 2461 N N . PHE B 1 115 ? 1.911 25.401 -39.420 1.000 42.347 148 PHE B N 1
ATOM 2462 C CA . PHE B 1 115 ? 1.729 26.702 -38.803 1.000 49.095 148 PHE B CA 1
ATOM 2463 C C . PHE B 1 115 ? 2.548 27.744 -39.552 1.000 45.036 148 PHE B C 1
ATOM 2464 O O . PHE B 1 115 ? 3.660 27.450 -39.972 1.000 42.753 148 PHE B O 1
ATOM 2472 N N . ALA B 1 116 ? 1.980 28.954 -39.658 1.000 43.956 149 ALA B N 1
ATOM 2473 C CA . ALA B 1 116 ? 2.667 30.146 -40.116 1.000 41.825 149 ALA B CA 1
ATOM 2474 C C . ALA B 1 116 ? 2.665 31.156 -38.972 1.000 43.709 149 ALA B C 1
ATOM 2475 O O . ALA B 1 116 ? 1.972 30.964 -37.985 1.000 46.654 149 ALA B O 1
ATOM 2477 N N . LEU B 1 117 ? 3.451 32.222 -39.126 1.000 47.477 150 LEU B N 1
ATOM 2478 C CA . LEU B 1 117 ? 3.496 33.321 -38.177 1.000 53.658 150 LEU B CA 1
ATOM 2479 C C . LEU B 1 117 ? 2.160 34.056 -38.110 1.000 57.700 150 LEU B C 1
ATOM 2480 O O . LEU B 1 117 ? 1.480 34.224 -39.125 1.000 53.872 150 LEU B O 1
ATOM 2485 N N . SER B 1 118 ? 1.833 34.509 -36.892 1.000 59.324 151 SER B N 1
ATOM 2486 C CA . SER B 1 118 ? 0.920 35.620 -36.679 1.000 69.555 151 SER B CA 1
ATOM 2487 C C . SER B 1 118 ? 1.529 36.592 -35.673 1.000 77.836 151 SER B C 1
ATOM 2488 O O . SER B 1 118 ? 2.090 36.148 -34.669 1.000 69.948 151 SER B O 1
ATOM 2491 N N . ASN B 1 119 ? 1.369 37.902 -35.945 1.000 76.375 152 ASN B N 1
ATOM 2492 C CA . ASN B 1 119 ? 1.825 38.937 -35.030 1.000 86.456 152 ASN B CA 1
ATOM 2493 C C . ASN B 1 119 ? 0.692 39.430 -34.136 1.000 80.884 152 ASN B C 1
ATOM 2494 O O . ASN B 1 119 ? 0.955 40.145 -33.166 1.000 68.155 152 ASN B O 1
ATOM 2499 N N . ARG B 1 120 ? -0.541 39.004 -34.451 1.000 76.463 153 ARG B N 1
ATOM 2500 C CA . ARG B 1 120 ? -1.736 39.390 -33.712 1.000 72.545 153 ARG B CA 1
ATOM 2501 C C . ARG B 1 120 ? -1.988 38.444 -32.532 1.000 73.545 153 ARG B C 1
ATOM 2502 O O . ARG B 1 120 ? -2.464 38.869 -31.485 1.000 67.267 153 ARG B O 1
ATOM 2510 N N . GLY B 1 121 ? -1.681 37.152 -32.714 1.000 75.034 154 GLY B N 1
ATOM 2511 C CA . GLY B 1 121 ? -1.971 36.125 -31.727 1.000 72.819 154 GLY B CA 1
ATOM 2512 C C . GLY B 1 121 ? -2.455 34.826 -32.376 1.000 65.074 154 GLY B C 1
ATOM 2513 O O . GLY B 1 121 ? -2.761 34.757 -33.572 1.000 61.248 154 GLY B O 1
ATOM 2514 N N . ALA B 1 122 ? -2.556 33.799 -31.539 1.000 57.030 155 ALA B N 1
ATOM 2515 C CA . ALA B 1 122 ? -2.826 32.441 -31.993 1.000 55.581 155 ALA B CA 1
ATOM 2516 C C . ALA B 1 122 ? -4.145 32.353 -32.757 1.000 45.934 155 ALA B C 1
ATOM 2517 O O . ALA B 1 122 ? -5.100 33.026 -32.430 1.000 50.737 155 ALA B O 1
ATOM 2519 N N . SER B 1 123 ? -4.201 31.494 -33.776 1.000 51.160 156 SER B N 1
ATOM 2520 C CA . SER B 1 123 ? -5.419 31.275 -34.528 1.000 50.407 156 SER B CA 1
ATOM 2521 C C . SER B 1 123 ? -6.260 30.180 -33.863 1.000 46.987 156 SER B C 1
ATOM 2522 O O . SER B 1 123 ? -7.477 30.157 -33.999 1.000 47.863 156 SER B O 1
ATOM 2525 N N . SER B 1 124 ? -5.603 29.242 -33.182 1.000 42.466 157 SER B N 1
ATOM 2526 C CA . SER B 1 124 ? -6.278 28.120 -32.546 1.000 47.021 157 SER B CA 1
ATOM 2527 C C . SER B 1 124 ? -5.665 27.899 -31.169 1.000 45.404 157 SER B C 1
ATOM 2528 O O . SER B 1 124 ? -4.560 28.358 -30.902 1.000 43.216 157 SER B O 1
ATOM 2531 N N . ALA B 1 125 ? -6.406 27.205 -30.303 1.000 53.024 158 ALA B N 1
ATOM 2532 C CA . ALA B 1 125 ? -5.880 26.853 -28.996 1.000 55.371 158 ALA B CA 1
ATOM 2533 C C . ALA B 1 125 ? -4.616 26.009 -29.154 1.000 49.800 158 ALA B C 1
ATOM 2534 O O . ALA B 1 125 ? -3.681 26.161 -28.366 1.000 47.490 158 ALA B O 1
ATOM 2536 N N . MET B 1 126 ? -4.585 25.113 -30.164 1.000 50.494 159 MET B N 1
ATOM 2537 C CA . MET B 1 126 ? -3.447 24.207 -30.267 1.000 46.109 159 MET B CA 1
ATOM 2538 C C . MET B 1 126 ? -2.234 24.986 -30.780 1.000 44.899 159 MET B C 1
ATOM 2539 O O . MET B 1 126 ? -1.125 24.708 -30.335 1.000 43.130 159 MET B O 1
ATOM 2544 N N . ALA B 1 127 ? -2.438 25.995 -31.650 1.000 45.173 160 ALA B N 1
ATOM 2545 C CA . ALA B 1 127 ? -1.352 26.885 -32.056 1.000 45.190 160 ALA B CA 1
ATOM 2546 C C . ALA B 1 127 ? -0.794 27.653 -30.863 1.000 45.052 160 ALA B C 1
ATOM 2547 O O . ALA B 1 127 ? 0.407 27.888 -30.742 1.000 47.853 160 ALA B O 1
ATOM 2549 N N . LYS B 1 128 ? -1.664 28.051 -29.944 1.000 45.649 161 LYS B N 1
ATOM 2550 C CA . LYS B 1 128 ? -1.182 28.813 -28.805 1.000 46.808 161 LYS B CA 1
ATOM 2551 C C . LYS B 1 128 ? -0.358 27.899 -27.908 1.000 42.465 161 LYS B C 1
ATOM 2552 O O . LYS B 1 128 ? 0.716 28.287 -27.462 1.000 48.683 161 LYS B O 1
ATOM 2558 N N . TYR B 1 129 ? -0.883 26.687 -27.650 1.000 45.753 162 TYR B N 1
ATOM 2559 C CA . TYR B 1 129 ? -0.176 25.701 -26.840 1.000 48.050 162 TYR B CA 1
ATOM 2560 C C . TYR B 1 129 ? 1.221 25.378 -27.396 1.000 44.198 162 TYR B C 1
ATOM 2561 O O . TYR B 1 129 ? 2.210 25.375 -26.659 1.000 38.470 162 TYR B O 1
ATOM 2570 N N . LEU B 1 130 ? 1.295 25.075 -28.702 1.000 44.223 163 LEU B N 1
ATOM 2571 C CA . LEU B 1 130 ? 2.535 24.571 -29.293 1.000 47.305 163 LEU B CA 1
ATOM 2572 C C . LEU B 1 130 ? 3.532 25.715 -29.497 1.000 41.573 163 LEU B C 1
ATOM 2573 O O . LEU B 1 130 ? 4.721 25.536 -29.270 1.000 41.848 163 LEU B O 1
ATOM 2578 N N . SER B 1 131 ? 3.068 26.906 -29.877 1.000 41.642 164 SER B N 1
ATOM 2579 C CA . SER B 1 131 ? 3.991 28.033 -29.950 1.000 44.124 164 SER B CA 1
ATOM 2580 C C . SER B 1 131 ? 4.662 28.308 -28.607 1.000 40.899 164 SER B C 1
ATOM 2581 O O . SER B 1 131 ? 5.853 28.582 -28.591 1.000 46.207 164 SER B O 1
ATOM 2584 N N . GLU B 1 132 ? 3.941 28.185 -27.476 1.000 48.556 165 GLU B N 1
ATOM 2585 C CA . GLU B 1 132 ? 4.580 28.401 -26.177 1.000 50.783 165 GLU B CA 1
ATOM 2586 C C . GLU B 1 132 ? 5.532 27.253 -25.851 1.000 49.756 165 GLU B C 1
ATOM 2587 O O . GLU B 1 132 ? 6.669 27.491 -25.463 1.000 52.678 165 GLU B O 1
ATOM 2593 N N . ARG B 1 133 ? 5.086 26.008 -26.032 1.000 50.494 166 ARG B N 1
ATOM 2594 C CA . ARG B 1 133 ? 5.953 24.855 -25.824 1.000 56.736 166 ARG B CA 1
ATOM 2595 C C . ARG B 1 133 ? 7.199 24.953 -26.717 1.000 57.186 166 ARG B C 1
ATOM 2596 O O . ARG B 1 133 ? 8.309 24.754 -26.229 1.000 54.694 166 ARG B O 1
ATOM 2604 N N . GLU B 1 134 ? 7.034 25.251 -28.019 1.000 41.941 167 GLU B N 1
ATOM 2605 C CA . GLU B 1 134 ? 8.179 25.276 -28.917 1.000 43.993 167 GLU B CA 1
ATOM 2606 C C . GLU B 1 134 ? 9.066 26.471 -28.561 1.000 46.510 167 GLU B C 1
ATOM 2607 O O . GLU B 1 134 ? 10.294 26.364 -28.593 1.000 41.370 167 GLU B O 1
ATOM 2613 N N . ASN B 1 135 ? 8.449 27.614 -28.244 1.000 44.554 168 ASN B N 1
ATOM 2614 C CA . ASN B 1 135 ? 9.221 28.814 -27.987 1.000 50.488 168 ASN B CA 1
ATOM 2615 C C . ASN B 1 135 ? 10.060 28.722 -26.709 1.000 56.044 168 ASN B C 1
ATOM 2616 O O . ASN B 1 135 ? 11.006 29.489 -26.580 1.000 60.759 168 ASN B O 1
ATOM 2621 N N . ARG B 1 136 ? 9.766 27.781 -25.802 1.000 62.471 169 ARG B N 1
ATOM 2622 C CA . ARG B 1 136 ? 10.533 27.602 -24.571 1.000 72.743 169 ARG B CA 1
ATOM 2623 C C . ARG B 1 136 ? 11.836 26.803 -24.764 1.000 73.273 169 ARG B C 1
ATOM 2624 O O . ARG B 1 136 ? 12.575 26.602 -23.806 1.000 73.468 169 ARG B O 1
ATOM 2632 N N . ALA B 1 137 ? 12.117 26.340 -25.985 1.000 67.265 170 ALA B N 1
ATOM 2633 C CA . ALA B 1 137 ? 13.284 25.513 -26.252 1.000 59.886 170 ALA B CA 1
ATOM 2634 C C . ALA B 1 137 ? 14.582 26.220 -25.856 1.000 60.876 170 ALA B C 1
ATOM 2635 O O . ALA B 1 137 ? 15.520 25.576 -25.409 1.000 55.817 170 ALA B O 1
ATOM 2637 N N . ASP B 1 138 ? 14.646 27.543 -26.014 1.000 65.865 171 ASP B N 1
ATOM 2638 C CA . ASP B 1 138 ? 15.839 28.296 -25.660 1.000 62.309 171 ASP B CA 1
ATOM 2639 C C . ASP B 1 138 ? 16.106 28.240 -24.152 1.000 59.216 171 ASP B C 1
ATOM 2640 O O . ASP B 1 138 ? 17.235 28.425 -23.694 1.000 61.056 171 ASP B O 1
ATOM 2645 N N . GLU B 1 139 ? 15.083 27.952 -23.354 1.000 61.696 172 GLU B N 1
ATOM 2646 C CA . GLU B 1 139 ? 15.254 27.939 -21.905 1.000 69.703 172 GLU B CA 1
ATOM 2647 C C . GLU B 1 139 ? 15.952 26.665 -21.442 1.000 69.601 172 GLU B C 1
ATOM 2648 O O . GLU B 1 139 ? 16.525 26.652 -20.361 1.000 74.897 172 GLU B O 1
ATOM 2654 N N . VAL B 1 140 ? 15.900 25.596 -22.239 1.000 81.079 173 VAL B N 1
ATOM 2655 C CA . VAL B 1 140 ? 16.560 24.346 -21.878 1.000 80.080 173 VAL B CA 1
ATOM 2656 C C . VAL B 1 140 ? 18.053 24.644 -21.746 1.000 77.478 173 VAL B C 1
ATOM 2657 O O . VAL B 1 140 ? 18.744 24.050 -20.920 1.000 88.600 173 VAL B O 1
ATOM 2661 N N . ALA B 1 141 ? 18.516 25.604 -22.551 1.000 68.604 174 ALA B N 1
ATOM 2662 C CA . ALA B 1 141 ? 19.904 26.030 -22.583 1.000 71.675 174 ALA B CA 1
ATOM 2663 C C . ALA B 1 141 ? 20.114 27.274 -21.712 1.000 78.456 174 ALA B C 1
ATOM 2664 O O . ALA B 1 141 ? 20.988 28.099 -22.007 1.000 69.041 174 ALA B O 1
ATOM 2666 N N . GLY B 1 142 ? 19.319 27.383 -20.637 1.000 79.225 175 GLY B N 1
ATOM 2667 C CA . GLY B 1 142 ? 19.505 28.379 -19.591 1.000 77.356 175 GLY B CA 1
ATOM 2668 C C . GLY B 1 142 ? 19.372 29.826 -20.065 1.000 84.393 175 GLY B C 1
ATOM 2669 O O . GLY B 1 142 ? 20.110 30.670 -19.559 1.000 87.648 175 GLY B O 1
ATOM 2670 N N . LYS B 1 143 ? 18.431 30.120 -20.985 1.000 93.654 176 LYS B N 1
ATOM 2671 C CA . LYS B 1 143 ? 18.210 31.490 -21.444 1.000 113.495 176 LYS B CA 1
ATOM 2672 C C . LYS B 1 143 ? 17.293 32.262 -20.488 1.000 127.968 176 LYS B C 1
ATOM 2673 O O . LYS B 1 143 ? 17.666 33.337 -20.007 1.000 104.515 176 LYS B O 1
ATOM 2679 N N . LYS B 1 144 ? 16.084 31.721 -20.268 1.000 143.669 177 LYS B N 1
ATOM 2680 C CA . LYS B 1 144 ? 15.047 32.332 -19.442 1.000 155.249 177 LYS B CA 1
ATOM 2681 C C . LYS B 1 144 ? 14.460 33.539 -20.191 1.000 161.156 177 LYS B C 1
ATOM 2682 O O . LYS B 1 144 ? 14.286 33.473 -21.409 1.000 163.677 177 LYS B O 1
ATOM 2688 N N . ALA B 1 145 ? 14.118 34.628 -19.480 1.000 161.938 178 ALA B N 1
ATOM 2689 C CA . ALA B 1 145 ? 13.306 35.703 -20.050 1.000 159.017 178 ALA B CA 1
ATOM 2690 C C . ALA B 1 145 ? 14.124 36.985 -20.247 1.000 163.688 178 ALA B C 1
ATOM 2691 O O . ALA B 1 145 ? 13.825 38.004 -19.626 1.000 155.208 178 ALA B O 1
ATOM 2693 N N . THR B 1 146 ? 15.133 36.939 -21.134 1.000 170.429 179 THR B N 1
ATOM 2694 C CA . THR B 1 146 ? 15.988 38.089 -21.425 1.000 166.334 179 THR B CA 1
ATOM 2695 C C . THR B 1 146 ? 15.239 39.040 -22.361 1.000 173.922 179 THR B C 1
ATOM 2696 O O . THR B 1 146 ? 14.217 38.658 -22.927 1.000 172.662 179 THR B O 1
ATOM 2700 N N . ASP B 1 147 ? 15.746 40.279 -22.511 1.000 179.173 180 ASP B N 1
ATOM 2701 C CA . ASP B 1 147 ? 15.053 41.336 -23.243 1.000 174.665 180 ASP B CA 1
ATOM 2702 C C . ASP B 1 147 ? 15.825 41.795 -24.490 1.000 178.215 180 ASP B C 1
ATOM 2703 O O . ASP B 1 147 ? 15.271 42.545 -25.298 1.000 167.107 180 ASP B O 1
ATOM 2708 N N . LYS B 1 148 ? 17.065 41.315 -24.688 1.000 177.407 181 LYS B N 1
ATOM 2709 C CA . LYS B 1 148 ? 17.747 41.439 -25.975 1.000 169.751 181 LYS B CA 1
ATOM 2710 C C . LYS B 1 148 ? 16.973 40.665 -27.053 1.000 167.458 181 LYS B C 1
ATOM 2711 O O . LYS B 1 148 ? 16.889 41.102 -28.205 1.000 146.839 181 LYS B O 1
ATOM 2717 N N . ASP B 1 149 ? 16.384 39.524 -26.657 1.000 172.163 182 ASP B N 1
ATOM 2718 C CA . ASP B 1 149 ? 15.463 38.756 -27.485 1.000 171.103 182 ASP B CA 1
ATOM 2719 C C . ASP B 1 149 ? 14.263 39.622 -27.871 1.000 177.486 182 ASP B C 1
ATOM 2720 O O . ASP B 1 149 ? 13.841 39.613 -29.021 1.000 182.742 182 ASP B O 1
ATOM 2725 N N . HIS B 1 150 ? 13.696 40.333 -26.890 1.000 188.140 183 HIS B N 1
ATOM 2726 C CA . HIS B 1 150 ? 12.527 41.175 -27.100 1.000 186.598 183 HIS B CA 1
ATOM 2727 C C . HIS B 1 150 ? 12.850 42.367 -28.005 1.000 180.255 183 HIS B C 1
ATOM 2728 O O . HIS B 1 150 ? 12.006 42.778 -28.799 1.000 163.690 183 HIS B O 1
ATOM 2735 N N . LEU B 1 151 ? 14.065 42.917 -27.908 1.000 179.930 184 LEU B N 1
ATOM 2736 C CA . LEU B 1 151 ? 14.482 43.995 -28.797 1.000 185.115 184 LEU B CA 1
ATOM 2737 C C . LEU B 1 151 ? 14.458 43.497 -30.246 1.000 179.285 184 LEU B C 1
ATOM 2738 O O . LEU B 1 151 ? 13.931 44.166 -31.135 1.000 154.480 184 LEU B O 1
ATOM 2743 N N . LEU B 1 152 ? 15.000 42.295 -30.467 1.000 184.272 185 LEU B N 1
ATOM 2744 C CA . LEU B 1 152 ? 15.076 41.720 -31.801 1.000 166.527 185 LEU B CA 1
ATOM 2745 C C . LEU B 1 152 ? 13.673 41.368 -32.309 1.000 162.704 185 LEU B C 1
ATOM 2746 O O . LEU B 1 152 ? 13.410 41.384 -33.508 1.000 164.723 185 LEU B O 1
ATOM 2751 N N . GLN B 1 153 ? 12.752 41.058 -31.394 1.000 164.180 186 GLN B N 1
ATOM 2752 C CA . GLN B 1 153 ? 11.350 40.855 -31.742 1.000 166.383 186 GLN B CA 1
ATOM 2753 C C . GLN B 1 153 ? 10.760 42.094 -32.412 1.000 159.921 186 GLN B C 1
ATOM 2754 O O . GLN B 1 153 ? 10.127 41.956 -33.458 1.000 158.435 186 GLN B O 1
ATOM 2760 N N . GLN B 1 154 ? 10.942 43.279 -31.804 1.000 156.542 187 GLN B N 1
ATOM 2761 C CA . GLN B 1 154 ? 10.331 44.503 -32.311 1.000 149.451 187 GLN B CA 1
ATOM 2762 C C . GLN B 1 154 ? 10.822 44.767 -33.736 1.000 142.064 187 GLN B C 1
ATOM 2763 O O . GLN B 1 154 ? 10.021 45.071 -34.619 1.000 116.868 187 GLN B O 1
ATOM 2769 N N . VAL B 1 155 ? 12.144 44.626 -33.932 1.000 141.570 188 VAL B N 1
ATOM 2770 C CA . VAL B 1 155 ? 12.815 44.807 -35.213 1.000 121.171 188 VAL B CA 1
ATOM 2771 C C . VAL B 1 155 ? 12.141 43.915 -36.253 1.000 119.313 188 VAL B C 1
ATOM 2772 O O . VAL B 1 155 ? 11.721 44.389 -37.309 1.000 111.026 188 VAL B O 1
ATOM 2776 N N . LEU B 1 156 ? 12.025 42.623 -35.905 1.000 111.456 189 LEU B N 1
ATOM 2777 C CA . LEU B 1 156 ? 11.538 41.591 -36.806 1.000 112.443 189 LEU B CA 1
ATOM 2778 C C . LEU B 1 156 ? 10.055 41.786 -37.112 1.000 113.640 189 LEU B C 1
ATOM 2779 O O . LEU B 1 156 ? 9.653 41.599 -38.254 1.000 117.468 189 LEU B O 1
ATOM 2784 N N . PHE B 1 157 ? 9.242 42.165 -36.117 1.000 132.615 190 PHE B N 1
ATOM 2785 C CA . PHE B 1 157 ? 7.843 42.481 -36.380 1.000 135.993 190 PHE B CA 1
ATOM 2786 C C . PHE B 1 157 ? 7.738 43.677 -37.320 1.000 121.069 190 PHE B C 1
ATOM 2787 O O . PHE B 1 157 ? 6.896 43.685 -38.224 1.000 84.758 190 PHE B O 1
ATOM 2795 N N . ASP B 1 158 ? 8.612 44.671 -37.098 1.000 128.898 191 ASP B N 1
ATOM 2796 C CA . ASP B 1 158 ? 8.594 45.893 -37.885 1.000 135.469 191 ASP B CA 1
ATOM 2797 C C . ASP B 1 158 ? 8.859 45.567 -39.356 1.000 118.788 191 ASP B C 1
ATOM 2798 O O . ASP B 1 158 ? 8.317 46.251 -40.216 1.000 125.804 191 ASP B O 1
ATOM 2803 N N . LEU B 1 159 ? 9.639 44.515 -39.658 1.000 97.950 192 LEU B N 1
ATOM 2804 C CA . LEU B 1 159 ? 10.026 44.246 -41.039 1.000 88.872 192 LEU B CA 1
ATOM 2805 C C . LEU B 1 159 ? 8.988 43.425 -41.824 1.000 97.078 192 LEU B C 1
ATOM 2806 O O . LEU B 1 159 ? 9.034 43.469 -43.055 1.000 85.030 192 LEU B O 1
ATOM 2811 N N . VAL B 1 160 ? 8.078 42.682 -41.161 1.000 104.795 193 VAL B N 1
ATOM 2812 C CA . VAL B 1 160 ? 7.427 41.547 -41.823 1.000 109.864 193 VAL B CA 1
ATOM 2813 C C . VAL B 1 160 ? 6.495 42.051 -42.937 1.000 107.552 193 VAL B C 1
ATOM 2814 O O . VAL B 1 160 ? 5.653 42.917 -42.709 1.000 105.613 193 VAL B O 1
ATOM 2818 N N . GLN B 1 161 ? 6.650 41.512 -44.159 1.000 98.246 194 GLN B N 1
ATOM 2819 C CA . GLN B 1 161 ? 5.722 41.806 -45.243 1.000 102.532 194 GLN B CA 1
ATOM 2820 C C . GLN B 1 161 ? 4.419 41.043 -44.987 1.000 124.128 194 GLN B C 1
ATOM 2821 O O . GLN B 1 161 ? 4.407 40.023 -44.289 1.000 128.452 194 GLN B O 1
ATOM 2827 N N . THR B 1 162 ? 3.316 41.528 -45.578 1.000 125.574 195 THR B N 1
ATOM 2828 C CA . THR B 1 162 ? 2.062 40.784 -45.581 1.000 117.014 195 THR B CA 1
ATOM 2829 C C . THR B 1 162 ? 2.220 39.596 -46.528 1.000 108.918 195 THR B C 1
ATOM 2830 O O . THR B 1 162 ? 1.809 38.484 -46.192 1.000 98.092 195 THR B O 1
ATOM 2834 N N . ASP B 1 163 ? 2.845 39.869 -47.689 1.000 100.711 196 ASP B N 1
ATOM 2835 C CA . ASP B 1 163 ? 3.200 38.854 -48.668 1.000 88.451 196 ASP B CA 1
ATOM 2836 C C . ASP B 1 163 ? 3.958 37.685 -48.032 1.000 68.097 196 ASP B C 1
ATOM 2837 O O . ASP B 1 163 ? 3.708 36.561 -48.432 1.000 65.600 196 ASP B O 1
ATOM 2842 N N . THR B 1 164 ? 4.875 37.929 -47.084 1.000 55.287 197 THR B N 1
ATOM 2843 C CA . THR B 1 164 ? 5.608 36.842 -46.457 1.000 58.419 197 THR B CA 1
ATOM 2844 C C . THR B 1 164 ? 4.645 35.866 -45.768 1.000 61.458 197 THR B C 1
ATOM 2845 O O . THR B 1 164 ? 4.716 34.649 -46.026 1.000 47.276 197 THR B O 1
ATOM 2849 N N . ILE B 1 165 ? 3.733 36.416 -44.946 1.000 54.876 198 ILE B N 1
ATOM 2850 C CA . ILE B 1 165 ? 2.821 35.608 -44.147 1.000 54.698 198 ILE B CA 1
ATOM 2851 C C . ILE B 1 165 ? 1.822 34.919 -45.060 1.000 51.519 198 ILE B C 1
ATOM 2852 O O . ILE B 1 165 ? 1.573 33.723 -44.912 1.000 56.978 198 ILE B O 1
ATOM 2857 N N . LYS B 1 166 ? 1.276 35.683 -46.006 1.000 56.635 199 LYS B N 1
ATOM 2858 C CA . LYS B 1 166 ? 0.374 35.166 -47.027 1.000 66.508 199 LYS B CA 1
ATOM 2859 C C . LYS B 1 166 ? 1.016 34.019 -47.815 1.000 55.369 199 LYS B C 1
ATOM 2860 O O . LYS B 1 166 ? 0.369 33.020 -48.132 1.000 58.220 199 LYS B O 1
ATOM 2866 N N . ASN B 1 167 ? 2.294 34.176 -48.168 1.000 54.484 200 ASN B N 1
ATOM 2867 C CA . ASN B 1 167 ? 3.008 33.137 -48.899 1.000 52.568 200 ASN B CA 1
ATOM 2868 C C . ASN B 1 167 ? 3.276 31.919 -48.012 1.000 47.655 200 ASN B C 1
ATOM 2869 O O . ASN B 1 167 ? 3.245 30.804 -48.516 1.000 49.168 200 ASN B O 1
ATOM 2874 N N . SER B 1 168 ? 3.526 32.132 -46.705 1.000 46.170 201 SER B N 1
ATOM 2875 C CA . SER B 1 168 ? 3.733 31.035 -45.772 1.000 42.735 201 SER B CA 1
ATOM 2876 C C . SER B 1 168 ? 2.436 30.240 -45.633 1.000 48.570 201 SER B C 1
ATOM 2877 O O . SER B 1 168 ? 2.483 29.015 -45.580 1.000 59.599 201 SER B O 1
ATOM 2880 N N . LEU B 1 169 ? 1.285 30.924 -45.570 1.000 46.664 202 LEU B N 1
ATOM 2881 C CA . LEU B 1 169 ? 0.001 30.246 -45.456 1.000 49.622 202 LEU B CA 1
ATOM 2882 C C . LEU B 1 169 ? -0.247 29.369 -46.687 1.000 50.701 202 LEU B C 1
ATOM 2883 O O . LEU B 1 169 ? -0.744 28.251 -46.564 1.000 46.578 202 LEU B O 1
ATOM 2888 N N . THR B 1 170 ? 0.097 29.895 -47.871 1.000 44.385 203 THR B N 1
ATOM 2889 C CA . THR B 1 170 ? -0.089 29.158 -49.099 1.000 44.584 203 THR B CA 1
ATOM 2890 C C . THR B 1 170 ? 0.871 27.969 -49.131 1.000 42.168 203 THR B C 1
ATOM 2891 O O . THR B 1 170 ? 0.498 26.849 -49.452 1.000 38.407 203 THR B O 1
ATOM 2895 N N . LEU B 1 171 ? 2.123 28.203 -48.770 1.000 43.561 204 LEU B N 1
ATOM 2896 C CA . LEU B 1 171 ? 3.039 27.082 -48.644 1.000 45.267 204 LEU B CA 1
ATOM 2897 C C . LEU B 1 171 ? 2.403 26.003 -47.767 1.000 49.044 204 LEU B C 1
ATOM 2898 O O . LEU B 1 171 ? 2.364 24.835 -48.146 1.000 45.289 204 LEU B O 1
ATOM 2903 N N . GLY B 1 172 ? 1.866 26.427 -46.615 1.000 48.948 205 GLY B N 1
ATOM 2904 C CA . GLY B 1 172 ? 1.313 25.525 -45.627 1.000 44.375 205 GLY B CA 1
ATOM 2905 C C . GLY B 1 172 ? 0.158 24.706 -46.187 1.000 49.650 205 GLY B C 1
ATOM 2906 O O . GLY B 1 172 ? 0.060 23.514 -45.916 1.000 53.143 205 GLY B O 1
ATOM 2907 N N . SER B 1 173 ? -0.719 25.336 -46.975 1.000 50.096 206 SER B N 1
ATOM 2908 C CA . SER B 1 173 ? -1.827 24.596 -47.556 1.000 49.263 206 SER B CA 1
ATOM 2909 C C . SER B 1 173 ? -1.310 23.642 -48.642 1.000 46.490 206 SER B C 1
ATOM 2910 O O . SER B 1 173 ? -1.873 22.577 -48.855 1.000 41.810 206 SER B O 1
ATOM 2913 N N . HIS B 1 174 ? -0.191 23.969 -49.297 1.000 41.802 207 HIS B N 1
ATOM 2914 C CA . HIS B 1 174 ? 0.383 23.019 -50.241 1.000 48.090 207 HIS B CA 1
ATOM 2915 C C . HIS B 1 174 ? 0.902 21.765 -49.534 1.000 46.693 207 HIS B C 1
ATOM 2916 O O . HIS B 1 174 ? 0.760 20.663 -50.057 1.000 43.725 207 HIS B O 1
ATOM 2923 N N . ILE B 1 175 ? 1.480 21.932 -48.338 1.000 45.555 208 ILE B N 1
ATOM 2924 C CA . ILE B 1 175 ? 2.032 20.808 -47.601 1.000 47.605 208 ILE B CA 1
ATOM 2925 C C . ILE B 1 175 ? 0.906 19.948 -47.042 1.000 48.173 208 ILE B C 1
ATOM 2926 O O . ILE B 1 175 ? 1.010 18.724 -47.113 1.000 45.812 208 ILE B O 1
ATOM 2931 N N . LEU B 1 176 ? -0.151 20.576 -46.500 1.000 49.057 209 LEU B N 1
ATOM 2932 C CA . LEU B 1 176 ? -1.273 19.827 -45.928 1.000 49.117 209 LEU B CA 1
ATOM 2933 C C . LEU B 1 176 ? -1.973 18.983 -46.993 1.000 47.022 209 LEU B C 1
ATOM 2934 O O . LEU B 1 176 ? -2.308 17.823 -46.755 1.000 49.090 209 LEU B O 1
ATOM 2939 N N . LYS B 1 177 ? -2.172 19.574 -48.171 1.000 52.137 210 LYS B N 1
ATOM 2940 C CA . LYS B 1 177 ? -2.705 18.879 -49.335 1.000 56.424 210 LYS B CA 1
ATOM 2941 C C . LYS B 1 177 ? -1.955 17.563 -49.602 1.000 56.869 210 LYS B C 1
ATOM 2942 O O . LYS B 1 177 ? -2.573 16.560 -49.949 1.000 48.652 210 LYS B O 1
ATOM 2948 N N . LYS B 1 178 ? -0.619 17.547 -49.460 1.000 55.612 211 LYS B N 1
ATOM 2949 C CA . LYS B 1 178 ? 0.141 16.351 -49.795 1.000 46.115 211 LYS B CA 1
ATOM 2950 C C . LYS B 1 178 ? 0.193 15.384 -48.625 1.000 50.910 211 LYS B C 1
ATOM 2951 O O . LYS B 1 178 ? 0.295 14.191 -48.850 1.000 50.719 211 LYS B O 1
ATOM 2957 N N . ILE B 1 179 ? 0.093 15.874 -47.382 1.000 50.890 212 ILE B N 1
ATOM 2958 C CA . ILE B 1 179 ? 0.130 14.970 -46.253 1.000 44.955 212 ILE B CA 1
ATOM 2959 C C . ILE B 1 179 ? -1.191 14.230 -46.169 1.000 52.462 212 ILE B C 1
ATOM 2960 O O . ILE B 1 179 ? -1.198 13.087 -45.728 1.000 58.118 212 ILE B O 1
ATOM 2965 N N . LYS B 1 180 ? -2.289 14.900 -46.541 1.000 61.180 213 LYS B N 1
ATOM 2966 C CA . LYS B 1 180 ? -3.642 14.446 -46.240 1.000 60.635 213 LYS B CA 1
ATOM 2967 C C . LYS B 1 180 ? -3.878 13.016 -46.722 1.000 54.579 213 LYS B C 1
ATOM 2968 O O . LYS B 1 180 ? -4.293 12.173 -45.935 1.000 49.515 213 LYS B O 1
ATOM 2974 N N . PRO B 1 181 ? -3.617 12.671 -48.005 1.000 58.292 214 PRO B N 1
ATOM 2975 C CA . PRO B 1 181 ? -3.767 11.289 -48.459 1.000 59.020 214 PRO B CA 1
ATOM 2976 C C . PRO B 1 181 ? -2.953 10.246 -47.699 1.000 59.829 214 PRO B C 1
ATOM 2977 O O . PRO B 1 181 ? -3.236 9.059 -47.805 1.000 66.702 214 PRO B O 1
ATOM 2981 N N . VAL B 1 182 ? -1.959 10.680 -46.919 1.000 59.851 215 VAL B N 1
ATOM 2982 C CA . VAL B 1 182 ? -0.915 9.791 -46.428 1.000 57.658 215 VAL B CA 1
ATOM 2983 C C . VAL B 1 182 ? -1.015 9.622 -44.916 1.000 56.794 215 VAL B C 1
ATOM 2984 O O . VAL B 1 182 ? -0.636 8.588 -44.380 1.000 57.290 215 VAL B O 1
ATOM 2988 N N . HIS B 1 183 ? -1.473 10.662 -44.215 1.000 53.277 216 HIS B N 1
ATOM 2989 C CA . HIS B 1 183 ? -1.504 10.653 -42.759 1.000 47.215 216 HIS B CA 1
ATOM 2990 C C . HIS B 1 183 ? -2.565 11.655 -42.296 1.000 48.068 216 HIS B C 1
ATOM 2991 O O . HIS B 1 183 ? -2.823 12.669 -42.955 1.000 48.599 216 HIS B O 1
ATOM 2998 N N . LYS B 1 184 ? -3.174 11.335 -41.157 1.000 46.978 217 LYS B N 1
ATOM 2999 C CA . LYS B 1 184 ? -4.152 12.170 -40.477 1.000 53.716 217 LYS B CA 1
ATOM 3000 C C . LYS B 1 184 ? -3.649 13.619 -40.356 1.000 50.122 217 LYS B C 1
ATOM 3001 O O . LYS B 1 184 ? -2.510 13.828 -39.970 1.000 44.820 217 LYS B O 1
ATOM 3007 N N . LEU B 1 185 ? -4.502 14.616 -40.645 1.000 50.965 218 LEU B N 1
ATOM 3008 C CA . LEU B 1 185 ? -4.271 16.008 -40.237 1.000 45.641 218 LEU B CA 1
ATOM 3009 C C . LEU B 1 185 ? -4.952 16.289 -38.904 1.000 46.419 218 LEU B C 1
ATOM 3010 O O . LEU B 1 185 ? -6.127 16.001 -38.739 1.000 50.975 218 LEU B O 1
ATOM 3015 N N . HIS B 1 186 ? -4.228 16.866 -37.948 1.000 45.096 219 HIS B N 1
ATOM 3016 C CA . HIS B 1 186 ? -4.860 17.260 -36.699 1.000 45.685 219 HIS B CA 1
ATOM 3017 C C . HIS B 1 186 ? -5.763 18.465 -36.957 1.000 46.101 219 HIS B C 1
ATOM 3018 O O . HIS B 1 186 ? -6.721 18.679 -36.260 1.000 58.791 219 HIS B O 1
ATOM 3025 N N . SER B 1 187 ? -5.419 19.278 -37.940 1.000 50.302 220 SER B N 1
ATOM 3026 C CA . SER B 1 187 ? -6.203 20.428 -38.332 1.000 50.480 220 SER B CA 1
ATOM 3027 C C . SER B 1 187 ? -6.038 20.580 -39.832 1.000 50.355 220 SER B C 1
ATOM 3028 O O . SER B 1 187 ? -4.906 20.466 -40.323 1.000 51.337 220 SER B O 1
ATOM 3031 N N . ARG B 1 188 ? -7.155 20.835 -40.526 1.000 52.379 221 ARG B N 1
ATOM 3032 C CA . ARG B 1 188 ? -7.161 20.804 -41.985 1.000 65.785 221 ARG B CA 1
ATOM 3033 C C . ARG B 1 188 ? -6.621 22.115 -42.543 1.000 62.490 221 ARG B C 1
ATOM 3034 O O . ARG B 1 188 ? -6.432 22.209 -43.757 1.000 55.793 221 ARG B O 1
ATOM 3042 N N . ASN B 1 189 ? -6.353 23.113 -41.682 1.000 52.574 222 ASN B N 1
ATOM 3043 C CA . ASN B 1 189 ? -5.898 24.392 -42.201 1.000 55.926 222 ASN B CA 1
ATOM 3044 C C . ASN B 1 189 ? -4.548 24.754 -41.612 1.000 51.004 222 ASN B C 1
ATOM 3045 O O . ASN B 1 189 ? -4.228 24.392 -40.484 1.000 46.221 222 ASN B O 1
ATOM 3050 N N . THR B 1 190 ? -3.814 25.585 -42.346 1.000 46.039 223 THR B N 1
ATOM 3051 C CA . THR B 1 190 ? -2.623 26.174 -41.775 1.000 48.558 223 THR B CA 1
ATOM 3052 C C . THR B 1 190 ? -3.068 27.150 -40.696 1.000 52.384 223 THR B C 1
ATOM 3053 O O . THR B 1 190 ? -3.754 28.114 -41.006 1.000 53.392 223 THR B O 1
ATOM 3057 N N . GLU B 1 191 ? -2.659 26.886 -39.451 1.000 46.268 224 GLU B N 1
ATOM 3058 C CA . GLU B 1 191 ? -2.940 27.753 -38.326 1.000 43.242 224 GLU B CA 1
ATOM 3059 C C . GLU B 1 191 ? -1.790 28.737 -38.152 1.000 49.425 224 GLU B C 1
ATOM 3060 O O . GLU B 1 191 ? -0.812 28.650 -38.892 1.000 53.712 224 GLU B O 1
ATOM 3066 N N . GLN B 1 192 ? -1.918 29.702 -37.217 1.000 49.873 225 GLN B N 1
ATOM 3067 C CA . GLN B 1 192 ? -0.891 30.717 -37.003 1.000 48.978 225 GLN B CA 1
ATOM 3068 C C . GLN B 1 192 ? -0.667 30.991 -35.513 1.000 49.719 225 GLN B C 1
ATOM 3069 O O . GLN B 1 192 ? -1.572 30.946 -34.705 1.000 48.525 225 GLN B O 1
ATOM 3075 N N . ALA B 1 193 ? 0.562 31.335 -35.157 1.000 49.494 226 ALA B N 1
ATOM 3076 C CA . ALA B 1 193 ? 0.903 31.812 -33.830 1.000 48.292 226 ALA B CA 1
ATOM 3077 C C . ALA B 1 193 ? 2.306 32.405 -33.910 1.000 44.964 226 ALA B C 1
ATOM 3078 O O . ALA B 1 193 ? 2.909 32.423 -34.989 1.000 47.960 226 ALA B O 1
ATOM 3080 N N . ALA B 1 194 ? 2.800 32.922 -32.786 1.000 47.418 227 ALA B N 1
ATOM 3081 C CA . ALA B 1 194 ? 4.040 33.693 -32.782 1.000 56.045 227 ALA B CA 1
ATOM 3082 C C . ALA B 1 194 ? 5.182 32.773 -32.385 1.000 54.440 227 ALA B C 1
ATOM 3083 O O . ALA B 1 194 ? 5.763 32.908 -31.302 1.000 53.592 227 ALA B O 1
ATOM 3085 N N . PHE B 1 195 ? 5.430 31.799 -33.262 1.000 52.124 228 PHE B N 1
ATOM 3086 C CA . PHE B 1 195 ? 6.586 30.930 -33.211 1.000 47.473 228 PHE B CA 1
ATOM 3087 C C . PHE B 1 195 ? 7.829 31.743 -33.554 1.000 43.670 228 PHE B C 1
ATOM 3088 O O . PHE B 1 195 ? 7.907 32.277 -34.653 1.000 44.213 228 PHE B O 1
ATOM 3096 N N . VAL B 1 196 ? 8.810 31.781 -32.652 1.000 47.884 229 VAL B N 1
ATOM 3097 C CA . VAL B 1 196 ? 10.052 32.501 -32.904 1.000 44.232 229 VAL B CA 1
ATOM 3098 C C . VAL B 1 196 ? 10.686 32.086 -34.244 1.000 45.646 229 VAL B C 1
ATOM 3099 O O . VAL B 1 196 ? 11.070 32.957 -35.019 1.000 47.151 229 VAL B O 1
ATOM 3103 N N . VAL B 1 197 ? 10.818 30.777 -34.533 1.000 42.731 230 VAL B N 1
ATOM 3104 C CA . VAL B 1 197 ? 11.501 30.328 -35.749 1.000 44.314 230 VAL B CA 1
ATOM 3105 C C . VAL B 1 197 ? 10.758 30.774 -37.010 1.000 41.270 230 VAL B C 1
ATOM 3106 O O . VAL B 1 197 ? 11.295 30.615 -38.103 1.000 45.417 230 VAL B O 1
ATOM 3110 N N . LEU B 1 198 ? 9.554 31.348 -36.879 1.000 42.954 231 LEU B N 1
ATOM 3111 C CA . LEU B 1 198 ? 8.809 31.804 -38.047 1.000 41.961 231 LEU B CA 1
ATOM 3112 C C . LEU B 1 198 ? 8.886 33.323 -38.229 1.000 42.359 231 LEU B C 1
ATOM 3113 O O . LEU B 1 198 ? 8.209 33.879 -39.084 1.000 46.144 231 LEU B O 1
ATOM 3118 N N . LYS B 1 199 ? 9.793 33.980 -37.513 1.000 48.712 232 LYS B N 1
ATOM 3119 C CA . LYS B 1 199 ? 9.832 35.436 -37.481 1.000 54.824 232 LYS B CA 1
ATOM 3120 C C . LYS B 1 199 ? 10.632 36.077 -38.619 1.000 57.933 232 LYS B C 1
ATOM 3121 O O . LYS B 1 199 ? 10.798 37.288 -38.583 1.000 62.724 232 LYS B O 1
ATOM 3127 N N . SER B 1 200 ? 11.068 35.327 -39.647 1.000 59.558 233 SER B N 1
ATOM 3128 C CA . SER B 1 200 ? 11.791 35.932 -40.767 1.000 55.667 233 SER B CA 1
ATOM 3129 C C . SER B 1 200 ? 10.874 36.874 -41.540 1.000 51.186 233 SER B C 1
ATOM 3130 O O . SER B 1 200 ? 9.777 36.503 -41.933 1.000 56.772 233 SER B O 1
ATOM 3133 N N . PRO B 1 201 ? 11.279 38.148 -41.728 1.000 59.012 234 PRO B N 1
ATOM 3134 C CA . PRO B 1 201 ? 10.443 39.111 -42.446 1.000 59.188 234 PRO B CA 1
ATOM 3135 C C . PRO B 1 201 ? 10.353 38.890 -43.952 1.000 58.478 234 PRO B C 1
ATOM 3136 O O . PRO B 1 201 ? 9.335 39.267 -44.536 1.000 54.994 234 PRO B O 1
ATOM 3140 N N . SER B 1 202 ? 11.356 38.209 -44.541 1.000 55.433 235 SER B N 1
ATOM 3141 C CA . SER B 1 202 ? 11.446 38.087 -45.997 1.000 55.317 235 SER B CA 1
ATOM 3142 C C . SER B 1 202 ? 11.232 36.664 -46.505 1.000 58.948 235 SER B C 1
ATOM 3143 O O . SER B 1 202 ? 10.703 36.503 -47.599 1.000 56.386 235 SER B O 1
ATOM 3146 N N . VAL B 1 203 ? 11.689 35.659 -45.743 1.000 61.117 236 VAL B N 1
ATOM 3147 C CA . VAL B 1 203 ? 11.629 34.273 -46.195 1.000 57.695 236 VAL B CA 1
ATOM 3148 C C . VAL B 1 203 ? 10.300 33.647 -45.761 1.000 43.476 236 VAL B C 1
ATOM 3149 O O . VAL B 1 203 ? 10.034 33.499 -44.572 1.000 50.514 236 VAL B O 1
ATOM 3153 N N . PRO B 1 204 ? 9.419 33.227 -46.682 1.000 44.093 237 PRO B N 1
ATOM 3154 C CA . PRO B 1 204 ? 8.240 32.428 -46.305 1.000 45.045 237 PRO B CA 1
ATOM 3155 C C . PRO B 1 204 ? 8.621 31.211 -45.462 1.000 47.886 237 PRO B C 1
ATOM 3156 O O . PRO B 1 204 ? 9.479 30.423 -45.874 1.000 48.093 237 PRO B O 1
ATOM 3160 N N . SER B 1 205 ? 7.989 31.093 -44.288 1.000 46.678 238 SER B N 1
ATOM 3161 C CA . SER B 1 205 ? 8.379 30.158 -43.239 1.000 46.199 238 SER B CA 1
ATOM 3162 C C . SER B 1 205 ? 7.173 29.393 -42.686 1.000 46.703 238 SER B C 1
ATOM 3163 O O . SER B 1 205 ? 6.137 29.980 -42.412 1.000 50.401 238 SER B O 1
ATOM 3166 N N . VAL B 1 206 ? 7.322 28.084 -42.481 1.000 44.214 239 VAL B N 1
ATOM 3167 C CA . VAL B 1 206 ? 6.302 27.286 -41.823 1.000 38.153 239 VAL B CA 1
ATOM 3168 C C . VAL B 1 206 ? 6.957 26.289 -40.880 1.000 41.588 239 VAL B C 1
ATOM 3169 O O . VAL B 1 206 ? 8.111 25.898 -41.057 1.000 38.179 239 VAL B O 1
ATOM 3173 N N . LEU B 1 207 ? 6.193 25.913 -39.850 1.000 40.180 240 LEU B N 1
ATOM 3174 C CA . LEU B 1 207 ? 6.595 24.870 -38.928 1.000 39.041 240 LEU B CA 1
ATOM 3175 C C . LEU B 1 207 ? 5.630 23.706 -39.133 1.000 36.400 240 LEU B C 1
ATOM 3176 O O . LEU B 1 207 ? 4.421 23.904 -39.137 1.000 40.550 240 LEU B O 1
ATOM 3181 N N . VAL B 1 208 ? 6.194 22.515 -39.348 1.000 34.501 241 VAL B N 1
ATOM 3182 C CA . VAL B 1 208 ? 5.434 21.322 -39.652 1.000 33.982 241 VAL B CA 1
ATOM 3183 C C . VAL B 1 208 ? 5.508 20.413 -38.445 1.000 34.650 241 VAL B C 1
ATOM 3184 O O . VAL B 1 208 ? 6.600 20.006 -38.048 1.000 37.026 241 VAL B O 1
ATOM 3188 N N . GLU B 1 209 ? 4.346 20.122 -37.849 1.000 38.475 242 GLU B N 1
ATOM 3189 C CA . GLU B 1 209 ? 4.270 19.051 -36.873 1.000 42.163 242 GLU B CA 1
ATOM 3190 C C . GLU B 1 209 ? 3.917 17.797 -37.666 1.000 40.794 242 GLU B C 1
ATOM 3191 O O . GLU B 1 209 ? 2.900 17.785 -38.320 1.000 36.553 242 GLU B O 1
ATOM 3197 N N . THR B 1 210 ? 4.829 16.823 -37.690 1.000 43.572 243 THR B N 1
ATOM 3198 C CA . THR B 1 210 ? 4.675 15.595 -38.452 1.000 39.585 243 THR B CA 1
ATOM 3199 C C . THR B 1 210 ? 3.706 14.645 -37.760 1.000 36.417 243 THR B C 1
ATOM 3200 O O . THR B 1 210 ? 3.100 13.822 -38.428 1.000 43.057 243 THR B O 1
ATOM 3204 N N . SER B 1 211 ? 3.558 14.794 -36.438 1.000 38.916 244 SER B N 1
ATOM 3205 C CA . SER B 1 211 ? 2.696 13.985 -35.592 1.000 39.266 244 SER B CA 1
ATOM 3206 C C . SER B 1 211 ? 2.820 14.515 -34.172 1.000 37.807 244 SER B C 1
ATOM 3207 O O . SER B 1 211 ? 3.539 15.477 -33.951 1.000 41.791 244 SER B O 1
ATOM 3210 N N . PHE B 1 212 ? 2.128 13.876 -33.227 1.000 45.254 245 PHE B N 1
ATOM 3211 C CA . PHE B 1 212 ? 2.379 14.069 -31.806 1.000 49.953 245 PHE B CA 1
ATOM 3212 C C . PHE B 1 212 ? 3.118 12.854 -31.254 1.000 45.623 245 PHE B C 1
ATOM 3213 O O . PHE B 1 212 ? 2.616 11.732 -31.277 1.000 49.514 245 PHE B O 1
ATOM 3221 N N . ILE B 1 213 ? 4.333 13.073 -30.777 1.000 41.088 246 ILE B N 1
ATOM 3222 C CA . ILE B 1 213 ? 5.144 11.948 -30.363 1.000 43.860 246 ILE B CA 1
ATOM 3223 C C . ILE B 1 213 ? 4.531 11.365 -29.089 1.000 49.235 246 ILE B C 1
ATOM 3224 O O . ILE B 1 213 ? 4.868 10.229 -28.728 1.000 47.002 246 ILE B O 1
ATOM 3229 N N . THR B 1 214 ? 3.621 12.134 -28.448 1.000 42.417 247 THR B N 1
ATOM 3230 C CA . THR B 1 214 ? 2.975 11.725 -27.199 1.000 43.336 247 THR B CA 1
ATOM 3231 C C . THR B 1 214 ? 1.861 10.700 -27.460 1.000 43.106 247 THR B C 1
ATOM 3232 O O . THR B 1 214 ? 1.386 10.090 -26.520 1.000 48.959 247 THR B O 1
ATOM 3236 N N . ASN B 1 215 ? 1.434 10.554 -28.719 1.000 39.990 248 ASN B N 1
ATOM 3237 C CA . ASN B 1 215 ? 0.478 9.556 -29.160 1.000 46.411 248 ASN B CA 1
ATOM 3238 C C . ASN B 1 215 ? 1.223 8.253 -29.426 1.000 52.112 248 ASN B C 1
ATOM 3239 O O . ASN B 1 215 ? 2.092 8.210 -30.297 1.000 48.565 248 ASN B O 1
ATOM 3244 N N . PRO B 1 216 ? 0.948 7.168 -28.672 1.000 59.636 249 PRO B N 1
ATOM 3245 C CA . PRO B 1 216 ? 1.683 5.908 -28.825 1.000 56.153 249 PRO B CA 1
ATOM 3246 C C . PRO B 1 216 ? 1.767 5.335 -30.235 1.000 48.517 249 PRO B C 1
ATOM 3247 O O . PRO B 1 216 ? 2.827 4.850 -30.643 1.000 47.329 249 PRO B O 1
ATOM 3251 N N . GLU B 1 217 ? 0.669 5.420 -30.988 1.000 51.807 250 GLU B N 1
ATOM 3252 C CA . GLU B 1 217 ? 0.638 4.900 -32.347 1.000 47.906 250 GLU B CA 1
ATOM 3253 C C . GLU B 1 217 ? 1.574 5.731 -33.228 1.000 48.183 250 GLU B C 1
ATOM 3254 O O . GLU B 1 217 ? 2.378 5.193 -33.976 1.000 50.808 250 GLU B O 1
ATOM 3260 N N . GLU B 1 218 ? 1.502 7.058 -33.120 1.000 54.164 251 GLU B N 1
ATOM 3261 C CA . GLU B 1 218 ? 2.346 7.917 -33.942 1.000 52.055 251 GLU B CA 1
ATOM 3262 C C . GLU B 1 218 ? 3.823 7.807 -33.548 1.000 48.674 251 GLU B C 1
ATOM 3263 O O . GLU B 1 218 ? 4.646 7.796 -34.451 1.000 39.671 251 GLU B O 1
ATOM 3269 N N . GLU B 1 219 ? 4.161 7.676 -32.245 1.000 36.380 252 GLU B N 1
ATOM 3270 C CA . GLU B 1 219 ? 5.512 7.323 -31.836 1.000 38.263 252 GLU B CA 1
ATOM 3271 C C . GLU B 1 219 ? 6.021 6.063 -32.550 1.000 42.715 252 GLU B C 1
ATOM 3272 O O . GLU B 1 219 ? 7.159 6.022 -32.983 1.000 46.156 252 GLU B O 1
ATOM 3278 N N . ARG B 1 220 ? 5.192 5.023 -32.625 1.000 43.609 253 ARG B N 1
ATOM 3279 C CA . ARG B 1 220 ? 5.536 3.798 -33.318 1.000 48.638 253 ARG B CA 1
ATOM 3280 C C . ARG B 1 220 ? 5.788 4.088 -34.807 1.000 47.081 253 ARG B C 1
ATOM 3281 O O . ARG B 1 220 ? 6.744 3.594 -35.407 1.000 44.846 253 ARG B O 1
ATOM 3289 N N . LEU B 1 221 ? 4.904 4.852 -35.442 1.000 39.573 254 LEU B N 1
ATOM 3290 C CA . LEU B 1 221 ? 5.070 5.152 -36.860 1.000 46.840 254 LEU B CA 1
ATOM 3291 C C . LEU B 1 221 ? 6.380 5.909 -37.095 1.000 46.197 254 LEU B C 1
ATOM 3292 O O . LEU B 1 221 ? 7.077 5.657 -38.073 1.000 47.685 254 LEU B O 1
ATOM 3297 N N . LEU B 1 222 ? 6.675 6.848 -36.178 1.000 48.429 255 LEU B N 1
ATOM 3298 C CA . LEU B 1 222 ? 7.839 7.699 -36.257 1.000 44.908 255 LEU B CA 1
ATOM 3299 C C . LEU B 1 222 ? 9.079 6.844 -36.054 1.000 36.805 255 LEU B C 1
ATOM 3300 O O . LEU B 1 222 ? 10.138 7.239 -36.466 1.000 38.202 255 LEU B O 1
ATOM 3305 N N . GLY B 1 223 ? 8.917 5.662 -35.459 1.000 38.415 256 GLY B N 1
ATOM 3306 C CA . GLY B 1 223 ? 9.973 4.672 -35.324 1.000 35.434 256 GLY B CA 1
ATOM 3307 C C . GLY B 1 223 ? 10.246 3.876 -36.601 1.000 39.018 256 GLY B C 1
ATOM 3308 O O . GLY B 1 223 ? 11.134 3.043 -36.581 1.000 46.915 256 GLY B O 1
ATOM 3309 N N . THR B 1 224 ? 9.514 4.088 -37.705 1.000 36.363 257 THR B N 1
ATOM 3310 C CA . THR B 1 224 ? 9.711 3.258 -38.889 1.000 38.024 257 THR B CA 1
ATOM 3311 C C . THR B 1 224 ? 10.244 4.099 -40.048 1.000 36.064 257 THR B C 1
ATOM 3312 O O . THR B 1 224 ? 9.759 5.193 -40.303 1.000 42.979 257 THR B O 1
ATOM 3316 N N . ALA B 1 225 ? 11.225 3.564 -40.757 1.000 39.461 258 ALA B N 1
ATOM 3317 C CA . ALA B 1 225 ? 11.816 4.202 -41.929 1.000 44.930 258 ALA B CA 1
ATOM 3318 C C . ALA B 1 225 ? 10.760 4.534 -42.974 1.000 38.880 258 ALA B C 1
ATOM 3319 O O . ALA B 1 225 ? 10.814 5.602 -43.566 1.000 42.581 258 ALA B O 1
ATOM 3321 N N . ALA B 1 226 ? 9.794 3.634 -43.168 1.000 42.020 259 ALA B N 1
ATOM 3322 C CA . ALA B 1 226 ? 8.801 3.782 -44.231 1.000 41.721 259 ALA B CA 1
ATOM 3323 C C . ALA B 1 226 ? 7.928 5.012 -43.997 1.000 44.902 259 ALA B C 1
ATOM 3324 O O . ALA B 1 226 ? 7.656 5.777 -44.924 1.000 42.401 259 ALA B O 1
ATOM 3326 N N . PHE B 1 227 ? 7.469 5.171 -42.745 1.000 42.440 260 PHE B N 1
ATOM 3327 C CA . PHE B 1 227 ? 6.678 6.324 -42.373 1.000 34.565 260 PHE B CA 1
ATOM 3328 C C . PHE B 1 227 ? 7.475 7.621 -42.530 1.000 38.626 260 PHE B C 1
ATOM 3329 O O . PHE B 1 227 ? 6.971 8.586 -43.101 1.000 37.709 260 PHE B O 1
ATOM 3337 N N . ARG B 1 228 ? 8.702 7.664 -42.000 1.000 37.647 261 ARG B N 1
ATOM 3338 C CA . ARG B 1 228 ? 9.480 8.889 -42.044 1.000 39.575 261 ARG B CA 1
ATOM 3339 C C . ARG B 1 228 ? 9.676 9.299 -43.500 1.000 42.401 261 ARG B C 1
ATOM 3340 O O . ARG B 1 228 ? 9.620 10.480 -43.812 1.000 42.986 261 ARG B O 1
ATOM 3348 N N . GLN B 1 229 ? 9.870 8.302 -44.381 1.000 44.419 262 GLN B N 1
ATOM 3349 C CA . GLN B 1 229 ? 10.049 8.532 -45.806 1.000 45.901 262 GLN B CA 1
ATOM 3350 C C . GLN B 1 229 ? 8.761 9.039 -46.463 1.000 40.896 262 GLN B C 1
ATOM 3351 O O . GLN B 1 229 ? 8.776 9.973 -47.247 1.000 33.961 262 GLN B O 1
ATOM 3357 N N . LYS B 1 230 ? 7.638 8.409 -46.145 1.000 42.527 263 LYS B N 1
ATOM 3358 C CA . LYS B 1 230 ? 6.344 8.796 -46.692 1.000 50.145 263 LYS B CA 1
ATOM 3359 C C . LYS B 1 230 ? 5.990 10.242 -46.293 1.000 53.705 263 LYS B C 1
ATOM 3360 O O . LYS B 1 230 ? 5.599 11.048 -47.145 1.000 57.763 263 LYS B O 1
ATOM 3366 N N . ILE B 1 231 ? 6.157 10.582 -45.003 1.000 47.742 264 ILE B N 1
ATOM 3367 C CA . ILE B 1 231 ? 5.977 11.944 -44.509 1.000 53.686 264 ILE B CA 1
ATOM 3368 C C . ILE B 1 231 ? 6.904 12.933 -45.230 1.000 38.519 264 ILE B C 1
ATOM 3369 O O . ILE B 1 231 ? 6.458 13.970 -45.680 1.000 44.554 264 ILE B O 1
ATOM 3374 N N . ALA B 1 232 ? 8.176 12.601 -45.338 1.000 32.797 265 ALA B N 1
ATOM 3375 C CA . ALA B 1 232 ? 9.155 13.427 -46.013 1.000 41.628 265 ALA B CA 1
ATOM 3376 C C . ALA B 1 232 ? 8.807 13.639 -47.488 1.000 38.231 265 ALA B C 1
ATOM 3377 O O . ALA B 1 232 ? 9.080 14.687 -48.059 1.000 38.424 265 ALA B O 1
ATOM 3379 N N . THR B 1 233 ? 8.219 12.624 -48.107 1.000 39.876 266 THR B N 1
ATOM 3380 C CA . THR B 1 233 ? 7.893 12.680 -49.522 1.000 45.606 266 THR B CA 1
ATOM 3381 C C . THR B 1 233 ? 6.764 13.692 -49.710 1.000 43.449 266 THR B C 1
ATOM 3382 O O . THR B 1 233 ? 6.818 14.521 -50.621 1.000 43.819 266 THR B O 1
ATOM 3386 N N . ALA B 1 234 ? 5.785 13.625 -48.796 1.000 39.616 267 ALA B N 1
ATOM 3387 C CA . ALA B 1 234 ? 4.640 14.514 -48.797 1.000 40.130 267 ALA B CA 1
ATOM 3388 C C . ALA B 1 234 ? 5.086 15.957 -48.596 1.000 43.053 267 ALA B C 1
ATOM 3389 O O . ALA B 1 234 ? 4.752 16.845 -49.370 1.000 50.104 267 ALA B O 1
ATOM 3391 N N . ILE B 1 235 ? 5.948 16.179 -47.620 1.000 42.163 268 ILE B N 1
ATOM 3392 C CA . ILE B 1 235 ? 6.458 17.512 -47.396 1.000 35.348 268 ILE B CA 1
ATOM 3393 C C . ILE B 1 235 ? 7.198 18.046 -48.629 1.000 34.780 268 ILE B C 1
ATOM 3394 O O . ILE B 1 235 ? 7.025 19.206 -49.013 1.000 41.123 268 ILE B O 1
ATOM 3399 N N . ALA B 1 236 ? 8.070 17.246 -49.236 1.000 38.641 269 ALA B N 1
ATOM 3400 C CA . ALA B 1 236 ? 8.871 17.697 -50.379 1.000 42.154 269 ALA B CA 1
ATOM 3401 C C . ALA B 1 236 ? 7.994 18.017 -51.592 1.000 37.294 269 ALA B C 1
ATOM 3402 O O . ALA B 1 236 ? 8.242 18.995 -52.289 1.000 43.621 269 ALA B O 1
ATOM 3404 N N . GLU B 1 237 ? 6.984 17.188 -51.845 1.000 36.162 270 GLU B N 1
ATOM 3405 C CA . GLU B 1 237 ? 6.054 17.441 -52.937 1.000 43.606 270 GLU B CA 1
ATOM 3406 C C . GLU B 1 237 ? 5.213 18.680 -52.628 1.000 49.241 270 GLU B C 1
ATOM 3407 O O . GLU B 1 237 ? 4.790 19.376 -53.540 1.000 53.440 270 GLU B O 1
ATOM 3413 N N . GLY B 1 238 ? 4.994 18.970 -51.344 1.000 44.104 271 GLY B N 1
ATOM 3414 C CA . GLY B 1 238 ? 4.351 20.205 -50.945 1.000 43.332 271 GLY B CA 1
ATOM 3415 C C . GLY B 1 238 ? 5.178 21.421 -51.341 1.000 45.164 271 GLY B C 1
ATOM 3416 O O . GLY B 1 238 ? 4.652 22.406 -51.848 1.000 43.528 271 GLY B O 1
ATOM 3417 N N . VAL B 1 239 ? 6.477 21.362 -51.066 1.000 48.460 272 VAL B N 1
ATOM 3418 C CA . VAL B 1 239 ? 7.383 22.433 -51.444 1.000 43.699 272 VAL B CA 1
ATOM 3419 C C . VAL B 1 239 ? 7.358 22.591 -52.955 1.000 50.293 272 VAL B C 1
ATOM 3420 O O . VAL B 1 239 ? 7.310 23.705 -53.460 1.000 49.448 272 VAL B O 1
ATOM 3424 N N . ILE B 1 240 ? 7.414 21.470 -53.669 1.000 52.421 273 ILE B N 1
ATOM 3425 C CA . ILE B 1 240 ? 7.508 21.503 -55.119 1.000 49.278 273 ILE B CA 1
ATOM 3426 C C . ILE B 1 240 ? 6.236 22.128 -55.664 1.000 45.712 273 ILE B C 1
ATOM 3427 O O . ILE B 1 240 ? 6.306 23.008 -56.502 1.000 43.859 273 ILE B O 1
ATOM 3432 N N . SER B 1 241 ? 5.093 21.666 -55.138 1.000 46.866 274 SER B N 1
ATOM 3433 C CA . SER B 1 241 ? 3.791 22.172 -55.513 1.000 46.488 274 SER B CA 1
ATOM 3434 C C . SER B 1 241 ? 3.709 23.685 -55.276 1.000 53.787 274 SER B C 1
ATOM 3435 O O . SER B 1 241 ? 3.243 24.436 -56.133 1.000 53.079 274 SER B O 1
ATOM 3438 N N . TYR B 1 242 ? 4.210 24.121 -54.120 1.000 43.919 275 TYR B N 1
ATOM 3439 C CA . TYR B 1 242 ? 4.233 25.524 -53.768 1.000 45.617 275 TYR B CA 1
ATOM 3440 C C . TYR B 1 242 ? 5.058 26.330 -54.769 1.000 52.375 275 TYR B C 1
ATOM 3441 O O . TYR B 1 242 ? 4.644 27.435 -55.123 1.000 55.151 275 TYR B O 1
ATOM 3450 N N . PHE B 1 243 ? 6.245 25.835 -55.167 1.000 49.130 276 PHE B N 1
ATOM 3451 C CA . PHE B 1 243 ? 7.071 26.615 -56.075 1.000 48.736 276 PHE B CA 1
ATOM 3452 C C . PHE B 1 243 ? 6.348 26.755 -57.422 1.000 49.766 276 PHE B C 1
ATOM 3453 O O . PHE B 1 243 ? 6.451 27.789 -58.083 1.000 51.636 276 PHE B O 1
ATOM 3461 N N . HIS B 1 244 ? 5.613 25.705 -57.807 1.000 45.273 277 HIS B N 1
ATOM 3462 C CA . HIS B 1 244 ? 4.910 25.692 -59.075 1.000 58.117 277 HIS B CA 1
ATOM 3463 C C . HIS B 1 244 ? 3.833 26.772 -59.074 1.000 63.732 277 HIS B C 1
ATOM 3464 O O . HIS B 1 244 ? 3.764 27.566 -60.006 1.000 51.716 277 HIS B O 1
ATOM 3471 N N . TRP B 1 245 ? 3.004 26.774 -58.017 1.000 65.511 278 TRP B N 1
ATOM 3472 C CA . TRP B 1 245 ? 2.006 27.804 -57.801 1.000 62.819 278 TRP B CA 1
ATOM 3473 C C . TRP B 1 245 ? 2.652 29.189 -57.863 1.000 58.325 278 TRP B C 1
ATOM 3474 O O . TRP B 1 245 ? 2.114 30.109 -58.468 1.000 56.510 278 TRP B O 1
ATOM 3485 N N . PHE B 1 246 ? 3.796 29.346 -57.196 1.000 53.941 279 PHE B N 1
ATOM 3486 C CA . PHE B 1 246 ? 4.403 30.653 -57.072 1.000 56.517 279 PHE B CA 1
ATOM 3487 C C . PHE B 1 246 ? 4.769 31.174 -58.454 1.000 68.189 279 PHE B C 1
ATOM 3488 O O . PHE B 1 246 ? 4.579 32.349 -58.722 1.000 65.786 279 PHE B O 1
ATOM 3496 N N . ASP B 1 247 ? 5.298 30.293 -59.314 1.000 75.511 280 ASP B N 1
ATOM 3497 C CA . ASP B 1 247 ? 5.810 30.697 -60.614 1.000 84.849 280 ASP B CA 1
ATOM 3498 C C . ASP B 1 247 ? 4.659 30.993 -61.575 1.000 90.035 280 ASP B C 1
ATOM 3499 O O . ASP B 1 247 ? 4.865 31.733 -62.531 1.000 83.004 280 ASP B O 1
ATOM 3504 N N . ASN B 1 248 ? 3.466 30.421 -61.310 1.000 93.213 281 ASN B N 1
ATOM 3505 C CA . ASN B 1 248 ? 2.241 30.720 -62.050 1.000 90.488 281 ASN B CA 1
ATOM 3506 C C . ASN B 1 248 ? 1.086 30.949 -61.061 1.000 92.197 281 ASN B C 1
ATOM 3507 O O . ASN B 1 248 ? 0.096 31.610 -61.446 1.000 74.467 281 ASN B O 1
#

Foldseek 3Di:
DAAEEEEEAAFFDLGQAAAAPVGHGFSVLSLLLLVLLCVVCVVVRHRYYYPDNHRHGDQLVSSLVVCVVVVHQAYEYETAHADPDLPQKAKAKEAADLPAWQDPVQAVVLVSRNCSNCSVVDDADVVNVVVLSVLSVLADPVLRVLLQLLRLLLLVLCVVPIGHSDNGHIYYSHSNNSDNRHNYMYMHLMHCHHVVVVVLSVDPVSSNSSSVSNNSSNVVSVVVVVVD/DAEEEEEQAAFDLGQAAAAPVGHTFNVLSLLLSVLLCVVCVVVPYHYYYPDNHRHGDQLVSSLVVCVVVVHQAYEYETAHADPDLVQKAKAKAAADPVFWQDPVSNVVLVSRNCSVCSVPDPDDCVLVVVLVVLVVQADPCLRVLLQLLRLLLLVLCVVPIGHSDNGHIYGHRSNNSHRRHNYMYMNRIHCHHVVVVVLSVDPVSSNSSSVSNSSSNVVSVVVVVD

Radius of gyration: 24.21 Å; Cα contacts (8 Å, |Δi|>4): 969; chains: 2; bounding box: 66×43×63 Å

Solvent-accessible surface area: 19172 Å² total; per-residue (Å²): 136,140,65,21,0,0,0,1,0,0,9,0,20,116,12,42,16,7,78,5,156,118,36,35,69,0,18,98,14,0,22,40,0,0,91,43,0,83,54,33,0,106,123,114,47,16,13,0,81,30,11,11,79,30,76,75,49,18,52,12,76,56,4,1,76,42,1,77,159,70,51,9,52,0,2,0,0,0,8,0,5,0,4,90,15,37,130,13,13,0,0,3,0,3,0,4,4,31,160,22,8,26,28,7,13,0,67,31,1,7,62,80,7,38,132,12,30,63,71,55,67,132,158,48,78,128,131,28,104,117,66,29,77,69,48,6,83,113,13,107,117,88,9,15,109,23,4,57,28,0,0,56,18,0,5,111,58,0,110,114,57,23,126,27,65,26,174,100,18,27,36,1,33,0,3,8,3,30,2,57,76,11,14,4,0,0,0,3,0,1,2,0,23,20,42,84,4,8,136,39,0,52,50,71,62,8,54,102,114,0,0,47,3,0,0,75,0,0,39,22,4,14,120,91,79,83,121,161,172,107,20,0,0,0,0,0,0,10,0,20,119,9,41,16,7,77,7,179,133,44,37,83,0,16,92,15,0,19,33,0,0,85,40,0,83,52,22,0,87,123,123,37,15,16,0,85,24,12,11,75,30,66,74,62,16,47,14,27,71,5,4,81,43,0,45,153,62,50,10,64,0,2,0,0,0,8,0,4,0,5,63,31,57,123,10,7,0,0,2,0,3,0,5,8,70,209,36,12,32,28,9,16,0,65,29,0,8,76,68,7,44,121,11,14,66,78,49,56,62,133,99,51,105,125,20,101,123,72,37,106,62,17,72,106,102,29,91,104,94,7,31,124,21,4,51,29,0,0,58,18,0,6,111,68,0,139,113,47,23,104,31,64,29,198,88,20,31,41,1,40,0,15,7,3,3,3,20,63,8,15,3,0,0,0,2,0,1,2,0,22,16,60,85,5,9,134,36,0,56,49,71,78,7,49,78,94,0,0,44,5,0,0,76,0,0,60,20,3,17,128,111,117,80,140